Protein 5TQS (pdb70)

CATH classification: 3.30.505.10

Organism: Bos taurus (NCBI:txid9913)

Radius of gyration: 27.95 Å; Cα contacts (8 Å, |Δi|>4): 816; chains: 8; bounding box: 63×50×82 Å

Structure (mmCIF, N/CA/C/O backbone):
data_5TQS
#
_entry.id   5TQS
#
_cell.length_a   65.320
_cell.length_b   30.620
_cell.length_c   104.570
_cell.angle_alpha   90.000
_cell.angle_beta   100.120
_cell.angle_gamma   90.000
#
_symmetry.space_group_name_H-M   'P 1 21 1'
#
loop_
_entity.id
_entity.type
_entity.pdbx_description
1 polymer '1-phosphatidylinositol 4,5-bisphosphate phosphodiesterase gamma-1'
2 polymer 'Receptor protein-tyrosine kinase'
3 water water
#
loop_
_atom_site.group_PDB
_atom_site.id
_atom_site.type_symbol
_atom_site.label_atom_id
_atom_site.label_alt_id
_atom_site.label_comp_id
_atom_site.label_asym_id
_atom_site.label_entity_id
_atom_site.label_seq_id
_atom_site.pdbx_PDB_ins_code
_atom_site.Cartn_x
_atom_site.Cartn_y
_atom_site.Cartn_z
_atom_site.occupancy
_atom_site.B_iso_or_equiv
_atom_site.auth_seq_id
_atom_site.auth_comp_id
_atom_site.auth_asym_id
_atom_site.auth_atom_id
_atom_site.pdbx_PDB_model_num
ATOM 1 N N . GLY A 1 1 ? -1.564 -2.760 -39.649 1.00 56.13 659 GLY A N 1
ATOM 2 C CA . GLY A 1 1 ? -1.349 -2.214 -38.320 1.00 59.11 659 GLY A CA 1
ATOM 3 C C . GLY A 1 1 ? -2.082 -2.985 -37.234 1.00 64.42 659 GLY A C 1
ATOM 4 O O . GLY A 1 1 ? -2.409 -4.164 -37.413 1.00 63.51 659 GLY A O 1
ATOM 7 N N . SER A 1 2 ? -2.327 -2.324 -36.101 1.00 48.01 660 SER A N 1
ATOM 8 C CA . SER A 1 2 ? -3.033 -2.963 -34.999 1.00 46.69 660 SER A CA 1
ATOM 9 C C . SER A 1 2 ? -4.409 -3.427 -35.449 1.00 41.07 660 SER A C 1
ATOM 10 O O . SER A 1 2 ? -5.070 -2.784 -36.269 1.00 45.81 660 SER A O 1
ATOM 18 N N . HIS A 1 3 ? -4.844 -4.553 -34.885 1.00 34.56 661 HIS A N 1
ATOM 19 C CA . HIS A 1 3 ? -6.158 -5.115 -35.159 1.00 38.03 661 HIS A CA 1
ATOM 20 C C . HIS A 1 3 ? -7.075 -5.056 -33.944 1.00 31.09 661 HIS A C 1
ATOM 21 O O . HIS A 1 3 ? -8.112 -5.720 -33.929 1.00 26.35 661 HIS A O 1
ATOM 35 N N . MET A 1 4 ? -6.717 -4.291 -32.917 1.00 28.14 662 MET A N 1
ATOM 36 C CA . MET A 1 4 ? -7.487 -4.346 -31.686 1.00 27.04 662 MET A CA 1
ATOM 37 C C . MET A 1 4 ? -8.884 -3.745 -31.840 1.00 24.00 662 MET A C 1
ATOM 38 O O . MET A 1 4 ? -9.724 -3.955 -30.965 1.00 25.36 662 MET A O 1
ATOM 52 N N . HIS A 1 5 ? -9.144 -2.988 -32.910 1.00 21.11 663 HIS A N 1
ATOM 53 C CA . HIS A 1 5 ? -10.478 -2.443 -33.160 1.00 17.52 663 HIS A CA 1
ATOM 54 C C . HIS A 1 5 ? -11.480 -3.509 -33.581 1.00 20.91 663 HIS A C 1
ATOM 55 O O . HIS A 1 5 ? -12.689 -3.254 -33.550 1.00 17.94 663 HIS A O 1
ATOM 69 N N . GLU A 1 6 ? -11.012 -4.705 -33.943 1.00 18.51 664 GLU A N 1
ATOM 70 C CA . GLU A 1 6 ? -11.904 -5.696 -34.535 1.00 21.60 664 GLU A CA 1
ATOM 71 C C . GLU A 1 6 ? -12.976 -6.162 -33.563 1.00 17.66 664 GLU A C 1
ATOM 72 O O . GLU A 1 6 ? -14.066 -6.547 -33.999 1.00 24.78 664 GLU A O 1
ATOM 84 N N . SER A 1 7 ? -12.717 -6.130 -32.257 1.00 15.64 665 SER A N 1
ATOM 85 C CA . SER A 1 7 ? -13.722 -6.553 -31.293 1.00 20.25 665 SER A CA 1
ATOM 86 C C . SER A 1 7 ? -14.469 -5.386 -30.654 1.00 22.98 665 SER A C 1
ATOM 87 O O . SER A 1 7 ? -15.326 -5.607 -29.790 1.00 22.16 665 SER A O 1
ATOM 95 N N . LYS A 1 8 ? -14.206 -4.157 -31.084 1.00 16.18 666 LYS A N 1
ATOM 96 C CA . LYS A 1 8 ? -14.861 -3.004 -30.482 1.00 14.83 666 LYS A CA 1
ATOM 97 C C . LYS A 1 8 ? -16.284 -2.856 -30.995 1.00 15.32 666 LYS A C 1
ATOM 98 O O . LYS A 1 8 ? -16.554 -3.041 -32.189 1.00 15.90 666 LYS A O 1
ATOM 117 N N . GLU A 1 9 ? -17.193 -2.491 -30.081 1.00 19.20 667 GLU A N 1
ATOM 118 C CA . GLU A 1 9 ? -18.600 -2.329 -30.438 1.00 23.38 667 GLU A CA 1
ATOM 119 C C . GLU A 1 9 ? -18.795 -1.316 -31.547 1.00 18.63 667 GLU A C 1
ATOM 120 O O . GLU A 1 9 ? -19.690 -1.485 -32.377 1.00 20.05 667 GLU A O 1
ATOM 132 N N . TRP A 1 10 ? -17.969 -0.268 -31.587 1.00 15.37 668 TRP A N 1
ATOM 133 C CA . TRP A 1 10 ? -18.137 0.767 -32.593 1.00 16.19 668 TRP A CA 1
ATOM 134 C C . TRP A 1 10 ? -17.606 0.391 -33.958 1.00 13.48 668 TRP A C 1
ATOM 135 O O . TRP A 1 10 ? -17.842 1.139 -34.907 1.00 15.51 668 TRP A O 1
ATOM 156 N N . TYR A 1 11 ? -16.884 -0.719 -34.097 1.00 13.35 669 TYR A N 1
ATOM 157 C CA . TYR A 1 11 ? -16.246 -1.054 -35.359 1.00 12.47 669 TYR A CA 1
ATOM 158 C C . TYR A 1 11 ? -17.122 -2.000 -36.173 1.00 19.27 669 TYR A C 1
ATOM 159 O O . TYR A 1 11 ? -17.581 -3.018 -35.656 1.00 15.38 669 TYR A O 1
ATOM 177 N N . HIS A 1 12 ? -17.316 -1.679 -37.455 1.00 19.77 670 HIS A N 1
ATOM 178 C CA . HIS A 1 12 ? -18.128 -2.490 -38.357 1.00 21.98 670 HIS A CA 1
ATOM 179 C C . HIS A 1 12 ? -17.332 -2.755 -39.627 1.00 22.51 670 HIS A C 1
ATOM 180 O O . HIS A 1 12 ? -17.106 -1.850 -40.435 1.00 23.11 670 HIS A O 1
ATOM 195 N N . ALA A 1 13 ? -16.894 -3.997 -39.794 1.00 18.25 671 ALA A N 1
ATOM 196 C CA . ALA A 1 13 ? -16.070 -4.375 -40.939 1.00 17.85 671 ALA A CA 1
ATOM 197 C C . ALA A 1 13 ? -16.847 -4.395 -42.255 1.00 24.82 671 ALA A C 1
ATOM 198 O O . ALA A 1 13 ? -16.223 -4.427 -43.324 1.00 25.68 671 ALA A O 1
ATOM 205 N N . SER A 1 14 ? -18.179 -4.375 -42.215 1.00 17.67 672 SER A N 1
ATOM 206 C CA . SER A 1 14 ? -18.981 -4.540 -43.434 1.00 22.62 672 SER A CA 1
ATOM 207 C C . SER A 1 14 ? -20.279 -3.765 -43.232 1.00 31.77 672 SER A C 1
ATOM 208 O O . SER A 1 14 ? -21.297 -4.318 -42.806 1.00 35.15 672 SER A O 1
ATOM 216 N N . LEU A 1 15 ? -20.224 -2.484 -43.539 1.00 27.79 673 LEU A N 1
ATOM 217 C CA . LEU A 1 15 ? -21.328 -1.578 -43.279 1.00 23.22 673 LEU A CA 1
ATOM 218 C C . LEU A 1 15 ? -21.194 -0.478 -44.304 1.00 24.89 673 LEU A C 1
ATOM 219 O O . LEU A 1 15 ? -20.134 0.147 -44.382 1.00 25.64 673 LEU A O 1
ATOM 235 N N . THR A 1 16 ? -22.247 -0.255 -45.081 1.00 26.16 674 THR A N 1
ATOM 236 C CA . THR A 1 16 ? -22.193 0.771 -46.099 1.00 28.69 674 THR A CA 1
ATOM 237 C C . THR A 1 16 ? -22.453 2.137 -45.481 1.00 23.68 674 THR A C 1
ATOM 238 O O . THR A 1 16 ? -22.981 2.268 -44.375 1.00 22.41 674 THR A O 1
ATOM 249 N N . ARG A 1 17 ? -22.091 3.171 -46.236 1.00 25.23 675 ARG A N 1
ATOM 250 C CA . ARG A 1 17 ? -22.463 4.530 -45.854 1.00 18.51 675 ARG A CA 1
ATOM 251 C C . ARG A 1 17 ? -23.957 4.635 -45.551 1.00 19.94 675 ARG A C 1
ATOM 252 O O . ARG A 1 17 ? -24.360 5.221 -44.544 1.00 21.15 675 ARG A O 1
ATOM 273 N N . ALA A 1 18 ? -24.797 4.066 -46.419 1.00 23.23 676 ALA A N 1
ATOM 274 C CA . ALA A 1 18 ? -26.241 4.128 -46.212 1.00 22.60 676 ALA A CA 1
ATOM 275 C C . ALA A 1 18 ? -26.661 3.392 -44.944 1.00 15.80 676 ALA A C 1
ATOM 276 O O . ALA A 1 18 ? -27.444 3.912 -44.145 1.00 22.59 676 ALA A O 1
ATOM 283 N N . GLN A 1 19 ? -26.169 2.172 -44.749 1.00 31.34 677 GLN A N 1
ATOM 284 C CA . GLN A 1 19 ? -26.501 1.438 -43.529 1.00 27.21 677 GLN A CA 1
ATOM 285 C C . GLN A 1 19 ? -26.089 2.221 -42.291 1.00 24.80 677 GLN A C 1
ATOM 286 O O . GLN A 1 19 ? -26.846 2.310 -41.316 1.00 27.87 677 GLN A O 1
ATOM 300 N N . ALA A 1 20 ? -24.888 2.806 -42.322 1.00 23.93 678 ALA A N 1
ATOM 301 C CA . ALA A 1 20 ? -24.400 3.609 -41.206 1.00 21.44 678 ALA A CA 1
ATOM 302 C C . ALA A 1 20 ? -25.314 4.789 -40.933 1.00 19.21 678 ALA A C 1
ATOM 303 O O . ALA A 1 20 ? -25.620 5.100 -39.775 1.00 21.94 678 ALA A O 1
ATOM 310 N N . GLU A 1 21 ? -25.750 5.480 -41.985 1.00 20.56 679 GLU A N 1
ATOM 311 C CA . GLU A 1 21 ? -26.635 6.617 -41.791 1.00 22.61 679 GLU A CA 1
ATOM 312 C C . GLU A 1 21 ? -27.961 6.197 -41.155 1.00 21.30 679 GLU A C 1
ATOM 313 O O . GLU A 1 21 ? -28.482 6.887 -40.268 1.00 27.34 679 GLU A O 1
ATOM 325 N N . HIS A 1 22 ? -28.522 5.078 -41.584 1.00 30.56 680 HIS A N 1
ATOM 326 C CA . HIS A 1 22 ? -29.807 4.691 -41.016 1.00 27.81 680 HIS A CA 1
ATOM 327 C C . HIS A 1 22 ? -29.658 4.294 -39.554 1.00 26.64 680 HIS A C 1
ATOM 328 O O . HIS A 1 22 ? -30.538 4.590 -38.741 1.00 37.02 680 HIS A O 1
ATOM 342 N N . MET A 1 23 ? -28.538 3.665 -39.195 1.00 28.34 681 MET A N 1
ATOM 343 C CA . MET A 1 23 ? -28.281 3.341 -37.793 1.00 30.72 681 MET A CA 1
ATOM 344 C C . MET A 1 23 ? -28.169 4.599 -36.946 1.00 34.21 681 MET A C 1
ATOM 345 O O . MET A 1 23 ? -28.758 4.681 -35.863 1.00 28.17 681 MET A O 1
ATOM 359 N N . LEU A 1 24 ? -27.404 5.597 -37.417 1.00 26.77 682 LEU A N 1
ATOM 360 C CA . LEU A 1 24 ? -27.175 6.782 -36.599 1.00 20.61 682 LEU A CA 1
ATOM 361 C C . LEU A 1 24 ? -28.440 7.609 -36.408 1.00 27.99 682 LEU A C 1
ATOM 362 O O . LEU A 1 24 ? -28.574 8.324 -35.404 1.00 28.65 682 LEU A O 1
ATOM 378 N N . MET A 1 25 ? -29.368 7.555 -37.356 1.00 30.37 683 MET A N 1
ATOM 379 C CA . MET A 1 25 ? -30.530 8.426 -37.246 1.00 35.38 683 MET A CA 1
ATOM 380 C C . MET A 1 25 ? -31.472 7.987 -36.132 1.00 28.45 683 MET A C 1
ATOM 381 O O . MET A 1 25 ? -32.216 8.821 -35.606 1.00 37.32 683 MET A O 1
ATOM 395 N N . ARG A 1 26 ? -31.439 6.711 -35.763 1.00 30.74 684 ARG A N 1
ATOM 396 C CA . ARG A 1 26 ? -32.210 6.205 -34.638 1.00 37.81 684 ARG A CA 1
ATOM 397 C C . ARG A 1 26 ? -31.723 6.718 -33.285 1.00 41.88 684 ARG A C 1
ATOM 398 O O . ARG A 1 26 ? -32.387 6.451 -32.278 1.00 36.58 684 ARG A O 1
ATOM 419 N N . VAL A 1 27 ? -30.593 7.421 -33.222 1.00 34.14 685 VAL A N 1
ATOM 420 C CA . VAL A 1 27 ? -30.022 7.819 -31.934 1.00 24.87 685 VAL A CA 1
ATOM 421 C C . VAL A 1 27 ? -29.962 9.339 -31.853 1.00 30.90 685 VAL A C 1
ATOM 422 O O . VAL A 1 27 ? -28.969 9.954 -32.275 1.00 30.69 685 VAL A O 1
ATOM 435 N N . PRO A 1 28 ? -30.983 9.986 -31.288 1.00 34.63 686 PRO A N 1
ATOM 436 C CA . PRO A 1 28 ? -31.011 11.453 -31.289 1.00 27.06 686 PRO A CA 1
ATOM 437 C C . PRO A 1 28 ? -30.044 12.083 -30.304 1.00 30.95 686 PRO A C 1
ATOM 438 O O . PRO A 1 28 ? -30.436 12.882 -29.443 1.00 30.09 686 PRO A O 1
ATOM 449 N N . ARG A 1 29 ? -28.758 11.778 -30.448 1.00 28.00 687 ARG A N 1
ATOM 450 C CA . ARG A 1 29 ? -27.754 12.408 -29.610 1.00 23.77 687 ARG A CA 1
ATOM 451 C C . ARG A 1 29 ? -26.575 12.794 -30.483 1.00 20.81 687 ARG A C 1
ATOM 452 O O . ARG A 1 29 ? -26.106 11.982 -31.285 1.00 22.45 687 ARG A O 1
ATOM 473 N N . ASP A 1 30 ? -26.114 14.033 -30.350 1.00 25.40 688 ASP A N 1
ATOM 474 C CA . ASP A 1 30 ? -24.827 14.381 -30.929 1.00 24.03 688 ASP A CA 1
ATOM 475 C C . ASP A 1 30 ? -23.743 13.534 -30.273 1.00 25.60 688 ASP A C 1
ATOM 476 O O . ASP A 1 30 ? -23.784 13.263 -29.073 1.00 22.35 688 ASP A O 1
ATOM 485 N N . GLY A 1 31 ? -22.782 13.079 -31.065 1.00 22.53 689 GLY A N 1
ATOM 486 C CA . GLY A 1 31 ? -21.747 12.230 -30.529 1.00 18.41 689 GLY A CA 1
ATOM 487 C C . GLY A 1 31 ? -21.984 10.756 -30.740 1.00 15.13 689 GLY A C 1
ATOM 488 O O . GLY A 1 31 ? -21.074 9.956 -30.468 1.00 14.89 689 GLY A O 1
ATOM 492 N N . ALA A 1 32 ? -23.175 10.371 -31.218 1.00 12.00 690 ALA A N 1
ATOM 493 C CA . ALA A 1 32 ? -23.380 9.019 -31.722 1.00 15.60 690 ALA A CA 1
ATOM 494 C C . ALA A 1 32 ? -22.446 8.748 -32.892 1.00 16.95 690 ALA A C 1
ATOM 495 O O . ALA A 1 32 ? -22.330 9.568 -33.812 1.00 13.00 690 ALA A O 1
ATOM 502 N N . PHE A 1 33 ? -21.782 7.594 -32.876 1.00 11.17 691 PHE A N 1
ATOM 503 C CA . PHE A 1 33 ? -20.809 7.334 -33.925 1.00 11.67 691 PHE A CA 1
ATOM 504 C C . PHE A 1 33 ? -20.599 5.848 -34.118 1.00 12.84 691 PHE A C 1
ATOM 505 O O . PHE A 1 33 ? -20.879 5.034 -33.231 1.00 15.70 691 PHE A O 1
ATOM 522 N N . LEU A 1 34 ? -20.040 5.525 -35.278 1.00 13.27 692 LEU A N 1
ATOM 523 C CA . LEU A 1 34 ? -19.473 4.208 -35.528 1.00 14.84 692 LEU A CA 1
ATOM 524 C C . LEU A 1 34 ? -18.299 4.368 -36.485 1.00 16.35 692 LEU A C 1
ATOM 525 O O . LEU A 1 34 ? -18.070 5.441 -37.052 1.00 13.09 692 LEU A O 1
ATOM 541 N N . VAL A 1 35 ? -17.526 3.299 -36.633 1.00 12.99 693 VAL A N 1
ATOM 542 C CA . VAL A 1 35 ? -16.431 3.244 -37.586 1.00 14.69 693 VAL A CA 1
ATOM 543 C C . VAL A 1 35 ? -16.712 2.075 -38.505 1.00 19.35 693 VAL A C 1
ATOM 544 O O . VAL A 1 35 ? -17.095 0.996 -38.042 1.00 14.43 693 VAL A O 1
ATOM 557 N N . ARG A 1 36 ? -16.546 2.294 -39.799 1.00 14.22 694 ARG A N 1
ATOM 558 C CA . ARG A 1 36 ? -16.814 1.266 -40.791 1.00 22.31 694 ARG A CA 1
ATOM 559 C C . ARG A 1 36 ? -15.633 1.179 -41.741 1.00 22.70 694 ARG A C 1
ATOM 560 O O . ARG A 1 36 ? -15.007 2.187 -42.062 1.00 18.13 694 ARG A O 1
ATOM 581 N N . LYS A 1 37 ? -15.317 -0.035 -42.174 1.00 17.12 695 LYS A N 1
ATOM 582 C CA . LYS A 1 37 ? -14.311 -0.208 -43.202 1.00 17.43 695 LYS A CA 1
ATOM 583 C C . LYS A 1 37 ? -14.879 0.241 -44.543 1.00 15.32 695 LYS A C 1
ATOM 584 O O . LYS A 1 37 ? -16.008 -0.113 -44.890 1.00 20.02 695 LYS A O 1
ATOM 603 N N . ARG A 1 38 ? -14.107 1.024 -45.296 1.00 17.30 696 ARG A N 1
ATOM 604 C CA . ARG A 1 38 ? -14.565 1.521 -46.590 1.00 21.80 696 ARG A CA 1
ATOM 605 C C . ARG A 1 38 ? -14.175 0.549 -47.702 1.00 27.80 696 ARG A C 1
ATOM 606 O O . ARG A 1 38 ? -13.281 -0.282 -47.549 1.00 23.57 696 ARG A O 1
ATOM 627 N N . ASN A 1 39 ? -14.884 0.649 -48.830 1.00 28.91 697 ASN A N 1
ATOM 628 C CA . ASN A 1 39 ? -14.534 -0.170 -49.983 1.00 34.64 697 ASN A CA 1
ATOM 629 C C . ASN A 1 39 ? -13.127 0.156 -50.466 1.00 35.24 697 ASN A C 1
ATOM 630 O O . ASN A 1 39 ? -12.378 -0.734 -50.881 1.00 39.04 697 ASN A O 1
ATOM 641 N N . GLU A 1 40 ? -12.745 1.419 -50.386 1.00 31.28 698 GLU A N 1
ATOM 642 C CA . GLU A 1 40 ? -11.386 1.815 -50.703 1.00 25.04 698 GLU A CA 1
ATOM 643 C C . GLU A 1 40 ? -10.397 1.036 -49.834 1.00 28.83 698 GLU A C 1
ATOM 644 O O . GLU A 1 40 ? -10.659 0.815 -48.647 1.00 32.10 698 GLU A O 1
ATOM 656 N N . PRO A 1 41 ? -9.253 0.618 -50.381 1.00 29.02 699 PRO A N 1
ATOM 657 C CA . PRO A 1 41 ? -8.287 -0.139 -49.576 1.00 32.57 699 PRO A CA 1
ATOM 658 C C . PRO A 1 41 ? -7.658 0.700 -48.477 1.00 27.85 699 PRO A C 1
ATOM 659 O O . PRO A 1 41 ? -7.423 1.900 -48.632 1.00 34.19 699 PRO A O 1
ATOM 670 N N . ASN A 1 42 ? -7.367 0.040 -47.354 1.00 31.38 700 ASN A N 1
ATOM 671 C CA . ASN A 1 42 ? -6.639 0.670 -46.259 1.00 26.78 700 ASN A CA 1
ATOM 672 C C . ASN A 1 42 ? -7.330 1.944 -45.777 1.00 21.48 700 ASN A C 1
ATOM 673 O O . ASN A 1 42 ? -6.670 2.904 -45.382 1.00 24.99 700 ASN A O 1
ATOM 684 N N . SER A 1 43 ? -8.652 1.965 -45.811 1.00 21.97 701 SER A N 1
ATOM 685 C CA . SER A 1 43 ? -9.390 3.158 -45.445 1.00 21.76 701 SER A CA 1
ATOM 686 C C . SER A 1 43 ? -10.590 2.790 -44.588 1.00 21.89 701 SER A C 1
ATOM 687 O O . SER A 1 43 ? -11.234 1.754 -44.794 1.00 20.02 701 SER A O 1
ATOM 695 N N . TYR A 1 44 ? -10.867 3.646 -43.616 1.00 16.35 702 TYR A N 1
ATOM 696 C CA . TYR A 1 44 ? -12.041 3.557 -42.763 1.00 15.13 702 TYR A CA 1
ATOM 697 C C . TYR A 1 44 ? -12.809 4.868 -42.870 1.00 12.90 702 TYR A C 1
ATOM 698 O O . TYR A 1 44 ? -12.276 5.879 -43.340 1.00 17.20 702 TYR A O 1
ATOM 716 N N . ALA A 1 45 ? -14.054 4.854 -42.410 1.00 15.29 703 ALA A N 1
ATOM 717 C CA . ALA A 1 45 ? -14.796 6.087 -42.172 1.00 15.10 703 ALA A CA 1
ATOM 718 C C . ALA A 1 45 ? -15.344 6.090 -40.751 1.00 19.22 703 ALA A C 1
ATOM 719 O O . ALA A 1 45 ? -15.813 5.058 -40.243 1.00 14.54 703 ALA A O 1
ATOM 726 N N . ILE A 1 46 ? -15.250 7.243 -40.097 1.00 12.44 704 ILE A N 1
ATOM 727 C CA . ILE A 1 46 ? -16.033 7.519 -38.901 1.00 11.46 704 ILE A CA 1
ATOM 728 C C . ILE A 1 46 ? -17.311 8.195 -39.363 1.00 14.20 704 ILE A C 1
ATOM 729 O O . ILE A 1 46 ? -17.267 9.264 -39.981 1.00 17.63 704 ILE A O 1
ATOM 745 N N . SER A 1 47 ? -18.434 7.568 -39.097 1.00 12.78 705 SER A N 1
ATOM 746 C CA . SER A 1 47 ? -19.738 8.181 -39.309 1.00 14.44 705 SER A CA 1
ATOM 747 C C . SER A 1 47 ? -20.287 8.635 -37.969 1.00 17.09 705 SER A C 1
ATOM 748 O O . SER A 1 47 ? -20.353 7.846 -37.017 1.00 13.89 705 SER A O 1
ATOM 756 N N . PHE A 1 48 ? -20.695 9.900 -37.888 1.00 12.36 706 PHE A N 1
ATOM 757 C CA . PHE A 1 48 ? -21.104 10.443 -36.610 1.00 10.32 706 PHE A CA 1
ATOM 758 C C . PHE A 1 48 ? -22.242 11.434 -36.791 1.00 19.66 706 PHE A C 1
ATOM 759 O O . PHE A 1 48 ? -22.494 11.943 -37.880 1.00 14.48 706 PHE A O 1
ATOM 776 N N . ARG A 1 49 ? -22.935 11.683 -35.688 1.00 13.64 707 ARG A N 1
ATOM 777 C CA . ARG A 1 49 ? -24.065 12.595 -35.649 1.00 16.18 707 ARG A CA 1
ATOM 778 C C . ARG A 1 49 ? -23.667 13.865 -34.918 1.00 16.99 707 ARG A C 1
ATOM 779 O O . ARG A 1 49 ? -23.196 13.811 -33.770 1.00 16.20 707 ARG A O 1
ATOM 800 N N . ALA A 1 50 ? -23.852 15.002 -35.581 1.00 20.52 708 ALA A N 1
ATOM 801 C CA . ALA A 1 50 ? -23.559 16.290 -34.966 1.00 23.74 708 ALA A CA 1
ATOM 802 C C . ALA A 1 50 ? -24.520 17.342 -35.508 1.00 25.34 708 ALA A C 1
ATOM 803 O O . ALA A 1 50 ? -24.744 17.415 -36.721 1.00 22.59 708 ALA A O 1
ATOM 810 N N . GLU A 1 51 ? -25.109 18.130 -34.607 1.00 28.45 709 GLU A N 1
ATOM 811 C CA . GLU A 1 51 ? -26.043 19.186 -34.997 1.00 26.55 709 GLU A CA 1
ATOM 812 C C . GLU A 1 51 ? -27.217 18.620 -35.790 1.00 26.24 709 GLU A C 1
ATOM 813 O O . GLU A 1 51 ? -27.678 19.219 -36.762 1.00 34.59 709 GLU A O 1
ATOM 825 N N . GLY A 1 52 ? -27.690 17.441 -35.386 1.00 26.47 710 GLY A N 1
ATOM 826 C CA . GLY A 1 52 ? -28.796 16.786 -36.063 1.00 26.90 710 GLY A CA 1
ATOM 827 C C . GLY A 1 52 ? -28.495 16.225 -37.432 1.00 31.34 710 GLY A C 1
ATOM 828 O O . GLY A 1 52 ? -29.420 15.751 -38.099 1.00 34.31 710 GLY A O 1
ATOM 832 N N . LYS A 1 53 ? -27.236 16.242 -37.874 1.00 24.62 711 LYS A N 1
ATOM 833 C CA . LYS A 1 53 ? -26.858 15.757 -39.193 1.00 25.28 711 LYS A CA 1
ATOM 834 C C . LYS A 1 53 ? -25.845 14.625 -39.071 1.00 19.10 711 LYS A C 1
ATOM 835 O O . LYS A 1 53 ? -25.144 14.504 -38.065 1.00 21.12 711 LYS A O 1
ATOM 854 N N . ILE A 1 54 ? -25.769 13.800 -40.111 1.00 17.54 712 ILE A N 1
ATOM 855 C CA . ILE A 1 54 ? -24.796 12.710 -40.177 1.00 18.29 712 ILE A CA 1
ATOM 856 C C . ILE A 1 54 ? -23.632 13.153 -41.053 1.00 20.58 712 ILE A C 1
ATOM 857 O O . ILE A 1 54 ? -23.826 13.618 -42.186 1.00 18.63 712 ILE A O 1
ATOM 873 N N . LYS A 1 55 ? -22.422 12.993 -40.537 1.00 17.77 713 LYS A N 1
ATOM 874 C CA . LYS A 1 55 ? -21.211 13.330 -41.266 1.00 14.65 713 LYS A CA 1
ATOM 875 C C . LYS A 1 55 ? -20.308 12.111 -41.299 1.00 19.32 713 LYS A C 1
ATOM 876 O O . LYS A 1 55 ? -20.416 11.212 -40.456 1.00 16.55 713 LYS A O 1
ATOM 895 N N . HIS A 1 56 ? -19.440 12.080 -42.309 1.00 14.00 714 HIS A N 1
ATOM 896 C CA . HIS A 1 56 ? -18.500 10.984 -42.521 1.00 15.57 714 HIS A CA 1
ATOM 897 C C . HIS A 1 56 ? -17.100 11.545 -42.703 1.00 17.67 714 HIS A C 1
ATOM 898 O O . HIS A 1 56 ? -16.893 12.456 -43.519 1.00 18.85 714 HIS A O 1
ATOM 912 N N . CYS A 1 57 ? -16.153 10.985 -41.942 1.00 13.71 715 CYS A N 1
ATOM 913 C CA . CYS A 1 57 ? -14.739 11.355 -41.944 1.00 17.08 715 CYS A CA 1
ATOM 914 C C . CYS A 1 57 ? -13.886 10.170 -42.391 1.00 19.16 715 CYS A C 1
ATOM 915 O O . CYS A 1 57 ? -14.003 9.074 -41.833 1.00 15.82 715 CYS A O 1
ATOM 923 N N . ARG A 1 58 ? -13.001 10.399 -43.365 1.00 17.55 716 ARG A N 1
ATOM 924 C CA . ARG A 1 58 ? -12.066 9.370 -43.822 1.00 18.78 716 ARG A CA 1
ATOM 925 C C . ARG A 1 58 ? -10.901 9.189 -42.858 1.00 17.41 716 ARG A C 1
ATOM 926 O O . ARG A 1 58 ? -10.375 10.156 -42.295 1.00 14.97 716 ARG A O 1
ATOM 947 N N . VAL A 1 59 ? -10.456 7.945 -42.719 1.00 15.22 717 VAL A N 1
ATOM 948 C CA . VAL A 1 59 ? -9.288 7.596 -41.918 1.00 15.35 717 VAL A CA 1
ATOM 949 C C . VAL A 1 59 ? -8.437 6.671 -42.775 1.00 19.23 717 VAL A C 1
ATOM 950 O O . VAL A 1 59 ? -8.932 5.640 -43.240 1.00 15.44 717 VAL A O 1
ATOM 963 N N . GLN A 1 60 ? -7.172 7.027 -42.984 1.00 21.23 718 GLN A N 1
ATOM 964 C CA . GLN A 1 60 ? -6.281 6.234 -43.831 1.00 20.98 718 GLN A CA 1
ATOM 965 C C . GLN A 1 60 ? -5.377 5.370 -42.961 1.00 24.93 718 GLN A C 1
ATOM 966 O O . GLN A 1 60 ? -4.789 5.858 -41.993 1.00 25.79 718 GLN A O 1
ATOM 980 N N . GLN A 1 61 ? -5.285 4.086 -43.307 1.00 29.55 719 GLN A N 1
ATOM 981 C CA . GLN A 1 61 ? -4.431 3.112 -42.625 1.00 31.40 719 GLN A CA 1
ATOM 982 C C . GLN A 1 61 ? -3.159 2.981 -43.451 1.00 35.95 719 GLN A C 1
ATOM 983 O O . GLN A 1 61 ? -3.196 2.442 -44.559 1.00 35.39 719 GLN A O 1
ATOM 997 N N . GLU A 1 62 ? -2.045 3.497 -42.937 1.00 38.60 720 GLU A N 1
ATOM 998 C CA . GLU A 1 62 ? -0.816 3.609 -43.719 1.00 48.85 720 GLU A CA 1
ATOM 999 C C . GLU A 1 62 ? 0.367 3.127 -42.894 1.00 54.75 720 GLU A C 1
ATOM 1000 O O . GLU A 1 62 ? 0.842 3.843 -42.007 1.00 55.17 720 GLU A O 1
ATOM 1012 N N . GLY A 1 63 ? 0.858 1.931 -43.213 1.00 47.44 721 GLY A N 1
ATOM 1013 C CA . GLY A 1 63 ? 2.000 1.364 -42.528 1.00 52.93 721 GLY A CA 1
ATOM 1014 C C . GLY A 1 63 ? 1.657 0.899 -41.130 1.00 49.80 721 GLY A C 1
ATOM 1015 O O . GLY A 1 63 ? 0.799 0.030 -40.953 1.00 59.40 721 GLY A O 1
ATOM 1019 N N . GLN A 1 64 ? 2.329 1.465 -40.128 1.00 45.54 722 GLN A N 1
ATOM 1020 C CA . GLN A 1 64 ? 2.064 1.152 -38.732 1.00 49.81 722 GLN A CA 1
ATOM 1021 C C . GLN A 1 64 ? 1.246 2.235 -38.042 1.00 46.18 722 GLN A C 1
ATOM 1022 O O . GLN A 1 64 ? 1.186 2.268 -36.808 1.00 47.15 722 GLN A O 1
ATOM 1036 N N . THR A 1 65 ? 0.621 3.127 -38.808 1.00 38.91 723 THR A N 1
ATOM 1037 C CA . THR A 1 65 ? -0.144 4.220 -38.232 1.00 34.15 723 THR A CA 1
ATOM 1038 C C . THR A 1 65 ? -1.416 4.437 -39.036 1.00 34.27 723 THR A C 1
ATOM 1039 O O . THR A 1 65 ? -1.560 3.959 -40.168 1.00 32.44 723 THR A O 1
ATOM 1050 N N . VAL A 1 66 ? -2.325 5.212 -38.442 1.00 27.28 724 VAL A N 1
ATOM 1051 C CA . VAL A 1 66 ? -3.547 5.667 -39.090 1.00 21.23 724 VAL A CA 1
ATOM 1052 C C . VAL A 1 66 ? -3.540 7.190 -39.075 1.00 20.41 724 VAL A C 1
ATOM 1053 O O . VAL A 1 66 ? -3.017 7.817 -38.149 1.00 27.62 724 VAL A O 1
ATOM 1066 N N . MET A 1 67 ? -4.162 7.774 -40.087 1.00 21.42 725 MET A N 1
ATOM 1067 C CA . MET A 1 67 ? -4.162 9.214 -40.310 1.00 29.11 725 MET A CA 1
ATOM 1068 C C . MET A 1 67 ? -5.582 9.719 -40.487 1.00 24.66 725 MET A C 1
ATOM 1069 O O . MET A 1 67 ? -6.325 9.197 -41.321 1.00 28.20 725 MET A O 1
ATOM 1083 N N . LEU A 1 68 ? -5.945 10.757 -39.741 1.00 21.25 726 LEU A N 1
ATOM 1084 C CA . LEU A 1 68 ? -7.180 11.498 -39.968 1.00 28.13 726 LEU A CA 1
ATOM 1085 C C . LEU A 1 68 ? -6.772 12.948 -40.177 1.00 30.06 726 LEU A C 1
ATOM 1086 O O . LEU A 1 68 ? -6.323 13.600 -39.231 1.00 24.79 726 LEU A O 1
ATOM 1102 N N . GLY A 1 69 ? -6.940 13.441 -41.397 1.00 36.47 727 GLY A N 1
ATOM 1103 C CA . GLY A 1 69 ? -6.442 14.765 -41.732 1.00 46.45 727 GLY A CA 1
ATOM 1104 C C . GLY A 1 69 ? -4.936 14.779 -41.574 1.00 45.18 727 GLY A C 1
ATOM 1105 O O . GLY A 1 69 ? -4.216 14.046 -42.259 1.00 42.37 727 GLY A O 1
ATOM 1109 N N . ASN A 1 70 ? -4.443 15.610 -40.656 1.00 45.71 728 ASN A N 1
ATOM 1110 C CA . ASN A 1 70 ? -3.023 15.673 -40.340 1.00 49.21 728 ASN A CA 1
ATOM 1111 C C . ASN A 1 70 ? -2.708 15.084 -38.974 1.00 50.48 728 ASN A C 1
ATOM 1112 O O . ASN A 1 70 ? -1.552 15.142 -38.539 1.00 43.40 728 ASN A O 1
ATOM 1116 N N . SER A 1 71 ? -3.702 14.524 -38.287 1.00 43.35 729 SER A N 1
ATOM 1117 C CA . SER A 1 71 ? -3.495 13.876 -37.001 1.00 37.12 729 SER A CA 1
ATOM 1118 C C . SER A 1 71 ? -3.170 12.402 -37.226 1.00 35.34 729 SER A C 1
ATOM 1119 O O . SER A 1 71 ? -3.831 11.729 -38.022 1.00 33.98 729 SER A O 1
ATOM 1127 N N . GLU A 1 72 ? -2.157 11.904 -36.528 1.00 28.98 730 GLU A N 1
ATOM 1128 C CA . GLU A 1 72 ? -1.623 10.576 -36.767 1.00 34.58 730 GLU A CA 1
ATOM 1129 C C . GLU A 1 72 ? -1.628 9.816 -35.456 1.00 28.22 730 GLU A C 1
ATOM 1130 O O . GLU A 1 72 ? -1.330 10.381 -34.398 1.00 30.19 730 GLU A O 1
ATOM 1134 N N . PHE A 1 73 ? -1.985 8.540 -35.526 1.00 23.39 731 PHE A N 1
ATOM 1135 C CA . PHE A 1 73 ? -2.065 7.697 -34.346 1.00 23.11 731 PHE A CA 1
ATOM 1136 C C . PHE A 1 73 ? -1.453 6.339 -34.648 1.00 18.93 731 PHE A C 1
ATOM 1137 O O . PHE A 1 73 ? -1.352 5.926 -35.806 1.00 25.36 731 PHE A O 1
ATOM 1154 N N . ASP A 1 74 ? -1.058 5.646 -33.578 1.00 22.82 732 ASP A N 1
ATOM 1155 C CA . ASP A 1 74 ? -0.485 4.310 -33.707 1.00 26.63 732 ASP A CA 1
ATOM 1156 C C . ASP A 1 74 ? -1.492 3.312 -34.263 1.00 31.25 732 ASP A C 1
ATOM 1157 O O . ASP A 1 74 ? -1.098 2.340 -34.922 1.00 28.71 732 ASP A O 1
ATOM 1166 N N . SER A 1 75 ? -2.784 3.527 -34.011 1.00 22.77 733 SER A N 1
ATOM 1167 C CA . SER A 1 75 ? -3.794 2.538 -34.364 1.00 19.13 733 SER A CA 1
ATOM 1168 C C . SER A 1 75 ? -5.170 3.188 -34.383 1.00 20.67 733 SER A C 1
ATOM 1169 O O . SER A 1 75 ? -5.392 4.268 -33.828 1.00 19.35 733 SER A O 1
ATOM 1177 N N . LEU A 1 76 ? -6.111 2.475 -34.990 1.00 21.29 734 LEU A N 1
ATOM 1178 C CA . LEU A 1 76 ? -7.491 2.944 -34.988 1.00 19.62 734 LEU A CA 1
ATOM 1179 C C . LEU A 1 76 ? -8.039 3.060 -33.567 1.00 16.30 734 LEU A C 1
ATOM 1180 O O . LEU A 1 76 ? -8.733 4.033 -33.243 1.00 19.74 734 LEU A O 1
ATOM 1196 N N . VAL A 1 77 ? -7.756 2.086 -32.690 1.00 14.17 735 VAL A N 1
ATOM 1197 C CA . VAL A 1 77 ? -8.283 2.193 -31.331 1.00 15.68 735 VAL A CA 1
ATOM 1198 C C . VAL A 1 77 ? -7.719 3.424 -30.621 1.00 17.94 735 VAL A C 1
ATOM 1199 O O . VAL A 1 77 ? -8.426 4.079 -29.846 1.00 18.32 735 VAL A O 1
ATOM 1212 N N . ASP A 1 78 ? -6.437 3.746 -30.856 1.00 18.73 736 ASP A N 1
ATOM 1213 C CA . ASP A 1 78 ? -5.842 4.938 -30.244 1.00 20.16 736 ASP A CA 1
ATOM 1214 C C . ASP A 1 78 ? -6.500 6.203 -30.781 1.00 17.54 736 ASP A C 1
ATOM 1215 O O . ASP A 1 78 ? -6.741 7.158 -30.030 1.00 17.80 736 ASP A O 1
ATOM 1224 N N . LEU A 1 79 ? -6.797 6.225 -32.080 1.00 18.33 737 LEU A N 1
ATOM 1225 C CA . LEU A 1 79 ? -7.483 7.362 -32.675 1.00 17.98 737 LEU A CA 1
ATOM 1226 C C . LEU A 1 79 ? -8.856 7.572 -32.051 1.00 16.25 737 LEU A C 1
ATOM 1227 O O . LEU A 1 79 ? -9.227 8.701 -31.699 1.00 13.38 737 LEU A O 1
ATOM 1243 N N . ILE A 1 80 ? -9.646 6.498 -31.932 1.00 14.06 738 ILE A N 1
ATOM 1244 C CA . ILE A 1 80 ? -10.978 6.633 -31.347 1.00 13.03 738 ILE A CA 1
ATOM 1245 C C . ILE A 1 80 ? -10.880 7.002 -29.883 1.00 15.11 738 ILE A C 1
ATOM 1246 O O . ILE A 1 80 ? -11.635 7.847 -29.394 1.00 16.16 738 ILE A O 1
ATOM 1262 N N . SER A 1 81 ? -9.973 6.365 -29.148 1.00 18.15 739 SER A N 1
ATOM 1263 C CA . SER A 1 81 ? -9.804 6.720 -27.749 1.00 18.62 739 SER A CA 1
ATOM 1264 C C . SER A 1 81 ? -9.465 8.201 -27.603 1.00 19.22 739 SER A C 1
ATOM 1265 O O . SER A 1 81 ? -9.926 8.867 -26.667 1.00 16.76 739 SER A O 1
ATOM 1277 N N . TYR A 1 82 ? -8.675 8.740 -28.528 1.00 16.59 740 TYR A N 1
ATOM 1278 C CA . TYR A 1 82 ? -8.339 10.157 -28.461 1.00 18.74 740 TYR A CA 1
ATOM 1279 C C . TYR A 1 82 ? -9.580 11.026 -28.653 1.00 15.42 740 TYR A C 1
ATOM 1280 O O . TYR A 1 82 ? -9.829 11.953 -27.874 1.00 18.10 740 TYR A O 1
ATOM 1298 N N . TYR A 1 83 ? -10.388 10.728 -29.668 1.00 13.35 741 TYR A N 1
ATOM 1299 C CA . TYR A 1 83 ? -11.511 11.599 -29.979 1.00 14.61 741 TYR A CA 1
ATOM 1300 C C . TYR A 1 83 ? -12.745 11.313 -29.118 1.00 13.63 741 TYR A C 1
ATOM 1301 O O . TYR A 1 83 ? -13.732 12.051 -29.222 1.00 15.32 741 TYR A O 1
ATOM 1319 N N . GLU A 1 84 ? -12.687 10.301 -28.251 1.00 11.16 742 GLU A N 1
ATOM 1320 C CA . GLU A 1 84 ? -13.611 10.178 -27.129 1.00 11.47 742 GLU A CA 1
ATOM 1321 C C . GLU A 1 84 ? -13.298 11.155 -26.005 1.00 17.52 742 GLU A C 1
ATOM 1322 O O . GLU A 1 84 ? -14.172 11.400 -25.174 1.00 20.18 742 GLU A O 1
ATOM 1334 N N . LYS A 1 85 ? -12.074 11.705 -25.956 1.00 18.10 743 LYS A N 1
ATOM 1335 C CA . LYS A 1 85 ? -11.673 12.635 -24.905 1.00 20.69 743 LYS A CA 1
ATOM 1336 C C . LYS A 1 85 ? -11.381 14.038 -25.426 1.00 24.23 743 LYS A C 1
ATOM 1337 O O . LYS A 1 85 ? -11.267 14.975 -24.621 1.00 21.77 743 LYS A O 1
ATOM 1356 N N . HIS A 1 86 ? -11.279 14.207 -26.740 1.00 17.54 744 HIS A N 1
ATOM 1357 C CA . HIS A 1 86 ? -10.992 15.462 -27.405 1.00 15.78 744 HIS A CA 1
ATOM 1358 C C . HIS A 1 86 ? -11.969 15.619 -28.558 1.00 17.15 744 HIS A C 1
ATOM 1359 O O . HIS A 1 86 ? -12.261 14.642 -29.260 1.00 16.94 744 HIS A O 1
ATOM 1373 N N . PRO A 1 87 ? -12.493 16.817 -28.782 1.00 17.87 745 PRO A N 1
ATOM 1374 C CA . PRO A 1 87 ? -13.509 16.969 -29.822 1.00 16.31 745 PRO A CA 1
ATOM 1375 C C . PRO A 1 87 ? -12.964 16.660 -31.198 1.00 15.22 745 PRO A C 1
ATOM 1376 O O . PRO A 1 87 ? -11.848 17.036 -31.555 1.00 14.35 745 PRO A O 1
ATOM 1387 N N . LEU A 1 88 ? -13.790 16.000 -31.993 1.00 18.05 746 LEU A N 1
ATOM 1388 C CA . LEU A 1 88 ? -13.492 15.743 -33.393 1.00 17.68 746 LEU A CA 1
ATOM 1389 C C . LEU A 1 88 ? -14.111 16.781 -34.310 1.00 19.62 746 LEU A C 1
ATOM 1390 O O . LEU A 1 88 ? -13.466 17.229 -35.257 1.00 18.38 746 LEU A O 1
ATOM 1406 N N . TYR A 1 89 ? -15.360 17.150 -34.046 1.00 14.62 747 TYR A N 1
ATOM 1407 C CA . TYR A 1 89 ? -16.132 18.067 -34.879 1.00 17.10 747 TYR A CA 1
ATOM 1408 C C . TYR A 1 89 ? -16.621 19.193 -33.971 1.00 19.95 747 TYR A C 1
ATOM 1409 O O . TYR A 1 89 ? -17.412 18.954 -33.061 1.00 15.90 747 TYR A O 1
ATOM 1427 N N . ARG A 1 90 ? -16.150 20.417 -34.207 1.00 16.08 748 ARG A N 1
ATOM 1428 C CA . ARG A 1 90 ? -16.436 21.526 -33.296 1.00 19.67 748 ARG A CA 1
ATOM 1429 C C . ARG A 1 90 ? -16.217 21.095 -31.848 1.00 17.89 748 ARG A C 1
ATOM 1430 O O . ARG A 1 90 ? -15.091 20.767 -31.469 1.00 17.48 748 ARG A O 1
ATOM 1451 N N . LYS A 1 91 ? -17.259 21.092 -31.019 1.00 17.39 749 LYS A N 1
ATOM 1452 C CA . LYS A 1 91 ? -17.132 20.668 -29.631 1.00 20.41 749 LYS A CA 1
ATOM 1453 C C . LYS A 1 91 ? -17.566 19.221 -29.404 1.00 22.71 749 LYS A C 1
ATOM 1454 O O . LYS A 1 91 ? -17.552 18.754 -28.266 1.00 22.46 749 LYS A O 1
ATOM 1473 N N . MET A 1 92 ? -17.938 18.501 -30.453 1.00 20.69 750 MET A N 1
ATOM 1474 C CA . MET A 1 92 ? -18.439 17.137 -30.306 1.00 16.91 750 MET A CA 1
ATOM 1475 C C . MET A 1 92 ? -17.278 16.156 -30.175 1.00 14.06 750 MET A C 1
ATOM 1476 O O . MET A 1 92 ? -16.425 16.076 -31.058 1.00 15.02 750 MET A O 1
ATOM 1490 N N . LYS A 1 93 ? -17.237 15.438 -29.063 1.00 16.89 751 LYS A N 1
ATOM 1491 C CA . LYS A 1 93 ? -16.441 14.229 -28.916 1.00 13.59 751 LYS A CA 1
ATOM 1492 C C . LYS A 1 93 ? -17.231 13.025 -29.405 1.00 17.24 751 LYS A C 1
ATOM 1493 O O . LYS A 1 93 ? -18.455 13.045 -29.476 1.00 17.35 751 LYS A O 1
ATOM 1512 N N . LEU A 1 94 ? -16.515 11.973 -29.746 1.00 13.03 752 LEU A N 1
ATOM 1513 C CA . LEU A 1 94 ? -17.156 10.696 -29.996 1.00 17.76 752 LEU A CA 1
ATOM 1514 C C . LEU A 1 94 ? -17.667 10.181 -28.667 1.00 17.26 752 LEU A C 1
ATOM 1515 O O . LEU A 1 94 ? -16.883 9.937 -27.746 1.00 22.60 752 LEU A O 1
ATOM 1531 N N . ARG A 1 95 ? -18.973 10.070 -28.547 1.00 13.58 753 ARG A N 1
ATOM 1532 C CA . ARG A 1 95 ? -19.551 9.880 -27.235 1.00 11.59 753 ARG A CA 1
ATOM 1533 C C . ARG A 1 95 ? -20.355 8.604 -27.097 1.00 14.05 753 ARG A C 1
ATOM 1534 O O . ARG A 1 95 ? -20.237 7.922 -26.073 1.00 15.40 753 ARG A O 1
ATOM 1555 N N . TYR A 1 96 ? -21.193 8.284 -28.085 1.00 12.50 754 TYR A N 1
ATOM 1556 C CA . TYR A 1 96 ? -22.123 7.158 -28.027 1.00 15.40 754 TYR A CA 1
ATOM 1557 C C . TYR A 1 96 ? -21.827 6.166 -29.142 1.00 16.11 754 TYR A C 1
ATOM 1558 O O . TYR A 1 96 ? -22.333 6.312 -30.266 1.00 15.77 754 TYR A O 1
ATOM 1576 N N . PRO A 1 97 ? -21.018 5.144 -28.877 1.00 13.72 755 PRO A N 1
ATOM 1577 C CA . PRO A 1 97 ? -20.745 4.146 -29.904 1.00 17.14 755 PRO A CA 1
ATOM 1578 C C . PRO A 1 97 ? -22.003 3.365 -30.220 1.00 22.38 755 PRO A C 1
ATOM 1579 O O . PRO A 1 97 ? -22.786 3.023 -29.330 1.00 19.30 755 PRO A O 1
ATOM 1590 N N . ILE A 1 98 ? -22.202 3.110 -31.504 1.00 17.64 756 ILE A N 1
ATOM 1591 C CA . ILE A 1 98 ? -23.394 2.434 -31.996 1.00 19.97 756 ILE A CA 1
ATOM 1592 C C . ILE A 1 98 ? -22.982 1.043 -32.442 1.00 23.12 756 ILE A C 1
ATOM 1593 O O . ILE A 1 98 ? -22.111 0.885 -33.309 1.00 20.47 756 ILE A O 1
ATOM 1609 N N . ASN A 1 99 ? -23.595 0.042 -31.822 1.00 27.63 757 ASN A N 1
ATOM 1610 C CA . ASN A 1 99 ? -23.396 -1.369 -32.130 1.00 32.78 757 ASN A CA 1
ATOM 1611 C C . ASN A 1 99 ? -24.733 -1.926 -32.616 1.00 43.75 757 ASN A C 1
ATOM 1612 O O . ASN A 1 99 ? -25.478 -2.566 -31.874 1.00 49.00 757 ASN A O 1
ATOM 1623 N N . GLU A 1 100 ? -25.048 -1.649 -33.871 1.00 44.48 758 GLU A N 1
ATOM 1624 C CA . GLU A 1 100 ? -26.227 -2.118 -34.580 1.00 51.69 758 GLU A CA 1
ATOM 1625 C C . GLU A 1 100 ? -27.475 -1.321 -34.222 1.00 52.56 758 GLU A C 1
ATOM 1626 O O . GLU A 1 100 ? -28.478 -1.437 -34.930 1.00 55.96 758 GLU A O 1
ATOM 1632 N N . GLU A 1 101 ? -27.459 -0.519 -33.159 1.00 51.68 759 GLU A N 1
ATOM 1633 C CA . GLU A 1 101 ? -28.595 0.333 -32.815 1.00 42.41 759 GLU A CA 1
ATOM 1634 C C . GLU A 1 101 ? -28.889 1.296 -33.965 1.00 52.99 759 GLU A C 1
ATOM 1635 O O . GLU A 1 101 ? -29.207 2.470 -33.750 1.00 55.42 759 GLU A O 1
ATOM 1641 N N . GLY B 1 1 ? 5.951 15.608 -49.702 1.00 54.35 659 GLY B N 1
ATOM 1642 C CA . GLY B 1 1 ? 5.856 14.645 -50.785 1.00 52.48 659 GLY B CA 1
ATOM 1643 C C . GLY B 1 1 ? 6.397 15.195 -52.089 1.00 49.78 659 GLY B C 1
ATOM 1644 O O . GLY B 1 1 ? 6.302 16.397 -52.355 1.00 48.55 659 GLY B O 1
ATOM 1647 N N . SER B 1 2 ? 6.974 14.325 -52.914 1.00 44.85 660 SER B N 1
ATOM 1648 C CA . SER B 1 2 ? 7.573 14.786 -54.157 1.00 43.28 660 SER B CA 1
ATOM 1649 C C . SER B 1 2 ? 6.490 15.235 -55.127 1.00 45.97 660 SER B C 1
ATOM 1650 O O . SER B 1 2 ? 5.504 14.524 -55.341 1.00 40.63 660 SER B O 1
ATOM 1658 N N . HIS B 1 3 ? 6.678 16.418 -55.717 1.00 41.11 661 HIS B N 1
ATOM 1659 C CA . HIS B 1 3 ? 5.789 16.930 -56.750 1.00 4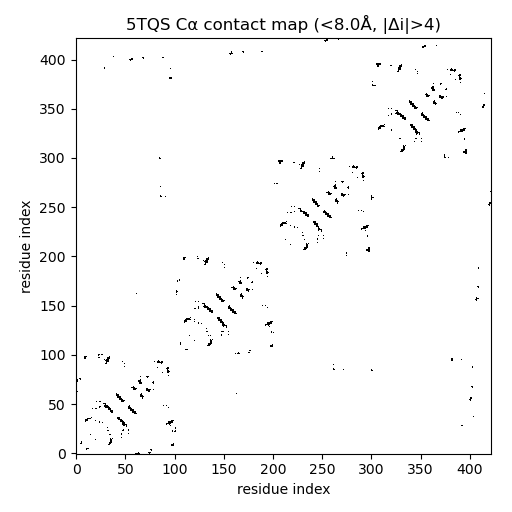0.29 661 HIS B CA 1
ATOM 1660 C C . HIS B 1 3 ? 6.416 16.884 -58.141 1.00 37.67 661 HIS B C 1
ATOM 1661 O O . HIS B 1 3 ? 5.846 17.453 -59.078 1.00 37.61 661 HIS B O 1
ATOM 1675 N N . MET B 1 4 ? 7.565 16.212 -58.307 1.00 32.66 662 MET B N 1
ATOM 1676 C CA . MET B 1 4 ? 8.270 16.241 -59.585 1.00 23.99 662 MET B CA 1
ATOM 1677 C C . MET B 1 4 ? 7.447 15.649 -60.720 1.00 21.70 662 MET B C 1
ATOM 1678 O O . MET B 1 4 ? 7.768 15.877 -61.891 1.00 26.54 662 MET B O 1
ATOM 1682 N N . HIS B 1 5 ? 6.404 14.888 -60.405 1.00 22.83 663 HIS B N 1
ATOM 1683 C CA . HIS B 1 5 ? 5.563 14.308 -61.442 1.00 20.48 663 HIS B CA 1
ATOM 1684 C C . HIS B 1 5 ? 4.702 15.349 -62.129 1.00 21.02 663 HIS B C 1
ATOM 1685 O O . HIS B 1 5 ? 4.213 15.111 -63.237 1.00 19.29 663 HIS B O 1
ATOM 1699 N N . GLU B 1 6 ? 4.531 16.510 -61.506 1.00 23.56 664 GLU B N 1
ATOM 1700 C CA . GLU B 1 6 ? 3.589 17.489 -62.020 1.00 29.30 664 GLU B CA 1
ATOM 1701 C C . GLU B 1 6 ? 3.981 18.037 -63.390 1.00 21.11 664 GLU B C 1
ATOM 1702 O O . GLU B 1 6 ? 3.093 18.445 -64.145 1.00 27.10 664 GLU B O 1
ATOM 1714 N N . SER B 1 7 ? 5.260 18.010 -63.768 1.00 21.46 665 SER B N 1
ATOM 1715 C CA . SER B 1 7 ? 5.636 18.427 -65.115 1.00 21.73 665 SER B CA 1
ATOM 1716 C C . SER B 1 7 ? 5.805 17.262 -66.082 1.00 24.17 665 SER B C 1
ATOM 1717 O O . SER B 1 7 ? 6.203 17.485 -67.226 1.00 23.49 665 SER B O 1
ATOM 1725 N N . LYS B 1 8 ? 5.487 16.032 -65.674 1.00 22.13 666 LYS B N 1
ATOM 1726 C CA . LYS B 1 8 ? 5.692 14.892 -66.557 1.00 19.52 666 LYS B CA 1
ATOM 1727 C C . LYS B 1 8 ? 4.529 14.737 -67.520 1.00 16.05 666 LYS B C 1
ATOM 1728 O O . LYS B 1 8 ? 3.363 14.895 -67.149 1.00 20.60 666 LYS B O 1
ATOM 1747 N N . GLU B 1 9 ? 4.860 14.374 -68.757 1.00 20.00 667 GLU B N 1
ATOM 1748 C CA . GLU B 1 9 ? 3.840 14.259 -69.792 1.00 26.19 667 GLU B CA 1
ATOM 1749 C C . GLU B 1 9 ? 2.788 13.216 -69.447 1.00 20.51 667 GLU B C 1
ATOM 1750 O O . GLU B 1 9 ? 1.637 13.347 -69.870 1.00 19.22 667 GLU B O 1
ATOM 1762 N N . TRP B 1 10 ? 3.152 12.177 -68.700 1.00 15.26 668 TRP B N 1
ATOM 1763 C CA . TRP B 1 10 ? 2.178 11.123 -68.400 1.00 14.21 668 TRP B CA 1
ATOM 1764 C C . TRP B 1 10 ? 1.227 11.484 -67.269 1.00 16.58 668 TRP B C 1
ATOM 1765 O O . TRP B 1 10 ? 0.316 10.702 -66.981 1.00 15.56 668 TRP B O 1
ATOM 1786 N N . TYR B 1 11 ? 1.388 12.643 -66.635 1.00 13.65 669 TYR B N 1
ATOM 1787 C CA . TYR B 1 11 ? 0.673 12.945 -65.401 1.00 17.12 669 TYR B CA 1
ATOM 1788 C C . TYR B 1 11 ? -0.455 13.935 -65.652 1.00 22.55 669 TYR B C 1
ATOM 1789 O O . TYR B 1 11 ? -0.246 14.971 -66.286 1.00 22.28 669 TYR B O 1
ATOM 1807 N N . HIS B 1 12 ? -1.641 13.620 -65.122 1.00 18.14 670 HIS B N 1
ATOM 1808 C CA . HIS B 1 12 ? -2.857 14.395 -65.370 1.00 24.58 670 HIS B CA 1
ATOM 1809 C C . HIS B 1 12 ? -3.538 14.633 -64.028 1.00 25.37 670 HIS B C 1
ATOM 1810 O O . HIS B 1 12 ? -4.195 13.741 -63.483 1.00 24.56 670 HIS B O 1
ATOM 1824 N N . ALA B 1 13 ? -3.378 15.841 -63.498 1.00 26.01 671 ALA B N 1
ATOM 1825 C CA . ALA B 1 13 ? -3.915 16.168 -62.181 1.00 30.08 671 ALA B CA 1
ATOM 1826 C C . ALA B 1 13 ? -5.435 16.272 -62.173 1.00 31.24 671 ALA B C 1
ATOM 1827 O O . ALA B 1 13 ? -6.044 16.235 -61.098 1.00 27.21 671 ALA B O 1
ATOM 1834 N N . SER B 1 14 ? -6.071 16.377 -63.333 1.00 24.35 672 SER B N 1
ATOM 1835 C CA . SER B 1 14 ? -7.524 16.527 -63.394 1.00 27.06 672 SER B CA 1
ATOM 1836 C C . SER B 1 14 ? -7.996 15.748 -64.611 1.00 32.82 672 SER B C 1
ATOM 1837 O O . SER B 1 14 ? -8.056 16.270 -65.725 1.00 41.35 672 SER B O 1
ATOM 1845 N N . LEU B 1 15 ? -8.337 14.491 -64.380 1.00 26.72 673 LEU B N 1
ATOM 1846 C CA . LEU B 1 15 ? -8.715 13.590 -65.456 1.00 24.06 673 LEU B CA 1
ATOM 1847 C C . LEU B 1 15 ? -9.528 12.488 -64.812 1.00 25.48 673 LEU B C 1
ATOM 1848 O O . LEU B 1 15 ? -9.051 11.850 -63.864 1.00 27.05 673 LEU B O 1
ATOM 1864 N N . THR B 1 16 ? -10.749 12.283 -65.297 1.00 22.01 674 THR B N 1
ATOM 1865 C CA . THR B 1 16 ? -11.610 11.258 -64.736 1.00 31.53 674 THR B CA 1
ATOM 1866 C C . THR B 1 16 ? -11.215 9.888 -65.271 1.00 26.99 674 THR B C 1
ATOM 1867 O O . THR B 1 16 ? -10.551 9.763 -66.298 1.00 22.00 674 THR B O 1
ATOM 1878 N N . ARG B 1 17 ? -11.640 8.848 -64.553 1.00 19.16 675 ARG B N 1
ATOM 1879 C CA . ARG B 1 17 ? -11.507 7.485 -65.056 1.00 21.86 675 ARG B CA 1
ATOM 1880 C C . ARG B 1 17 ? -12.015 7.367 -66.488 1.00 24.39 675 ARG B C 1
ATOM 1881 O O . ARG B 1 17 ? -11.346 6.791 -67.354 1.00 23.39 675 ARG B O 1
ATOM 1902 N N . ALA B 1 18 ? -13.213 7.892 -66.756 1.00 23.07 676 ALA B N 1
ATOM 1903 C CA . ALA B 1 18 ? -13.772 7.810 -68.106 1.00 29.28 676 ALA B CA 1
ATOM 1904 C C . ALA B 1 18 ? -12.908 8.562 -69.107 1.00 19.83 676 ALA B C 1
ATOM 1905 O O . ALA B 1 18 ? -12.639 8.068 -70.210 1.00 22.64 676 ALA B O 1
ATOM 1912 N N . GLN B 1 19 ? -12.523 9.787 -68.764 1.00 24.54 677 GLN B N 1
ATOM 1913 C CA . GLN B 1 19 ? -11.658 10.560 -69.644 1.00 24.03 677 GLN B CA 1
ATOM 1914 C C . GLN B 1 19 ? -10.354 9.822 -69.914 1.00 24.06 677 GLN B C 1
ATOM 1915 O O . GLN B 1 19 ? -9.825 9.870 -71.028 1.00 23.54 677 GLN B O 1
ATOM 1929 N N . ALA B 1 20 ? -9.817 9.135 -68.905 1.00 21.66 678 ALA B N 1
ATOM 1930 C CA . ALA B 1 20 ? -8.582 8.382 -69.109 1.00 19.51 678 ALA B CA 1
ATOM 1931 C C . ALA B 1 20 ? -8.792 7.214 -70.064 1.00 20.69 678 ALA B C 1
ATOM 1932 O O . ALA B 1 20 ? -7.963 6.971 -70.958 1.00 19.72 678 ALA B O 1
ATOM 1939 N N . GLU B 1 21 ? -9.892 6.478 -69.903 1.00 20.32 679 GLU B N 1
ATOM 1940 C CA . GLU B 1 21 ? -10.161 5.373 -70.813 1.00 21.66 679 GLU B CA 1
ATOM 1941 C C . GLU B 1 21 ? -10.339 5.877 -72.235 1.00 26.61 679 GLU B C 1
ATOM 1942 O O . GLU B 1 21 ? -9.949 5.204 -73.193 1.00 23.61 679 GLU B O 1
ATOM 1954 N N . HIS B 1 22 ? -10.935 7.059 -72.388 1.00 25.02 680 HIS B N 1
ATOM 1955 C CA . HIS B 1 22 ? -11.141 7.628 -73.715 1.00 29.99 680 HIS B CA 1
ATOM 1956 C C . HIS B 1 22 ? -9.805 7.949 -74.372 1.00 26.57 680 HIS B C 1
ATOM 1957 O O . HIS B 1 22 ? -9.592 7.655 -75.552 1.00 28.78 680 HIS B O 1
ATOM 1971 N N . MET B 1 23 ? -8.884 8.539 -73.613 1.00 28.34 681 MET B N 1
ATOM 1972 C CA . MET B 1 23 ? -7.568 8.836 -74.159 1.00 30.90 681 MET B CA 1
ATOM 1973 C C . MET B 1 23 ? -6.820 7.560 -74.515 1.00 29.46 681 MET B C 1
ATOM 1974 O O . MET B 1 23 ? -6.153 7.500 -75.550 1.00 28.02 681 MET B O 1
ATOM 1988 N N . LEU B 1 24 ? -6.910 6.528 -73.666 1.00 25.67 682 LEU B N 1
ATOM 1989 C CA . LEU B 1 24 ? -6.237 5.265 -73.970 1.00 22.80 682 LEU B CA 1
ATOM 1990 C C . LEU B 1 24 ? -6.822 4.586 -75.203 1.00 29.02 682 LEU B C 1
ATOM 1991 O O . LEU B 1 24 ? -6.112 3.863 -75.911 1.00 27.80 682 LEU B O 1
ATOM 2007 N N . MET B 1 25 ? -8.110 4.796 -75.484 1.00 29.10 683 MET B N 1
ATOM 2008 C CA . MET B 1 25 ? -8.677 4.251 -76.715 1.00 36.34 683 MET B CA 1
ATOM 2009 C C . MET B 1 25 ? -8.084 4.899 -77.964 1.00 30.06 683 MET B C 1
ATOM 2010 O O . MET B 1 25 ? -8.073 4.270 -79.026 1.00 38.24 683 MET B O 1
ATOM 2024 N N . ARG B 1 26 ? -7.589 6.130 -77.868 1.00 28.98 684 ARG B N 1
ATOM 2025 C CA . ARG B 1 26 ? -6.978 6.792 -79.017 1.00 36.19 684 ARG B CA 1
ATOM 2026 C C . ARG B 1 26 ? -5.595 6.259 -79.364 1.00 39.30 684 ARG B C 1
ATOM 2027 O O . ARG B 1 26 ? -5.083 6.586 -80.440 1.00 33.58 684 ARG B O 1
ATOM 2048 N N . VAL B 1 27 ? -4.972 5.476 -78.489 1.00 30.64 685 VAL B N 1
ATOM 2049 C CA . VAL B 1 27 ? -3.620 4.984 -78.740 1.00 31.21 685 VAL B CA 1
ATOM 2050 C C . VAL B 1 27 ? -3.638 3.469 -78.585 1.00 26.74 685 VAL B C 1
ATOM 2051 O O . VAL B 1 27 ? -3.327 2.962 -77.497 1.00 24.59 685 VAL B O 1
ATOM 2064 N N . PRO B 1 28 ? -3.986 2.705 -79.649 1.00 32.98 686 PRO B N 1
ATOM 2065 C CA . PRO B 1 28 ? -4.116 1.236 -79.534 1.00 33.24 686 PRO B CA 1
ATOM 2066 C C . PRO B 1 28 ? -2.777 0.509 -79.518 1.00 28.02 686 PRO B C 1
ATOM 2067 O O . PRO B 1 28 ? -2.398 -0.197 -80.452 1.00 26.46 686 PRO B O 1
ATOM 2078 N N . ARG B 1 29 ? -2.035 0.680 -78.426 1.00 26.10 687 ARG B N 1
ATOM 2079 C CA . ARG B 1 29 ? -0.768 -0.008 -78.227 1.00 25.08 687 ARG B CA 1
ATOM 2080 C C . ARG B 1 29 ? -0.712 -0.513 -76.796 1.00 19.48 687 ARG B C 1
ATOM 2081 O O . ARG B 1 29 ? -1.009 0.237 -75.864 1.00 20.11 687 ARG B O 1
ATOM 2102 N N . ASP B 1 30 ? -0.307 -1.762 -76.611 1.00 19.84 688 ASP B N 1
ATOM 2103 C CA . ASP B 1 30 ? -0.066 -2.229 -75.258 1.00 20.97 688 ASP B CA 1
ATOM 2104 C C . ASP B 1 30 ? 1.099 -1.442 -74.663 1.00 18.60 688 ASP B C 1
ATOM 2105 O O . ASP B 1 30 ? 2.080 -1.139 -75.343 1.00 20.18 688 ASP B O 1
ATOM 2114 N N . GLY B 1 31 ? 0.995 -1.118 -73.381 1.00 18.36 689 GLY B N 1
ATOM 2115 C CA . GLY B 1 31 ? 1.984 -0.277 -72.743 1.00 24.28 689 GLY B CA 1
ATOM 2116 C C . GLY B 1 31 ? 1.680 1.213 -72.774 1.00 14.06 689 GLY B C 1
ATOM 2117 O O . GLY B 1 31 ? 2.398 1.982 -72.125 1.00 15.74 689 GLY B O 1
ATOM 2121 N N . ALA B 1 32 ? 0.668 1.647 -73.532 1.00 15.96 690 ALA B N 1
ATOM 2122 C CA . ALA B 1 32 ? 0.132 2.995 -73.361 1.00 17.63 690 ALA B CA 1
ATOM 2123 C C . ALA B 1 32 ? -0.322 3.191 -71.922 1.00 19.46 690 ALA B C 1
ATOM 2124 O O . ALA B 1 32 ? -0.940 2.299 -71.334 1.00 15.81 690 ALA B O 1
ATOM 2131 N N . PHE B 1 33 ? -0.042 4.373 -71.360 1.00 13.26 691 PHE B N 1
ATOM 2132 C CA . PHE B 1 33 ? -0.379 4.615 -69.960 1.00 15.05 691 PHE B CA 1
ATOM 2133 C C . PHE B 1 33 ? -0.467 6.102 -69.678 1.00 15.37 691 PHE B C 1
ATOM 2134 O O . PHE B 1 33 ? 0.105 6.931 -70.394 1.00 16.75 691 PHE B O 1
ATOM 2151 N N . LEU B 1 34 ? -1.149 6.409 -68.575 1.00 14.70 692 LEU B N 1
ATOM 2152 C CA . LEU B 1 34 ? -1.120 7.722 -67.962 1.00 15.28 692 LEU B CA 1
ATOM 2153 C C . LEU B 1 34 ? -1.306 7.529 -66.469 1.00 17.21 692 LEU B C 1
ATOM 2154 O O . LEU B 1 34 ? -1.754 6.467 -66.005 1.00 15.42 692 LEU B O 1
ATOM 2170 N N . VAL B 1 35 ? -0.964 8.566 -65.716 1.00 12.39 693 VAL B N 1
ATOM 2171 C CA . VAL B 1 35 ? -1.197 8.605 -64.283 1.00 14.86 693 VAL B CA 1
ATOM 2172 C C . VAL B 1 35 ? -2.121 9.784 -64.013 1.00 17.43 693 VAL B C 1
ATOM 2173 O O . VAL B 1 35 ? -1.964 10.861 -64.609 1.00 15.37 693 VAL B O 1
ATOM 2186 N N . ARG B 1 36 ? -3.117 9.559 -63.169 1.00 12.06 694 ARG B N 1
ATOM 2187 C CA . ARG B 1 36 ? -4.117 10.577 -62.879 1.00 17.52 694 ARG B CA 1
ATOM 2188 C C . ARG B 1 36 ? -4.356 10.672 -61.384 1.00 19.42 694 ARG B C 1
ATOM 2189 O O . ARG B 1 36 ? -4.274 9.684 -60.659 1.00 16.30 694 ARG B O 1
ATOM 2210 N N . LYS B 1 37 ? -4.623 11.888 -60.921 1.00 20.74 695 LYS B N 1
ATOM 2211 C CA . LYS B 1 37 ? -5.007 12.086 -59.532 1.00 19.03 695 LYS B CA 1
ATOM 2212 C C . LYS B 1 37 ? -6.421 11.558 -59.337 1.00 15.18 695 LYS B C 1
ATOM 2213 O O . LYS B 1 37 ? -7.300 11.796 -60.167 1.00 22.25 695 LYS B O 1
ATOM 2232 N N . ARG B 1 38 ? -6.636 10.811 -58.265 1.00 19.73 696 ARG B N 1
ATOM 2233 C CA . ARG B 1 38 ? -7.967 10.294 -57.991 1.00 21.52 696 ARG B CA 1
ATOM 2234 C C . ARG B 1 38 ? -8.730 11.246 -57.069 1.00 21.37 696 ARG B C 1
ATOM 2235 O O . ARG B 1 38 ? -8.156 12.124 -56.416 1.00 20.80 696 ARG B O 1
ATOM 2256 N N . ASN B 1 39 ? -10.048 11.051 -57.023 1.00 27.88 697 ASN B N 1
ATOM 2257 C CA . ASN B 1 39 ? -10.878 11.835 -56.116 1.00 34.76 697 ASN B CA 1
ATOM 2258 C C . ASN B 1 39 ? -10.587 11.505 -54.661 1.00 35.14 697 ASN B C 1
ATOM 2259 O O . ASN B 1 39 ? -10.771 12.360 -53.789 1.00 41.39 697 ASN B O 1
ATOM 2270 N N . GLU B 1 40 ? -10.115 10.294 -54.377 1.00 36.21 698 GLU B N 1
ATOM 2271 C CA . GLU B 1 40 ? -9.648 9.987 -53.031 1.00 28.54 698 GLU B CA 1
ATOM 2272 C C . GLU B 1 40 ? -8.426 10.846 -52.696 1.00 33.90 698 GLU B C 1
ATOM 2273 O O . GLU B 1 40 ? -7.553 11.056 -53.555 1.00 32.16 698 GLU B O 1
ATOM 2285 N N . PRO B 1 41 ? -8.308 11.317 -51.458 1.00 32.65 699 PRO B N 1
ATOM 2286 C CA . PRO B 1 41 ? -7.095 12.045 -51.067 1.00 31.98 699 PRO B CA 1
ATOM 2287 C C . PRO B 1 41 ? -5.858 11.161 -51.113 1.00 31.14 699 PRO B C 1
ATOM 2288 O O . PRO B 1 41 ? -5.902 9.973 -50.781 1.00 30.28 699 PRO B O 1
ATOM 2299 N N . ASN B 1 42 ? -4.738 11.764 -51.508 1.00 28.03 700 ASN B N 1
ATOM 2300 C CA . ASN B 1 42 ? -3.442 11.106 -51.468 1.00 26.29 700 ASN B CA 1
ATOM 2301 C C . ASN B 1 42 ? -3.443 9.847 -52.324 1.00 25.08 700 ASN B C 1
ATOM 2302 O O . ASN B 1 42 ? -2.776 8.867 -51.997 1.00 27.34 700 ASN B O 1
ATOM 2313 N N . SER B 1 43 ? -4.198 9.854 -53.415 1.00 19.89 701 SER B N 1
ATOM 2314 C CA . SER B 1 43 ? -4.351 8.654 -54.222 1.00 19.91 701 SER B CA 1
ATOM 2315 C C . SER B 1 43 ? -4.221 9.014 -55.691 1.00 20.63 701 SER B C 1
ATOM 2316 O O . SER B 1 43 ? -4.679 10.081 -56.118 1.00 23.00 701 SER B O 1
ATOM 2324 N N . TYR B 1 44 ? -3.574 8.123 -56.441 1.00 15.12 702 TYR B N 1
ATOM 2325 C CA . TYR B 1 44 ? -3.454 8.209 -57.892 1.00 14.01 702 TYR B CA 1
ATOM 2326 C C . TYR B 1 44 ? -3.921 6.901 -58.516 1.00 16.08 702 TYR B C 1
ATOM 2327 O O . TYR B 1 44 ? -4.030 5.870 -57.839 1.00 14.88 702 TYR B O 1
ATOM 2345 N N . ALA B 1 45 ? -4.182 6.947 -59.820 1.00 15.06 703 ALA B N 1
ATOM 2346 C CA . ALA B 1 45 ? -4.389 5.756 -60.625 1.00 13.90 703 ALA B CA 1
ATOM 2347 C C . ALA B 1 45 ? -3.413 5.741 -61.794 1.00 18.53 703 ALA B C 1
ATOM 2348 O O . ALA B 1 45 ? -3.173 6.770 -62.438 1.00 15.28 703 ALA B O 1
ATOM 2355 N N . ILE B 1 46 ? -2.813 4.589 -62.042 1.00 14.88 704 ILE B N 1
ATOM 2356 C CA . ILE B 1 46 ? -2.185 4.325 -63.334 1.00 12.20 704 ILE B CA 1
ATOM 2357 C C . ILE B 1 46 ? -3.240 3.675 -64.217 1.00 14.97 704 ILE B C 1
ATOM 2358 O O . ILE B 1 46 ? -3.764 2.600 -63.889 1.00 15.38 704 ILE B O 1
ATOM 2374 N N . SER B 1 47 ? -3.556 4.319 -65.337 1.00 13.06 705 SER B N 1
ATOM 2375 C CA . SER B 1 47 ? -4.459 3.768 -66.332 1.00 14.36 705 SER B CA 1
ATOM 2376 C C . SER B 1 47 ? -3.615 3.340 -67.517 1.00 15.11 705 SER B C 1
ATOM 2377 O O . SER B 1 47 ? -2.838 4.140 -68.055 1.00 17.26 705 SER B O 1
ATOM 2385 N N . PHE B 1 48 ? -3.740 2.077 -67.910 1.00 14.96 706 PHE B N 1
ATOM 2386 C CA . PHE B 1 48 ? -2.839 1.554 -68.915 1.00 15.54 706 PHE B CA 1
ATOM 2387 C C . PHE B 1 48 ? -3.513 0.481 -69.748 1.00 15.53 706 PHE B C 1
ATOM 2388 O O . PHE B 1 48 ? -4.547 -0.085 -69.379 1.00 17.10 706 PHE B O 1
ATOM 2405 N N . ARG B 1 49 ? -2.892 0.201 -70.886 1.00 15.91 707 ARG B N 1
ATOM 2406 C CA . ARG B 1 49 ? -3.372 -0.821 -71.799 1.00 20.23 707 ARG B CA 1
ATOM 2407 C C . ARG B 1 49 ? -2.462 -2.033 -71.687 1.00 18.68 707 ARG B C 1
ATOM 2408 O O . ARG B 1 49 ? -1.244 -1.907 -71.815 1.00 22.94 707 ARG B O 1
ATOM 2429 N N . ALA B 1 50 ? -3.056 -3.197 -71.451 1.00 21.35 708 ALA B N 1
ATOM 2430 C CA . ALA B 1 50 ? -2.314 -4.448 -71.395 1.00 24.57 708 ALA B CA 1
ATOM 2431 C C . ALA B 1 50 ? -3.142 -5.520 -72.080 1.00 29.46 708 ALA B C 1
ATOM 2432 O O . ALA B 1 50 ? -4.343 -5.648 -71.816 1.00 25.87 708 ALA B O 1
ATOM 2439 N N . GLU B 1 51 ? -2.504 -6.239 -72.996 1.00 25.27 709 GLU B N 1
ATOM 2440 C CA . GLU B 1 51 ? -3.128 -7.362 -73.694 1.00 31.58 709 GLU B CA 1
ATOM 2441 C C . GLU B 1 51 ? -4.498 -6.978 -74.242 1.00 32.69 709 GLU B C 1
ATOM 2442 O O . GLU B 1 51 ? -5.481 -7.713 -74.118 1.00 34.36 709 GLU B O 1
ATOM 2454 N N . GLY B 1 52 ? -4.549 -5.800 -74.864 1.00 34.56 710 GLY B N 1
ATOM 2455 C CA . GLY B 1 52 ? -5.743 -5.321 -75.532 1.00 37.55 710 GLY B CA 1
ATOM 2456 C C . GLY B 1 52 ? -6.838 -4.779 -74.638 1.00 34.39 710 GLY B C 1
ATOM 2457 O O . GLY B 1 52 ? -7.920 -4.461 -75.146 1.00 36.16 710 GLY B O 1
ATOM 2461 N N . LYS B 1 53 ? -6.602 -4.660 -73.330 1.00 25.76 711 LYS B N 1
ATOM 2462 C CA . LYS B 1 53 ? -7.621 -4.222 -72.389 1.00 25.09 711 LYS B CA 1
ATOM 2463 C C . LYS B 1 53 ? -7.098 -3.058 -71.563 1.00 28.78 711 LYS B C 1
ATOM 2464 O O . LYS B 1 53 ? -5.890 -2.905 -71.369 1.00 28.52 711 LYS B O 1
ATOM 2483 N N . ILE B 1 54 ? -8.019 -2.238 -71.085 1.00 19.20 712 ILE B N 1
ATOM 2484 C CA . ILE B 1 54 ? -7.683 -1.116 -70.219 1.00 19.26 712 ILE B CA 1
ATOM 2485 C C . ILE B 1 54 ? -7.822 -1.536 -68.764 1.00 25.75 712 ILE B C 1
ATOM 2486 O O . ILE B 1 54 ? -8.826 -2.144 -68.364 1.00 24.28 712 ILE B O 1
ATOM 2502 N N . LYS B 1 55 ? -6.813 -1.196 -67.972 1.00 18.13 713 LYS B N 1
ATOM 2503 C CA . LYS B 1 55 ? -6.772 -1.519 -66.557 1.00 19.77 713 LYS B CA 1
ATOM 2504 C C . LYS B 1 55 ? -6.396 -0.265 -65.785 1.00 20.32 713 LYS B C 1
ATOM 2505 O O . LYS B 1 55 ? -5.742 0.645 -66.317 1.00 20.14 713 LYS B O 1
ATOM 2524 N N . HIS B 1 56 ? -6.867 -0.204 -64.542 1.00 19.32 714 HIS B N 1
ATOM 2525 C CA . HIS B 1 56 ? -6.546 0.871 -63.618 1.00 17.20 714 HIS B CA 1
ATOM 2526 C C . HIS B 1 56 ? -5.947 0.282 -62.354 1.00 18.31 714 HIS B C 1
ATOM 2527 O O . HIS B 1 56 ? -6.439 -0.725 -61.841 1.00 20.29 714 HIS B O 1
ATOM 2541 N N . CYS B 1 57 ? -4.897 0.930 -61.856 1.00 14.81 715 CYS B N 1
ATOM 2542 C CA . CYS B 1 57 ? -4.146 0.515 -60.675 1.00 16.19 715 CYS B CA 1
ATOM 2543 C C . CYS B 1 57 ? -4.031 1.679 -59.696 1.00 18.77 715 CYS B C 1
ATOM 2544 O O . CYS B 1 57 ? -3.574 2.762 -60.071 1.00 17.23 715 CYS B O 1
ATOM 2552 N N . ARG B 1 58 ? -4.419 1.457 -58.437 1.00 17.09 716 ARG B N 1
ATOM 2553 C CA . ARG B 1 58 ? -4.316 2.483 -57.400 1.00 18.70 716 ARG B CA 1
ATOM 2554 C C . ARG B 1 58 ? -2.890 2.604 -56.887 1.00 20.99 716 ARG B C 1
ATOM 2555 O O . ARG B 1 58 ? -2.204 1.594 -56.670 1.00 17.93 716 ARG B O 1
ATOM 2576 N N . VAL B 1 59 ? -2.472 3.852 -56.665 1.00 16.24 717 VAL B N 1
ATOM 2577 C CA . VAL B 1 59 ? -1.208 4.209 -56.021 1.00 17.52 717 VAL B CA 1
ATOM 2578 C C . VAL B 1 59 ? -1.509 5.134 -54.848 1.00 17.13 717 VAL B C 1
ATOM 2579 O O . VAL B 1 59 ? -2.248 6.114 -55.000 1.00 15.21 717 VAL B O 1
ATOM 2592 N N . GLN B 1 60 ? -0.938 4.832 -53.684 1.00 17.54 718 GLN B N 1
ATOM 2593 C CA . GLN B 1 60 ? -1.181 5.612 -52.472 1.00 19.83 718 GLN B CA 1
ATOM 2594 C C . GLN B 1 60 ? 0.048 6.456 -52.149 1.00 21.68 718 GLN B C 1
ATOM 2595 O O . GLN B 1 60 ? 1.162 5.935 -52.083 1.00 21.53 718 GLN B O 1
ATOM 2609 N N . GLN B 1 61 ? -0.164 7.751 -51.947 1.00 27.26 719 GLN B N 1
ATOM 2610 C CA . GLN B 1 61 ? 0.857 8.655 -51.422 1.00 27.37 719 GLN B CA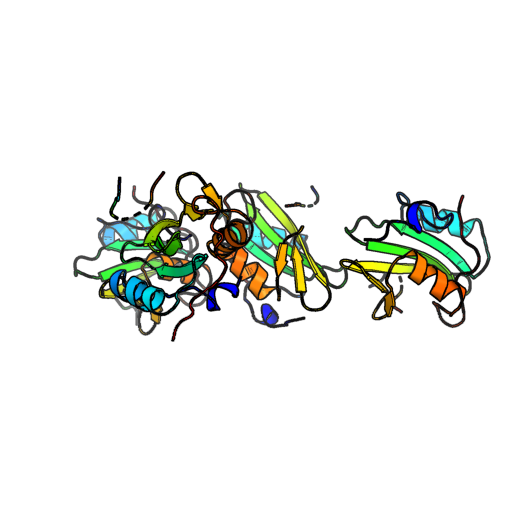 1
ATOM 2611 C C . GLN B 1 61 ? 0.816 8.575 -49.898 1.00 28.36 719 GLN B C 1
ATOM 2612 O O . GLN B 1 61 ? -0.181 8.969 -49.290 1.00 33.02 719 GLN B O 1
ATOM 2626 N N . GLU B 1 62 ? 1.878 8.048 -49.284 1.00 34.18 720 GLU B N 1
ATOM 2627 C CA . GLU B 1 62 ? 1.938 7.782 -47.840 1.00 34.35 720 GLU B CA 1
ATOM 2628 C C . GLU B 1 62 ? 3.142 8.500 -47.232 1.00 44.33 720 GLU B C 1
ATOM 2629 O O . GLU B 1 62 ? 4.216 7.909 -47.080 1.00 47.05 720 GLU B O 1
ATOM 2641 N N . GLY B 1 63 ? 2.959 9.766 -46.868 1.00 43.65 721 GLY B N 1
ATOM 2642 C CA . GLY B 1 63 ? 4.009 10.527 -46.216 1.00 40.50 721 GLY B CA 1
ATOM 2643 C C . GLY B 1 63 ? 5.063 11.019 -47.187 1.00 29.99 721 GLY B C 1
ATOM 2644 O O . GLY B 1 63 ? 4.827 11.961 -47.945 1.00 46.26 721 GLY B O 1
ATOM 2648 N N . GLN B 1 64 ? 6.240 10.401 -47.159 1.00 30.48 722 GLN B N 1
ATOM 2649 C CA . GLN B 1 64 ? 7.289 10.679 -48.125 1.00 26.10 722 GLN B CA 1
ATOM 2650 C C . GLN B 1 64 ? 7.507 9.520 -49.081 1.00 31.62 722 GLN B C 1
ATOM 2651 O O . GLN B 1 64 ? 8.541 9.460 -49.749 1.00 31.67 722 GLN B O 1
ATOM 2665 N N . THR B 1 65 ? 6.569 8.585 -49.136 1.00 25.07 723 THR B N 1
ATOM 2666 C CA . THR B 1 65 ? 6.666 7.449 -50.032 1.00 28.91 723 THR B CA 1
ATOM 2667 C C . THR B 1 65 ? 5.345 7.263 -50.764 1.00 25.91 723 THR B C 1
ATOM 2668 O O . THR B 1 65 ? 4.316 7.837 -50.394 1.00 24.45 723 THR B O 1
ATOM 2679 N N . VAL B 1 66 ? 5.404 6.475 -51.831 1.00 17.66 724 VAL B N 1
ATOM 2680 C CA . VAL B 1 66 ? 4.227 6.052 -52.573 1.00 16.15 724 VAL B CA 1
ATOM 2681 C C . VAL B 1 66 ? 4.220 4.530 -52.595 1.00 24.17 724 VAL B C 1
ATOM 2682 O O . VAL B 1 66 ? 5.278 3.888 -52.679 1.00 23.54 724 VAL B O 1
ATOM 2695 N N . MET B 1 67 ? 3.025 3.963 -52.475 1.00 19.78 725 MET B N 1
ATOM 2696 C CA . MET B 1 67 ? 2.810 2.528 -52.381 1.00 22.23 725 MET B CA 1
ATOM 2697 C C . MET B 1 67 ? 2.003 2.066 -53.580 1.00 24.68 725 MET B C 1
ATOM 2698 O O . MET B 1 67 ? 0.979 2.664 -53.901 1.00 19.20 725 MET B O 1
ATOM 2712 N N . LEU B 1 68 ? 2.453 1.001 -54.219 1.00 21.43 726 LEU B N 1
ATOM 2713 C CA . LEU B 1 68 ? 1.697 0.304 -55.253 1.00 23.32 726 LEU B CA 1
ATOM 2714 C C . LEU B 1 68 ? 1.622 -1.147 -54.783 1.00 29.07 726 LEU B C 1
ATOM 2715 O O . LEU B 1 68 ? 2.617 -1.872 -54.837 1.00 28.11 726 LEU B O 1
ATOM 2731 N N . GLY B 1 69 ? 0.453 -1.552 -54.303 1.00 28.66 727 GLY B N 1
ATOM 2732 C CA . GLY B 1 69 ? 0.343 -2.819 -53.603 1.00 33.45 727 GLY B CA 1
ATOM 2733 C C . GLY B 1 69 ? 1.244 -2.786 -52.383 1.00 36.47 727 GLY B C 1
ATOM 2734 O O . GLY B 1 69 ? 1.112 -1.918 -51.512 1.00 36.37 727 GLY B O 1
ATOM 2738 N N . ASN B 1 70 ? 2.185 -3.726 -52.323 1.00 37.75 728 ASN B N 1
ATOM 2739 C CA . ASN B 1 70 ? 3.211 -3.751 -51.290 1.00 41.76 728 ASN B CA 1
ATOM 2740 C C . ASN B 1 70 ? 4.561 -3.251 -51.789 1.00 38.42 728 ASN B C 1
ATOM 2741 O O . ASN B 1 70 ? 5.554 -3.371 -51.066 1.00 49.95 728 ASN B O 1
ATOM 2752 N N . SER B 1 71 ? 4.629 -2.704 -53.002 1.00 33.30 729 SER B N 1
ATOM 2753 C CA . SER B 1 71 ? 5.862 -2.110 -53.504 1.00 33.80 729 SER B CA 1
ATOM 2754 C C . SER B 1 71 ? 5.904 -0.645 -53.089 1.00 31.51 729 SER B C 1
ATOM 2755 O O . SER B 1 71 ? 4.897 0.058 -53.198 1.00 28.72 729 SER B O 1
ATOM 2763 N N . GLU B 1 72 ? 7.059 -0.193 -52.603 1.00 32.21 730 GLU B N 1
ATOM 2764 C CA . GLU B 1 72 ? 7.210 1.148 -52.054 1.00 28.43 730 GLU B CA 1
ATOM 2765 C C . GLU B 1 72 ? 8.280 1.890 -52.836 1.00 28.36 730 GLU B C 1
ATOM 2766 O O . GLU B 1 72 ? 9.325 1.322 -53.155 1.00 27.49 730 GLU B O 1
ATOM 2778 N N . PHE B 1 73 ? 8.011 3.160 -53.138 1.00 22.85 731 PHE B N 1
ATOM 2779 C CA . PHE B 1 73 ? 8.916 4.011 -53.886 1.00 22.42 731 PHE B CA 1
ATOM 2780 C C . PHE B 1 73 ? 9.003 5.356 -53.190 1.00 21.70 731 PHE B C 1
ATOM 2781 O O . PHE B 1 73 ? 8.120 5.734 -52.425 1.00 23.27 731 PHE B O 1
ATOM 2798 N N . ASP B 1 74 ? 10.088 6.081 -53.462 1.00 21.91 732 ASP B N 1
ATOM 2799 C CA . ASP B 1 74 ? 10.275 7.399 -52.858 1.00 23.92 732 ASP B CA 1
ATOM 2800 C C . ASP B 1 74 ? 9.368 8.459 -53.461 1.00 24.90 732 ASP B C 1
ATOM 2801 O O . ASP B 1 74 ? 9.171 9.512 -52.841 1.00 25.35 732 ASP B O 1
ATOM 2810 N N . SER B 1 75 ? 8.829 8.220 -54.653 1.00 21.75 733 SER B N 1
ATOM 2811 C CA . SER B 1 75 ? 8.103 9.247 -55.386 1.00 23.39 733 SER B CA 1
ATOM 2812 C C . SER B 1 75 ? 7.361 8.596 -56.538 1.00 23.03 733 SER B C 1
ATOM 2813 O O . SER B 1 75 ? 7.694 7.491 -56.966 1.00 16.71 733 SER B O 1
ATOM 2821 N N . LEU B 1 76 ? 6.344 9.304 -57.032 1.00 17.45 734 LEU B N 1
ATOM 2822 C CA . LEU B 1 76 ? 5.618 8.842 -58.205 1.00 16.32 734 LEU B CA 1
ATOM 2823 C C . LEU B 1 76 ? 6.536 8.736 -59.416 1.00 19.25 734 LEU B C 1
ATOM 2824 O O . LEU B 1 76 ? 6.415 7.799 -60.218 1.00 18.64 734 LEU B O 1
ATOM 2840 N N . VAL B 1 77 ? 7.469 9.679 -59.577 1.00 22.00 735 VAL B N 1
ATOM 2841 C CA . VAL B 1 77 ? 8.365 9.587 -60.728 1.00 18.74 735 VAL B CA 1
ATOM 2842 C C . VAL B 1 77 ? 9.277 8.372 -60.608 1.00 18.47 735 VAL B C 1
ATOM 2843 O O . VAL B 1 77 ? 9.590 7.725 -61.614 1.00 19.42 735 VAL B O 1
ATOM 2856 N N . ASP B 1 78 ? 9.739 8.049 -59.393 1.00 19.98 736 ASP B N 1
ATOM 2857 C CA . ASP B 1 78 ? 10.556 6.844 -59.224 1.00 21.02 736 ASP B CA 1
ATOM 2858 C C . ASP B 1 78 ? 9.743 5.590 -59.525 1.00 21.16 736 ASP B C 1
ATOM 2859 O O . ASP B 1 78 ? 10.248 4.640 -60.139 1.00 18.89 736 ASP B O 1
ATOM 2868 N N . LEU B 1 79 ? 8.475 5.577 -59.102 1.00 17.15 737 LEU B N 1
ATOM 2869 C CA . LEU B 1 79 ? 7.594 4.458 -59.400 1.00 19.97 737 LEU B CA 1
ATOM 2870 C C . LEU B 1 79 ? 7.432 4.269 -60.900 1.00 16.73 737 LEU B C 1
ATOM 2871 O O . LEU B 1 79 ? 7.576 3.157 -61.413 1.00 12.97 737 LEU B O 1
ATOM 2887 N N . ILE B 1 80 ? 7.148 5.346 -61.631 1.00 16.65 738 ILE B N 1
ATOM 2888 C CA . ILE B 1 80 ? 6.928 5.192 -63.063 1.00 15.87 738 ILE B CA 1
ATOM 2889 C C . ILE B 1 80 ? 8.231 4.816 -63.765 1.00 15.20 738 ILE B C 1
ATOM 2890 O O . ILE B 1 80 ? 8.236 3.982 -64.670 1.00 20.42 738 ILE B O 1
ATOM 2906 N N . SER B 1 81 ? 9.348 5.416 -63.361 1.00 18.83 739 SER B N 1
ATOM 2907 C CA . SER B 1 81 ? 10.632 5.039 -63.955 1.00 20.45 739 SER B CA 1
ATOM 2908 C C . SER B 1 81 ? 10.876 3.552 -63.788 1.00 20.09 739 SER B C 1
ATOM 2909 O O . SER B 1 81 ? 11.353 2.870 -64.705 1.00 16.57 739 SER B O 1
ATOM 2921 N N . TYR B 1 82 ? 10.568 3.034 -62.605 1.00 17.70 740 TYR B N 1
ATOM 2922 C CA . TYR B 1 82 ? 10.804 1.625 -62.333 1.00 16.15 740 TYR B CA 1
ATOM 2923 C C . TYR B 1 82 ? 9.988 0.738 -63.266 1.00 16.69 740 TYR B C 1
ATOM 2924 O O . TYR B 1 82 ? 10.508 -0.237 -63.827 1.00 18.42 740 TYR B O 1
ATOM 2942 N N . TYR B 1 83 ? 8.709 1.064 -63.460 1.00 15.71 741 TYR B N 1
ATOM 2943 C CA . TYR B 1 83 ? 7.846 0.233 -64.280 1.00 14.10 741 TYR B CA 1
ATOM 2944 C C . TYR B 1 83 ? 7.946 0.544 -65.766 1.00 15.76 741 TYR B C 1
ATOM 2945 O O . TYR B 1 83 ? 7.316 -0.165 -66.563 1.00 14.62 741 TYR B O 1
ATOM 2963 N N . GLU B 1 84 ? 8.718 1.566 -66.153 1.00 16.97 742 GLU B N 1
ATOM 2964 C CA . GLU B 1 84 ? 9.201 1.685 -67.524 1.00 15.64 742 GLU B CA 1
ATOM 2965 C C . GLU B 1 84 ? 10.375 0.738 -67.796 1.00 24.63 742 GLU B C 1
ATOM 2966 O O . GLU B 1 84 ? 10.639 0.433 -68.955 1.00 22.27 742 GLU B O 1
ATOM 2978 N N . LYS B 1 85 ? 11.072 0.268 -66.750 1.00 21.81 743 LYS B N 1
ATOM 2979 C CA . LYS B 1 85 ? 12.193 -0.666 -66.881 1.00 25.27 743 LYS B CA 1
ATOM 2980 C C . LYS B 1 85 ? 11.887 -2.092 -66.427 1.00 30.10 743 LYS B C 1
ATOM 2981 O O . LYS B 1 85 ? 12.608 -3.014 -66.817 1.00 25.04 743 LYS B O 1
ATOM 3000 N N . HIS B 1 86 ? 10.862 -2.296 -65.604 1.00 22.14 744 HIS B N 1
ATOM 3001 C CA . HIS B 1 86 ? 10.449 -3.609 -65.136 1.00 22.22 744 HIS B CA 1
ATOM 3002 C C . HIS B 1 86 ? 8.954 -3.762 -65.347 1.00 20.09 744 HIS B C 1
ATOM 3003 O O . HIS B 1 86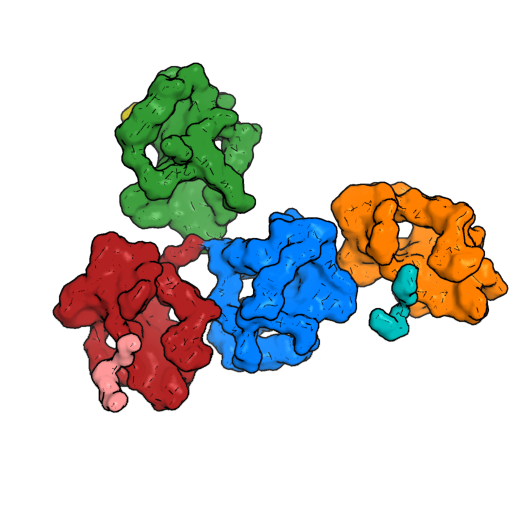 ? 8.215 -2.780 -65.231 1.00 17.28 744 HIS B O 1
ATOM 3017 N N . PRO B 1 87 ? 8.476 -4.970 -65.643 1.00 20.41 745 PRO B N 1
ATOM 3018 C CA . PRO B 1 87 ? 7.054 -5.119 -65.967 1.00 21.49 745 PRO B CA 1
ATOM 3019 C C . PRO B 1 87 ? 6.149 -4.816 -64.786 1.00 19.12 745 PRO B C 1
ATOM 3020 O O . PRO B 1 87 ? 6.459 -5.116 -63.629 1.00 20.03 745 PRO B O 1
ATOM 3031 N N . LEU B 1 88 ? 5.034 -4.175 -65.096 1.00 18.32 746 LEU B N 1
ATOM 3032 C CA . LEU B 1 88 ? 3.996 -3.893 -64.119 1.00 21.12 746 LEU B CA 1
ATOM 3033 C C . LEU B 1 88 ? 2.928 -4.975 -64.134 1.00 19.70 746 LEU B C 1
ATOM 3034 O O . LEU B 1 88 ? 2.506 -5.468 -63.085 1.00 23.42 746 LEU B O 1
ATOM 3050 N N . TYR B 1 89 ? 2.476 -5.328 -65.326 1.00 20.14 747 TYR B N 1
ATOM 3051 C CA . TYR B 1 89 ? 1.344 -6.220 -65.525 1.00 19.34 747 TYR B CA 1
ATOM 3052 C C . TYR B 1 89 ? 1.847 -7.344 -66.410 1.00 23.73 747 TYR B C 1
ATOM 3053 O O . TYR B 1 89 ? 2.174 -7.115 -67.577 1.00 20.73 747 TYR B O 1
ATOM 3071 N N . ARG B 1 90 ? 1.902 -8.552 -65.854 1.00 25.53 748 ARG B N 1
ATOM 3072 C CA . ARG B 1 90 ? 2.501 -9.687 -66.537 1.00 21.98 748 ARG B CA 1
ATOM 3073 C C . ARG B 1 90 ? 3.853 -9.269 -67.092 1.00 17.52 748 ARG B C 1
ATOM 3074 O O . ARG B 1 90 ? 4.761 -8.970 -66.312 1.00 21.50 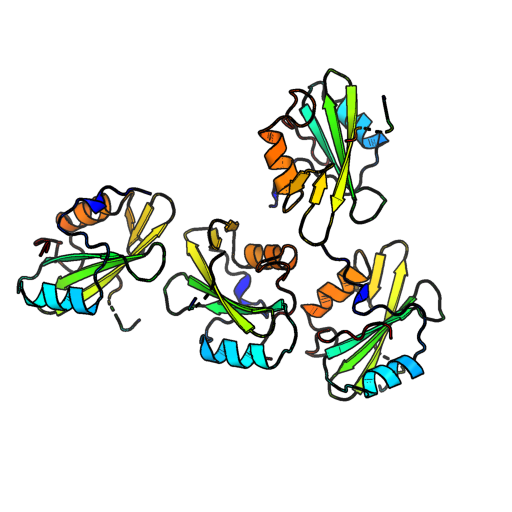748 ARG B O 1
ATOM 3095 N N . LYS B 1 91 ? 4.031 -9.268 -68.411 1.00 23.95 749 LYS B N 1
ATOM 3096 C CA . LYS B 1 91 ? 5.298 -8.852 -69.012 1.00 23.32 749 LYS B CA 1
ATOM 3097 C C . LYS B 1 91 ? 5.262 -7.426 -69.557 1.00 24.87 749 LYS B C 1
ATOM 3098 O O . LYS B 1 91 ? 6.254 -6.973 -70.137 1.00 26.75 749 LYS B O 1
ATOM 3117 N N . MET B 1 92 ? 4.159 -6.707 -69.364 1.00 23.48 750 MET B N 1
ATOM 3118 C CA . MET B 1 92 ? 4.003 -5.371 -69.931 1.00 21.96 750 MET B CA 1
ATOM 3119 C C . MET B 1 92 ? 4.708 -4.342 -69.050 1.00 20.79 750 MET B C 1
ATOM 3120 O O . MET B 1 92 ? 4.451 -4.264 -67.843 1.00 17.18 750 MET B O 1
ATOM 3134 N N . LYS B 1 93 ? 5.607 -3.572 -69.659 1.00 22.26 751 LYS B N 1
ATOM 3135 C CA . LYS B 1 93 ? 6.216 -2.396 -69.052 1.00 19.89 751 LYS B CA 1
ATOM 3136 C C . LYS B 1 93 ? 5.476 -1.152 -69.510 1.00 19.47 751 LYS B C 1
ATOM 3137 O O . LYS B 1 93 ? 4.868 -1.127 -70.581 1.00 18.38 751 LYS B O 1
ATOM 3156 N N . LEU B 1 94 ? 5.548 -0.110 -68.703 1.00 16.18 752 LEU B N 1
ATOM 3157 C CA . LEU B 1 94 ? 4.977 1.166 -69.116 1.00 18.61 752 LEU B CA 1
ATOM 3158 C C . LEU B 1 94 ? 5.822 1.723 -70.248 1.00 18.10 752 LEU B C 1
ATOM 3159 O O . LEU B 1 94 ? 7.041 1.878 -70.105 1.00 21.20 752 LEU B O 1
ATOM 3175 N N . ARG B 1 95 ? 5.201 1.978 -71.368 1.00 13.91 753 ARG B N 1
ATOM 3176 C CA . ARG B 1 95 ? 5.989 2.237 -72.567 1.00 13.42 753 ARG B CA 1
ATOM 3177 C C . ARG B 1 95 ? 5.624 3.511 -73.307 1.00 15.84 753 ARG B C 1
ATOM 3178 O O . ARG B 1 95 ? 6.532 4.221 -73.768 1.00 14.84 753 ARG B O 1
ATOM 3199 N N . TYR B 1 96 ? 4.328 3.804 -73.469 1.00 13.68 754 TYR B N 1
ATOM 3200 C CA . TYR B 1 96 ? 3.860 4.926 -74.279 1.00 12.82 754 TYR B CA 1
ATOM 3201 C C . TYR B 1 96 ? 3.067 5.895 -73.416 1.00 16.76 754 TYR B C 1
ATOM 3202 O O . TYR B 1 96 ? 1.844 5.746 -73.268 1.00 14.30 754 TYR B O 1
ATOM 3220 N N . PRO B 1 97 ? 3.714 6.892 -72.826 1.00 13.81 755 PRO B N 1
ATOM 3221 C CA . PRO B 1 97 ? 2.969 7.863 -72.027 1.00 14.65 755 PRO B CA 1
ATOM 3222 C C . PRO B 1 97 ? 2.040 8.663 -72.920 1.00 16.11 755 PRO B C 1
ATOM 3223 O O . PRO B 1 97 ? 2.374 8.996 -74.063 1.00 15.20 755 PRO B O 1
ATOM 3234 N N . ILE B 1 98 ? 0.850 8.933 -72.404 1.00 20.30 756 ILE B N 1
ATOM 3235 C CA . ILE B 1 98 ? -0.174 9.666 -73.136 1.00 18.96 756 ILE B CA 1
ATOM 3236 C C . ILE B 1 98 ? -0.288 11.053 -72.517 1.00 20.41 756 ILE B C 1
ATOM 3237 O O . ILE B 1 98 ? -0.643 11.189 -71.336 1.00 21.24 756 ILE B O 1
ATOM 3253 N N . ASN B 1 99 ? 0.026 12.077 -73.311 1.00 25.83 757 ASN B N 1
ATOM 3254 C CA . ASN B 1 99 ? 0.082 13.461 -72.835 1.00 30.48 757 ASN B CA 1
ATOM 3255 C C . ASN B 1 99 ? -1.127 14.269 -73.262 1.00 41.41 757 ASN B C 1
ATOM 3256 O O . ASN B 1 99 ? -1.533 15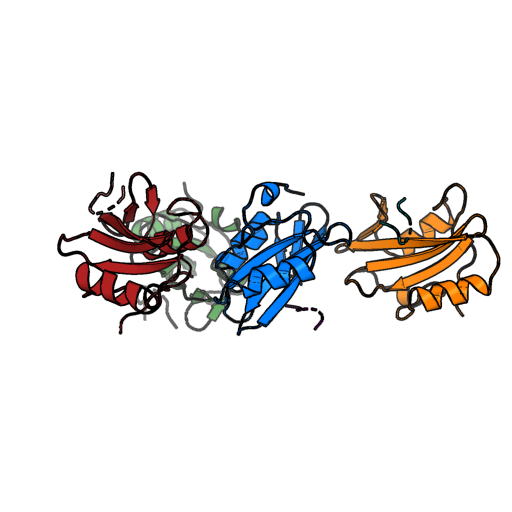.198 -72.545 1.00 40.09 757 ASN B O 1
ATOM 3267 N N . GLU B 1 100 ? -1.666 13.935 -74.434 1.00 34.50 758 GLU B N 1
ATOM 3268 C CA . GLU B 1 100 ? -2.862 14.527 -75.005 1.00 49.33 758 GLU B CA 1
ATOM 3269 C C . GLU B 1 100 ? -4.099 14.279 -74.148 1.00 43.94 758 GLU B C 1
ATOM 3270 O O . GLU B 1 100 ? -4.820 15.218 -73.790 1.00 49.96 758 GLU B O 1
ATOM 3282 N N . MET C 1 4 ? 1.010 10.661 -27.795 1.00 128.08 662 MET C N 1
ATOM 3283 C CA . MET C 1 4 ? 0.078 10.921 -26.704 1.00 78.76 662 MET C CA 1
ATOM 3284 C C . MET C 1 4 ? 0.494 10.201 -25.426 1.00 83.87 662 MET C C 1
ATOM 3285 O O . MET C 1 4 ? 0.161 10.636 -24.323 1.00 75.07 662 MET C O 1
ATOM 3299 N N . HIS C 1 5 ? 1.213 9.091 -25.579 1.00 102.43 663 HIS C N 1
ATOM 3300 C CA . HIS C 1 5 ? 1.749 8.360 -24.440 1.00 97.63 663 HIS C CA 1
ATOM 3301 C C . HIS C 1 5 ? 3.054 8.950 -23.922 1.00 80.05 663 HIS C C 1
ATOM 3302 O O . HIS C 1 5 ? 3.673 8.359 -23.031 1.00 71.43 663 HIS C O 1
ATOM 3305 N N . GLU C 1 6 ? 3.474 10.101 -24.455 1.00 79.89 664 GLU C N 1
ATOM 3306 C CA . GLU C 1 6 ? 4.745 10.713 -24.083 1.00 74.25 664 GLU C CA 1
ATOM 3307 C C . GLU C 1 6 ? 4.759 11.228 -22.649 1.00 61.36 664 GLU C C 1
ATOM 3308 O O . GLU C 1 6 ? 5.820 11.627 -22.160 1.00 52.92 664 GLU C O 1
ATOM 3320 N N . SER C 1 7 ? 3.616 11.225 -21.966 1.00 54.92 665 SER C N 1
ATOM 3321 C CA . SER C 1 7 ? 3.578 11.650 -20.576 1.00 48.51 665 SER C CA 1
ATOM 3322 C C . SER C 1 7 ? 4.445 10.772 -19.675 1.00 53.01 665 SER C C 1
ATOM 3323 O O . SER C 1 7 ? 4.821 11.206 -18.578 1.00 39.01 665 SER C O 1
ATOM 3331 N N . LYS C 1 8 ? 4.779 9.553 -20.106 1.00 55.21 666 LYS C N 1
ATOM 3332 C CA . LYS C 1 8 ? 5.577 8.665 -19.265 1.00 54.15 666 LYS C CA 1
ATOM 3333 C C . LYS C 1 8 ? 6.891 9.299 -18.823 1.00 56.99 666 LYS C C 1
ATOM 3334 O O . LYS C 1 8 ? 7.474 8.858 -17.827 1.00 49.46 666 LYS C O 1
ATOM 3337 N N . GLU C 1 9 ? 7.372 10.321 -19.536 1.00 45.58 667 GLU C N 1
ATOM 3338 C CA . GLU C 1 9 ? 8.676 10.895 -19.228 1.00 48.16 667 GLU C CA 1
ATOM 3339 C C . GLU C 1 9 ? 8.628 11.889 -18.072 1.00 41.60 667 GLU C C 1
ATOM 3340 O O . GLU C 1 9 ? 9.646 12.099 -17.403 1.00 35.08 667 GLU C O 1
ATOM 3352 N N . TRP C 1 10 ? 7.479 12.523 -17.836 1.00 35.23 668 TRP C N 1
ATOM 3353 C CA . TRP C 1 10 ? 7.421 13.654 -16.920 1.00 29.47 668 TRP C CA 1
ATOM 3354 C C . TRP C 1 10 ? 6.154 13.728 -16.089 1.00 27.46 668 TRP C C 1
ATOM 3355 O O . TRP C 1 10 ? 6.075 14.597 -15.216 1.00 27.48 668 TRP C O 1
ATOM 3376 N N . TYR C 1 11 ? 5.171 12.872 -16.311 1.00 29.61 669 TYR C N 1
ATOM 3377 C CA . TYR C 1 11 ? 3.903 12.992 -15.611 1.00 32.29 669 TYR C CA 1
ATOM 3378 C C . TYR C 1 11 ? 3.893 12.139 -14.350 1.00 39.04 669 TYR C C 1
ATOM 3379 O O . TYR C 1 11 ? 4.312 10.977 -14.367 1.00 30.50 669 TYR C O 1
ATOM 3397 N N . HIS C 1 12 ? 3.384 12.720 -13.264 1.00 43.00 670 HIS C N 1
ATOM 3398 C CA . HIS C 1 12 ? 3.312 12.058 -11.965 1.00 44.15 670 HIS C CA 1
ATOM 3399 C C . HIS C 1 12 ? 1.886 12.185 -11.448 1.00 37.30 670 HIS C C 1
ATOM 3400 O O . HIS C 1 12 ? 1.461 13.276 -11.062 1.00 40.91 670 HIS C O 1
ATOM 3414 N N . ALA C 1 13 ? 1.148 11.073 -11.443 1.00 49.95 671 ALA C N 1
ATOM 3415 C CA . ALA C 1 13 ? -0.239 11.098 -10.990 1.00 48.40 671 ALA C CA 1
ATOM 3416 C C . ALA C 1 13 ? -0.358 11.225 -9.473 1.00 54.20 671 ALA C C 1
ATOM 3417 O O . ALA C 1 13 ? -1.405 11.658 -8.982 1.00 55.30 671 ALA C O 1
ATOM 3424 N N . SER C 1 14 ? 0.684 10.871 -8.723 1.00 54.40 672 SER C N 1
ATOM 3425 C CA . SER C 1 14 ? 0.663 10.926 -7.260 1.00 53.64 672 SER C CA 1
ATOM 3426 C C . SER C 1 14 ? 1.953 11.590 -6.790 1.00 44.79 672 SER C C 1
ATOM 3427 O O . SER C 1 14 ? 2.994 10.933 -6.687 1.00 50.19 672 SER C O 1
ATOM 3435 N N . LEU C 1 15 ? 1.889 12.892 -6.506 1.00 46.32 673 LEU C N 1
ATOM 3436 C CA . LEU C 1 15 ? 3.079 13.637 -6.105 1.00 44.96 673 LEU C CA 1
ATOM 3437 C C . LEU C 1 15 ? 2.699 15.014 -5.567 1.00 38.62 673 LEU C C 1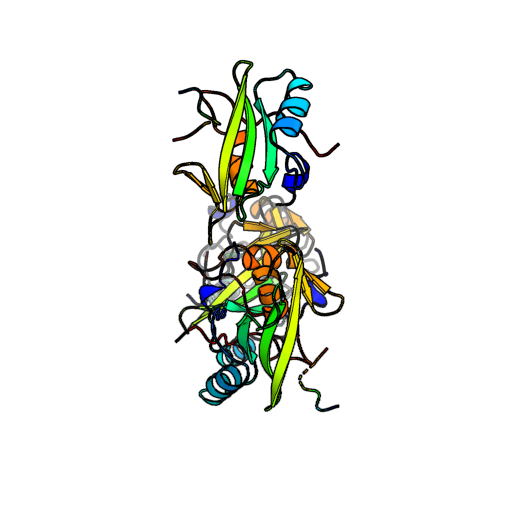
ATOM 3438 O O . LEU C 1 15 ? 1.961 15.762 -6.215 1.00 37.30 673 LEU C O 1
ATOM 3454 N N . THR C 1 16 ? 3.201 15.358 -4.386 1.00 44.78 674 THR C N 1
ATOM 3455 C CA . THR C 1 16 ? 2.902 16.633 -3.752 1.00 38.15 674 THR C CA 1
ATOM 3456 C C . THR C 1 16 ? 3.913 17.696 -4.161 1.00 36.23 674 THR C C 1
ATOM 3457 O O . THR C 1 16 ? 5.018 17.405 -4.621 1.00 38.79 674 THR C O 1
ATOM 3468 N N . ARG C 1 17 ? 3.527 18.948 -3.942 1.00 38.87 675 ARG C N 1
ATOM 3469 C CA . ARG C 1 17 ? 4.425 20.066 -4.200 1.00 41.38 675 ARG C CA 1
ATOM 3470 C C . ARG C 1 17 ? 5.775 19.851 -3.530 1.00 43.17 675 ARG C C 1
ATOM 3471 O O . ARG C 1 17 ? 6.825 20.055 -4.145 1.00 37.39 675 ARG C O 1
ATOM 3492 N N . ALA C 1 18 ? 5.770 19.428 -2.264 1.00 39.07 676 ALA C N 1
ATOM 3493 C CA . ALA C 1 18 ? 7.033 19.259 -1.554 1.00 37.35 676 ALA C CA 1
ATOM 3494 C C . ALA C 1 18 ? 7.839 18.111 -2.139 1.00 35.39 676 ALA C C 1
ATOM 3495 O O . ALA C 1 18 ? 9.056 18.224 -2.316 1.00 37.28 676 ALA C O 1
ATOM 3502 N N . GLN C 1 19 ? 7.182 16.989 -2.426 1.00 40.75 677 GLN C N 1
ATOM 3503 C CA . GLN C 1 19 ? 7.878 15.894 -3.081 1.00 46.50 677 GLN C CA 1
ATOM 3504 C C . GLN C 1 19 ? 8.482 16.358 -4.400 1.00 45.38 677 GLN C C 1
ATOM 3505 O O . GLN C 1 19 ? 9.601 15.966 -4.756 1.00 42.33 677 GLN C O 1
ATOM 3519 N N . ALA C 1 20 ? 7.764 17.220 -5.124 1.00 38.92 678 ALA C N 1
ATOM 3520 C CA . ALA C 1 20 ? 8.257 17.699 -6.411 1.00 47.19 678 ALA C CA 1
ATOM 3521 C C . ALA C 1 20 ? 9.498 18.560 -6.235 1.00 44.89 678 ALA C C 1
ATOM 3522 O O . ALA C 1 20 ? 10.466 18.428 -6.994 1.00 44.35 678 ALA C O 1
ATOM 3529 N N . GLU C 1 21 ? 9.496 19.447 -5.237 1.00 46.16 679 GLU C N 1
ATOM 3530 C CA . GLU C 1 21 ? 10.681 20.260 -4.991 1.00 42.94 679 GLU C CA 1
ATOM 3531 C C . GLU C 1 21 ? 11.863 19.397 -4.581 1.00 42.41 679 GLU C C 1
ATOM 3532 O O . GLU C 1 21 ? 13.009 19.722 -4.903 1.00 48.37 679 GLU C O 1
ATOM 3544 N N . HIS C 1 22 ? 11.605 18.285 -3.890 1.00 49.47 680 HIS C N 1
ATOM 3545 C CA . HIS C 1 22 ? 12.680 17.370 -3.520 1.00 45.42 680 HIS C CA 1
ATOM 3546 C C . HIS C 1 22 ? 13.303 16.727 -4.754 1.00 49.67 680 HIS C C 1
ATOM 3547 O O . HIS C 1 22 ? 14.530 16.722 -4.912 1.00 52.39 680 HIS C O 1
ATOM 3561 N N . MET C 1 23 ? 12.477 16.171 -5.643 1.00 45.49 681 MET C N 1
ATOM 3562 C CA . MET C 1 23 ? 13.020 15.566 -6.857 1.00 42.10 681 MET C CA 1
ATOM 3563 C C . MET C 1 23 ? 13.804 16.584 -7.671 1.00 38.43 681 MET C C 1
ATOM 3564 O O . MET C 1 23 ? 14.888 16.279 -8.179 1.00 45.08 681 MET C O 1
ATOM 3578 N N . LEU C 1 24 ? 13.279 17.805 -7.795 1.00 36.51 682 LEU C N 1
ATOM 3579 C CA . LEU C 1 24 ? 13.956 18.827 -8.582 1.00 42.00 682 LEU C CA 1
ATOM 3580 C C . LEU C 1 24 ? 15.272 19.253 -7.948 1.00 45.43 682 LEU C C 1
ATOM 3581 O O . LEU C 1 24 ? 16.192 19.657 -8.664 1.00 47.09 682 LEU C O 1
ATOM 3597 N N . MET C 1 25 ? 15.384 19.187 -6.619 1.00 47.89 683 MET C N 1
ATOM 3598 C CA . MET C 1 25 ? 16.648 19.528 -5.971 1.00 53.79 683 MET C CA 1
ATOM 3599 C C . MET C 1 25 ? 17.773 18.592 -6.400 1.00 50.01 683 MET C C 1
ATOM 3600 O O . MET C 1 25 ? 18.937 19.007 -6.456 1.00 55.01 683 MET C O 1
ATOM 3614 N N . ARG C 1 26 ? 17.453 17.332 -6.696 1.00 49.16 684 ARG C N 1
ATOM 3615 C CA . ARG C 1 26 ? 18.455 16.344 -7.082 1.00 56.44 684 ARG C CA 1
ATOM 3616 C C . ARG C 1 26 ? 18.846 16.424 -8.558 1.00 61.98 684 ARG C C 1
ATOM 3617 O O . ARG C 1 26 ? 19.721 15.663 -8.995 1.00 60.15 684 ARG C O 1
ATOM 3621 N N . VAL C 1 27 ? 18.229 17.315 -9.329 1.00 56.00 685 VAL C N 1
ATOM 3622 C CA . VAL C 1 27 ? 18.544 17.484 -10.745 1.00 55.85 685 VAL C CA 1
ATOM 3623 C C . VAL C 1 27 ? 18.983 18.928 -10.956 1.00 57.36 685 VAL C C 1
ATOM 3624 O O . VAL C 1 27 ? 18.139 19.795 -11.223 1.00 56.88 685 VAL C O 1
ATOM 3637 N N . PRO C 1 28 ? 20.352 19.246 -10.869 1.00 53.93 686 PRO C N 1
ATOM 3638 C CA . PRO C 1 28 ? 20.820 20.645 -10.927 1.00 58.45 686 PRO C CA 1
ATOM 3639 C C . PRO C 1 28 ? 20.963 21.159 -12.356 1.00 61.08 686 PRO C C 1
ATOM 3640 O O . PRO C 1 28 ? 22.059 21.388 -12.879 1.00 63.88 686 PRO C O 1
ATOM 3651 N N . ARG C 1 29 ? 19.822 21.349 -13.016 1.00 60.19 687 ARG C N 1
ATOM 3652 C CA . ARG C 1 29 ? 19.795 21.886 -14.370 1.00 56.21 687 ARG C CA 1
ATOM 3653 C C . ARG C 1 29 ? 18.553 22.751 -14.524 1.00 45.63 687 ARG C C 1
ATOM 3654 O O . ARG C 1 29 ? 17.447 22.294 -14.224 1.00 37.65 687 ARG C O 1
ATOM 3675 N N . ASP C 1 30 ? 18.740 23.995 -14.962 1.00 31.24 688 ASP C N 1
ATOM 3676 C CA . ASP C 1 30 ? 17.615 24.787 -15.422 1.00 33.22 688 ASP C CA 1
ATOM 3677 C C . ASP C 1 30 ? 16.946 24.070 -16.583 1.00 32.68 688 ASP C C 1
ATOM 3678 O O . ASP C 1 30 ? 17.616 23.495 -17.447 1.00 29.92 688 ASP C O 1
ATOM 3687 N N . GLY C 1 31 ? 15.619 24.108 -16.599 1.00 33.44 689 GLY C N 1
ATOM 3688 C CA . GLY C 1 31 ? 14.851 23.367 -17.572 1.00 32.91 689 GLY C CA 1
ATOM 3689 C C . GLY C 1 31 ? 14.439 21.997 -17.104 1.00 32.15 689 GLY C C 1
ATOM 3690 O O . GLY C 1 31 ? 13.750 21.287 -17.852 1.00 25.86 689 GLY C O 1
ATOM 3694 N N . ALA C 1 32 ? 14.872 21.591 -15.910 1.00 25.22 690 ALA C N 1
ATOM 3695 C CA . ALA C 1 32 ? 14.359 20.388 -15.288 1.00 28.59 690 ALA C CA 1
ATOM 3696 C C . ALA C 1 32 ? 12.917 20.621 -14.874 1.00 21.31 690 ALA C C 1
ATOM 3697 O O . ALA C 1 32 ? 12.572 21.692 -14.372 1.00 26.82 690 ALA C O 1
ATOM 3704 N N . PHE C 1 33 ? 12.068 19.620 -15.104 1.00 25.57 691 PHE C N 1
ATOM 3705 C CA . PHE C 1 33 ? 10.651 19.798 -14.828 1.00 24.73 691 PHE C CA 1
ATOM 3706 C C . PHE C 1 33 ? 9.974 18.452 -14.625 1.00 23.13 691 PHE C C 1
ATOM 3707 O O . PHE C 1 33 ? 10.511 17.390 -14.950 1.00 25.23 691 PHE C O 1
ATOM 3724 N N . LEU C 1 34 ? 8.765 18.531 -14.085 1.00 24.39 692 LEU C N 1
ATOM 3725 C CA . LEU C 1 34 ? 7.832 17.419 -14.038 1.00 24.03 692 LEU C CA 1
ATOM 3726 C C . LEU C 1 34 ? 6.435 18.015 -14.049 1.00 26.17 692 LEU C C 1
ATOM 3727 O O . LEU C 1 34 ? 6.254 19.215 -13.849 1.00 24.31 692 LEU C O 1
ATOM 3743 N N . VAL C 1 35 ? 5.450 17.172 -14.322 1.00 25.61 693 VAL C N 1
ATOM 3744 C CA . VAL C 1 35 ? 4.053 17.555 -14.198 1.00 27.86 693 VAL C CA 1
ATOM 3745 C C . VAL C 1 35 ? 3.402 16.630 -13.182 1.00 27.56 693 VAL C C 1
ATOM 3746 O O . VAL C 1 35 ? 3.628 15.417 -13.199 1.00 28.63 693 VAL C O 1
ATOM 3759 N N . ARG C 1 36 ? 2.581 17.206 -12.315 1.00 27.97 694 ARG C N 1
ATOM 3760 C CA . ARG C 1 36 ? 1.925 16.467 -11.252 1.00 45.13 694 ARG C CA 1
ATOM 3761 C C . ARG C 1 36 ? 0.442 16.803 -11.254 1.00 33.26 694 ARG C C 1
ATOM 3762 O O . ARG C 1 36 ? 0.057 17.953 -11.477 1.00 30.30 694 ARG C O 1
ATOM 3783 N N . LYS C 1 37 ? -0.386 15.787 -11.042 1.00 46.22 695 LYS C N 1
ATOM 3784 C CA . LYS C 1 37 ? -1.802 16.017 -10.802 1.00 47.37 695 LYS C CA 1
ATOM 3785 C C . LYS C 1 37 ? -1.984 16.711 -9.457 1.00 42.39 695 LYS C C 1
ATOM 3786 O O . LYS C 1 37 ? -1.330 16.361 -8.470 1.00 47.80 695 LYS C O 1
ATOM 3805 N N . ARG C 1 38 ? -2.862 17.706 -9.418 1.00 43.74 696 ARG C N 1
ATOM 3806 C CA . ARG C 1 38 ? -3.151 18.421 -8.184 1.00 51.70 696 ARG C CA 1
ATOM 3807 C C . ARG C 1 38 ? -4.375 17.837 -7.484 1.00 53.57 696 ARG C C 1
ATOM 3808 O O . ARG C 1 38 ? -5.180 17.113 -8.077 1.00 48.64 696 ARG C O 1
ATOM 3829 N N . ASN C 1 39 ? -4.494 18.158 -6.194 1.00 53.86 697 ASN C N 1
ATOM 3830 C CA . ASN C 1 39 ? -5.652 17.721 -5.420 1.00 62.81 697 ASN C CA 1
ATOM 3831 C C . ASN C 1 39 ? -6.947 18.220 -6.048 1.00 55.94 697 ASN C C 1
ATOM 3832 O O . ASN C 1 39 ? -7.895 17.449 -6.240 1.00 58.11 697 ASN C O 1
ATOM 3843 N N . GLU C 1 40 ? -7.008 19.507 -6.369 1.00 56.10 698 GLU C N 1
ATOM 3844 C CA . GLU C 1 40 ? -8.178 20.037 -7.047 1.00 60.85 698 GLU C CA 1
ATOM 3845 C C . GLU C 1 40 ? -8.448 19.228 -8.315 1.00 67.26 698 GLU C C 1
ATOM 3846 O O . GLU C 1 40 ? -7.508 18.881 -9.042 1.00 60.34 698 GLU C O 1
ATOM 3858 N N . PRO C 1 41 ? -9.703 18.892 -8.605 1.00 70.99 699 PRO C N 1
ATOM 3859 C CA . PRO C 1 41 ? -9.997 18.156 -9.839 1.00 69.65 699 PRO C CA 1
ATOM 3860 C C . PRO C 1 41 ? -9.739 18.995 -11.081 1.00 61.13 699 PRO C C 1
ATOM 3861 O O . PRO C 1 41 ? -9.776 20.229 -11.066 1.00 54.27 699 PRO C O 1
ATOM 3872 N N . ASN C 1 42 ? -9.479 18.290 -12.178 1.00 55.13 700 ASN C N 1
ATOM 3873 C CA . ASN C 1 42 ? -9.217 18.927 -13.463 1.00 56.38 700 ASN C CA 1
ATOM 3874 C C . ASN C 1 42 ? -8.119 19.982 -13.341 1.00 50.69 700 ASN C C 1
ATOM 3875 O O . ASN C 1 42 ? -8.234 21.089 -13.868 1.00 51.89 700 ASN C O 1
ATOM 3886 N N . SER C 1 43 ? -7.041 19.638 -12.634 1.00 48.92 701 SER C N 1
ATOM 3887 C CA . SER C 1 43 ? -5.971 20.591 -12.369 1.00 48.36 701 SER C CA 1
ATOM 3888 C C . SER C 1 43 ? -4.628 19.879 -12.308 1.00 45.40 701 SER C C 1
ATOM 3889 O O . SER C 1 43 ? -4.535 18.755 -11.810 1.00 41.95 701 SER C O 1
ATOM 3897 N N . TYR C 1 44 ? -3.588 20.547 -12.811 1.00 44.04 702 TYR C N 1
ATOM 3898 C CA . TYR C 1 44 ? -2.227 20.026 -12.774 1.00 41.24 702 TYR C CA 1
ATOM 3899 C C . TYR C 1 44 ? -1.276 21.153 -12.399 1.00 32.18 702 TYR C C 1
ATOM 3900 O O . TYR C 1 44 ? -1.634 22.333 -12.416 1.00 35.96 702 TYR C O 1
ATOM 3918 N N . ALA C 1 45 ? -0.047 20.777 -12.056 1.00 32.70 703 ALA C N 1
ATOM 3919 C CA . ALA C 1 45 ? 1.032 21.737 -11.872 1.00 30.56 703 ALA C CA 1
ATOM 3920 C C . ALA C 1 45 ? 2.253 21.296 -12.663 1.00 25.80 703 ALA C C 1
ATOM 3921 O O . ALA C 1 45 ? 2.584 20.107 -12.699 1.00 28.90 703 ALA C O 1
ATOM 3928 N N . ILE C 1 46 ? 2.912 22.258 -13.297 1.00 24.10 704 ILE C N 1
ATOM 3929 C CA . ILE C 1 46 ? 4.264 22.079 -13.813 1.00 26.72 704 ILE C CA 1
ATOM 3930 C C . ILE C 1 46 ? 5.218 22.619 -12.757 1.00 23.34 704 ILE C C 1
ATOM 3931 O O . ILE C 1 46 ? 5.140 23.794 -12.394 1.00 33.31 704 ILE C O 1
ATOM 3947 N N . SER C 1 47 ? 6.102 21.762 -12.249 1.00 29.19 705 SER C N 1
ATOM 3948 C CA . SER C 1 47 ? 7.163 22.170 -11.336 1.00 31.19 705 SER C CA 1
ATOM 3949 C C . SER C 1 47 ? 8.481 22.112 -12.095 1.00 27.00 705 SER C C 1
ATOM 3950 O O . SER C 1 47 ? 8.822 21.068 -12.661 1.00 25.78 705 SER C O 1
ATOM 3958 N N . PHE C 1 48 ? 9.209 23.228 -12.114 1.00 25.16 706 PHE C N 1
ATOM 3959 C CA . PHE C 1 48 ? 10.412 23.334 -12.920 1.00 26.77 706 PHE C CA 1
ATOM 3960 C C . PHE C 1 48 ? 11.461 24.194 -12.224 1.00 35.16 706 PHE C C 1
ATOM 3961 O O . PHE C 1 48 ? 11.167 24.952 -11.296 1.00 31.48 706 PHE C O 1
ATOM 3978 N N . ARG C 1 49 ? 12.695 24.068 -12.711 1.00 35.47 707 ARG C N 1
ATOM 3979 C CA . ARG C 1 49 ? 13.831 24.869 -12.263 1.00 36.62 707 ARG C CA 1
ATOM 3980 C C . ARG C 1 49 ? 14.155 25.921 -13.306 1.00 39.30 707 ARG C C 1
ATOM 3981 O O . ARG C 1 49 ? 14.400 25.587 -14.470 1.00 35.96 707 ARG C O 1
ATOM 4002 N N . ALA C 1 50 ? 14.208 27.177 -12.881 1.00 41.68 708 ALA C N 1
ATOM 4003 C CA . ALA C 1 50 ? 14.621 28.256 -13.763 1.00 40.73 708 ALA C CA 1
ATOM 4004 C C . ALA C 1 50 ? 15.545 29.185 -12.997 1.00 49.50 708 ALA C C 1
ATOM 4005 O O . ALA C 1 50 ? 15.240 29.575 -11.866 1.00 46.81 708 ALA C O 1
ATOM 4012 N N . GLU C 1 51 ? 16.675 29.519 -13.615 1.00 53.10 709 GLU C N 1
ATOM 4013 C CA . GLU C 1 51 ? 17.686 30.378 -12.997 1.00 55.20 709 GLU C CA 1
ATOM 4014 C C . GLU C 1 51 ? 17.927 29.993 -11.539 1.00 48.89 709 GLU C C 1
ATOM 4015 O O . GLU C 1 51 ? 17.975 30.843 -10.648 1.00 55.38 709 GLU C O 1
ATOM 4027 N N . GLY C 1 52 ? 18.065 28.689 -11.295 1.00 55.58 710 GLY C N 1
ATOM 4028 C CA . GLY C 1 52 ? 18.438 28.171 -9.996 1.00 49.98 710 GLY C CA 1
ATOM 4029 C C . GLY C 1 52 ? 17.302 27.955 -9.017 1.00 55.28 710 GLY C C 1
ATOM 4030 O O . GLY C 1 52 ? 17.520 27.305 -7.983 1.00 58.27 710 GLY C O 1
ATOM 4034 N N . LYS C 1 53 ? 16.101 28.455 -9.308 1.00 53.01 711 LYS C N 1
ATOM 4035 C CA . LYS C 1 53 ? 14.981 28.415 -8.378 1.00 52.92 711 LYS C CA 1
ATOM 4036 C C . LYS C 1 53 ? 13.884 27.477 -8.874 1.00 45.84 711 LYS C C 1
ATOM 4037 O O . LYS C 1 53 ? 13.730 27.254 -10.077 1.00 45.80 711 LYS C O 1
ATOM 4041 N N . ILE C 1 54 ? 13.113 26.944 -7.925 1.00 49.52 712 ILE C N 1
ATOM 4042 C CA . ILE C 1 54 ? 11.963 26.096 -8.219 1.00 47.56 712 ILE C CA 1
ATOM 4043 C C . ILE C 1 54 ? 10.731 26.976 -8.390 1.00 50.15 712 ILE C C 1
ATOM 4044 O O . ILE C 1 54 ? 10.465 27.854 -7.560 1.00 42.88 712 ILE C O 1
ATOM 4060 N N . LYS C 1 55 ? 9.965 26.722 -9.456 1.00 42.04 713 LYS C N 1
ATOM 4061 C CA . LYS C 1 55 ? 8.716 27.422 -9.719 1.00 34.52 713 LYS C CA 1
ATOM 4062 C C . LYS C 1 55 ? 7.633 26.403 -10.051 1.00 39.57 713 LYS C C 1
ATOM 4063 O O . LYS C 1 55 ? 7.924 25.294 -10.506 1.00 34.48 713 LYS C O 1
ATOM 4082 N N . HIS C 1 56 ? 6.379 26.791 -9.810 1.00 31.85 714 HIS C N 1
ATOM 4083 C CA . HIS C 1 56 ? 5.220 25.942 -10.050 1.00 38.18 714 HIS C CA 1
ATOM 4084 C C . HIS C 1 56 ? 4.178 26.745 -10.814 1.00 37.43 714 HIS C C 1
ATOM 4085 O O . HIS C 1 56 ? 3.909 27.898 -10.467 1.00 39.18 714 HIS C O 1
ATOM 4099 N N . CYS C 1 57 ? 3.587 26.132 -11.845 1.00 34.50 715 CYS C N 1
ATOM 4100 C CA . CYS C 1 57 ? 2.582 26.775 -12.691 1.00 39.15 715 CYS C CA 1
ATOM 4101 C C . CYS C 1 57 ? 1.335 25.908 -12.732 1.00 39.62 715 CYS C C 1
ATOM 4102 O O . CYS C 1 57 ? 1.436 24.695 -12.940 1.00 34.55 715 CYS C O 1
ATOM 4110 N N . ARG C 1 58 ? 0.161 26.525 -12.569 1.00 33.04 716 ARG C N 1
ATOM 4111 C CA . ARG C 1 58 ? -1.096 25.786 -12.587 1.00 42.32 716 ARG C CA 1
ATOM 4112 C C . ARG C 1 58 ? -1.596 25.607 -14.014 1.00 36.43 716 ARG C C 1
ATOM 4113 O O . ARG C 1 58 ? -1.527 26.528 -14.830 1.00 37.05 716 ARG C O 1
ATOM 4134 N N . VAL C 1 59 ? -2.109 24.413 -14.302 1.00 31.83 717 VAL C N 1
ATOM 4135 C CA . VAL C 1 59 ? -2.699 24.089 -15.593 1.00 37.31 717 VAL C CA 1
ATOM 4136 C C . VAL C 1 59 ? -4.084 23.513 -15.341 1.00 41.03 717 VAL C C 1
ATOM 4137 O O . VAL C 1 59 ? -4.248 22.628 -14.495 1.00 35.12 717 VAL C O 1
ATOM 4150 N N . GLN C 1 60 ? -5.073 24.014 -16.072 1.00 41.47 718 GLN C N 1
ATOM 4151 C CA . GLN C 1 60 ? -6.472 23.682 -15.847 1.00 48.04 718 GLN C CA 1
ATOM 4152 C C . GLN C 1 60 ? -7.028 22.881 -17.023 1.00 46.37 718 GLN C C 1
ATOM 4153 O O . GLN C 1 60 ? -6.877 23.282 -18.182 1.00 41.47 718 GLN C O 1
ATOM 4167 N N . GLN C 1 61 ? -7.674 21.755 -16.720 1.00 40.28 719 GLN C N 1
ATOM 4168 C CA . GLN C 1 61 ? -8.341 20.943 -17.731 1.00 50.18 719 GLN C CA 1
ATOM 4169 C C . GLN C 1 61 ? -9.749 21.480 -17.972 1.00 47.63 719 GLN C C 1
ATOM 4170 O O . GLN C 1 61 ? -10.497 21.716 -17.020 1.00 50.66 719 GLN C O 1
ATOM 4184 N N . GLU C 1 62 ? -10.102 21.670 -19.242 1.00 42.52 720 GLU C N 1
ATOM 4185 C CA . GLU C 1 62 ? -11.409 22.183 -19.643 1.00 44.56 720 GLU C CA 1
ATOM 4186 C C . GLU C 1 62 ? -12.084 21.167 -20.575 1.00 42.68 720 GLU C C 1
ATOM 4187 O O . GLU C 1 62 ? -11.626 20.036 -20.729 1.00 36.68 720 GLU C O 1
ATOM 4199 N N . GLY C 1 63 ? -13.183 21.581 -21.207 1.00 40.89 721 GLY C N 1
ATOM 4200 C CA . GLY C 1 63 ? -13.982 20.633 -21.969 1.00 41.12 721 GLY C CA 1
ATOM 4201 C C . GLY C 1 63 ? -13.328 20.228 -23.275 1.00 45.08 721 GLY C C 1
ATOM 4202 O O . GLY C 1 63 ? -13.470 19.088 -23.727 1.00 42.56 721 GLY C O 1
ATOM 4206 N N . GLN C 1 64 ? -12.620 21.160 -23.906 1.00 27.48 722 GLN C N 1
ATOM 4207 C CA . GLN C 1 64 ? -11.986 20.926 -25.191 1.00 36.98 722 GLN C CA 1
ATOM 4208 C C . GLN C 1 64 ? -10.494 21.245 -25.191 1.00 39.57 722 GLN C C 1
ATOM 4209 O O . GLN C 1 64 ? -9.815 20.913 -26.172 1.00 34.34 722 GLN C O 1
ATOM 4223 N N . THR C 1 65 ? -9.968 21.869 -24.135 1.00 37.84 723 THR C N 1
ATOM 4224 C CA . THR C 1 65 ? -8.585 22.326 -24.105 1.00 32.49 723 THR C CA 1
ATOM 4225 C C . THR C 1 65 ? -8.036 22.206 -22.689 1.00 28.37 723 THR C C 1
ATOM 4226 O O . THR C 1 65 ? -8.777 22.001 -21.728 1.00 32.75 723 THR C O 1
ATOM 4237 N N . VAL C 1 66 ? -6.714 22.349 -22.573 1.00 29.39 724 VAL C N 1
ATOM 4238 C CA . VAL C 1 66 ? -6.047 22.614 -21.304 1.00 25.02 724 VAL C CA 1
ATOM 4239 C C . VAL C 1 66 ? -5.523 24.042 -21.368 1.00 31.85 724 VAL C C 1
ATOM 4240 O O . VAL C 1 66 ? -5.204 24.553 -22.447 1.00 27.90 724 VAL C O 1
ATOM 4253 N N . MET C 1 67 ? -5.462 24.701 -20.211 1.00 25.27 725 MET C N 1
ATOM 4254 C CA . MET C 1 67 ? -5.124 26.117 -20.171 1.00 34.53 725 MET C CA 1
ATOM 4255 C C . MET C 1 67 ? -3.979 26.402 -19.215 1.00 24.29 725 MET C C 1
ATOM 4256 O O . MET C 1 67 ? -3.956 25.907 -18.085 1.00 31.21 725 MET C O 1
ATOM 4270 N N . LEU C 1 68 ? -3.049 27.237 -19.674 1.00 30.67 726 LEU C N 1
ATOM 4271 C CA . LEU C 1 68 ? -1.962 27.768 -18.857 1.00 33.22 726 LEU C CA 1
ATOM 4272 C C . LEU C 1 68 ? -2.005 29.280 -19.008 1.00 31.67 726 LEU C C 1
ATOM 4273 O O . LEU C 1 68 ? -1.686 29.811 -20.079 1.00 31.16 726 LEU C O 1
ATOM 4289 N N . GLY C 1 69 ? -2.423 29.971 -17.962 1.00 35.71 727 GLY C N 1
ATOM 4290 C CA . GLY C 1 69 ? -2.708 31.384 -18.129 1.00 33.31 727 GLY C CA 1
ATOM 4291 C C . GLY C 1 69 ? -3.726 31.559 -19.244 1.00 34.50 727 GLY C C 1
ATOM 4292 O O . GLY C 1 69 ? -4.826 30.995 -19.210 1.00 41.36 727 GLY C O 1
ATOM 4296 N N . ASN C 1 70 ? -3.353 32.313 -20.274 1.00 42.11 728 ASN C N 1
ATOM 4297 C CA . ASN C 1 70 ? -4.217 32.543 -21.425 1.00 47.63 728 ASN C CA 1
ATOM 4298 C C . ASN C 1 70 ? -3.863 31.670 -22.624 1.00 45.49 728 ASN C C 1
ATOM 4299 O O . ASN C 1 70 ? -4.445 31.846 -23.699 1.00 44.56 728 ASN C O 1
ATOM 4310 N N . SER C 1 71 ? -2.921 30.747 -22.476 1.00 30.45 729 SER C N 1
ATOM 4311 C CA . SER C 1 71 ? -2.565 29.844 -23.555 1.00 35.91 729 SER C CA 1
ATOM 4312 C C . SER C 1 71 ? -3.406 28.577 -23.469 1.00 32.71 729 SER C C 1
ATOM 4313 O O . SER C 1 71 ? -3.618 28.032 -22.384 1.00 29.42 729 SER C O 1
ATOM 4321 N N . GLU C 1 72 ? -3.872 28.117 -24.627 1.00 29.98 730 GLU C N 1
ATOM 4322 C CA . GLU C 1 72 ? -4.748 26.960 -24.760 1.00 28.24 730 GLU C CA 1
ATOM 4323 C C . GLU C 1 72 ? -4.100 25.906 -25.646 1.00 25.22 730 GLU C C 1
ATOM 4324 O O . GLU C 1 72 ? -3.521 26.231 -26.691 1.00 25.44 730 GLU C O 1
ATOM 4336 N N . PHE C 1 73 ? -4.214 24.643 -25.223 1.00 21.58 731 PHE C N 1
ATOM 4337 C CA . PHE C 1 73 ? -3.744 23.503 -25.986 1.00 23.16 731 PHE C CA 1
ATOM 4338 C C . PHE C 1 73 ? -4.799 22.403 -25.963 1.00 26.66 731 PHE C C 1
ATOM 4339 O O . PHE C 1 73 ? -5.628 22.324 -25.048 1.00 28.09 731 PHE C O 1
ATOM 4356 N N . ASP C 1 74 ? -4.766 21.552 -26.994 1.00 28.32 732 ASP C N 1
ATOM 4357 C CA . ASP C 1 74 ? -5.692 20.424 -27.046 1.00 31.77 732 ASP C CA 1
ATOM 4358 C C . ASP C 1 74 ? -5.499 19.481 -25.867 1.00 28.59 732 ASP C C 1
ATOM 4359 O O . ASP C 1 74 ? -6.443 18.797 -25.461 1.00 28.21 732 ASP C O 1
ATOM 4368 N N . SER C 1 75 ? -4.292 19.420 -25.307 1.00 26.75 733 SER C N 1
ATOM 4369 C CA . SER C 1 75 ? -3.958 18.374 -24.359 1.00 26.50 733 SER C CA 1
ATOM 4370 C C . SER C 1 75 ? -2.722 18.764 -23.574 1.00 30.95 733 SER C C 1
ATOM 4371 O O . SER C 1 75 ? -1.948 19.637 -23.975 1.00 22.11 733 SER C O 1
ATOM 4379 N N . LEU C 1 76 ? -2.541 18.077 -22.450 1.00 25.27 734 LEU C N 1
ATOM 4380 C CA . LEU C 1 76 ? -1.353 18.281 -21.637 1.00 25.37 734 LEU C CA 1
ATOM 4381 C C . LEU C 1 76 ? -0.089 17.903 -22.410 1.00 24.06 734 LEU C C 1
ATOM 4382 O O . LEU C 1 76 ? 0.936 18.590 -22.320 1.00 22.15 734 LEU C O 1
ATOM 4398 N N . VAL C 1 77 ? -0.150 16.827 -23.195 1.00 20.83 735 VAL C N 1
ATOM 4399 C CA . VAL C 1 77 ? 1.014 16.419 -23.983 1.00 23.48 735 VAL C CA 1
ATOM 4400 C C . VAL C 1 77 ? 1.366 17.498 -25.000 1.00 23.70 735 VAL C C 1
ATOM 4401 O O . VAL C 1 77 ? 2.544 17.814 -25.202 1.00 21.60 735 VAL C O 1
ATOM 4414 N N . ASP C 1 78 ? 0.351 18.090 -25.646 1.00 19.48 736 ASP C N 1
ATOM 4415 C CA . ASP C 1 78 ? 0.594 19.179 -26.590 1.00 24.32 736 ASP C CA 1
ATOM 4416 C C . ASP C 1 78 ? 1.157 20.393 -25.870 1.00 19.47 736 ASP C C 1
ATOM 4417 O O . ASP C 1 78 ? 1.985 21.128 -26.421 1.00 18.49 736 ASP C O 1
ATOM 4426 N N . LEU C 1 79 ? 0.690 20.640 -24.648 1.00 14.30 737 LEU C N 1
ATOM 4427 C CA . LEU C 1 79 ? 1.209 21.774 -23.890 1.00 21.51 737 LEU C CA 1
ATOM 4428 C C . LEU C 1 79 ? 2.698 21.595 -23.633 1.00 21.61 737 LEU C C 1
ATOM 4429 O O . LEU C 1 79 ? 3.511 22.488 -23.907 1.00 19.82 737 LEU C O 1
ATOM 4445 N N . ILE C 1 80 ? 3.079 20.436 -23.101 1.00 18.68 738 ILE C N 1
ATOM 4446 C CA . ILE C 1 80 ? 4.482 20.216 -22.768 1.00 17.37 738 ILE C CA 1
ATOM 4447 C C . ILE C 1 80 ? 5.328 20.220 -24.025 1.00 14.71 738 ILE C C 1
ATOM 4448 O O . ILE C 1 80 ? 6.397 20.830 -24.063 1.00 17.38 738 ILE C O 1
ATOM 4464 N N . SER C 1 81 ? 4.845 19.586 -25.091 1.00 18.18 739 SER C N 1
ATOM 4465 C CA . SER C 1 81 ? 5.604 19.559 -26.338 1.00 20.38 739 SER C CA 1
ATOM 4466 C C . SER C 1 81 ? 5.891 20.970 -26.846 1.00 20.33 739 SER C C 1
ATOM 4467 O O . SER C 1 81 ? 6.980 21.257 -27.363 1.00 18.33 739 SER C O 1
ATOM 4479 N N . TYR C 1 82 ? 4.921 21.865 -26.706 1.00 16.13 740 TYR C N 1
ATOM 4480 C CA . TYR C 1 82 ? 5.100 23.227 -27.169 1.00 16.74 740 TYR C CA 1
ATOM 4481 C C . TYR C 1 82 ? 6.198 23.936 -26.381 1.00 17.74 740 TYR C C 1
ATOM 4482 O O . TYR C 1 82 ? 7.053 24.612 -26.965 1.00 18.07 740 TYR C O 1
ATOM 4500 N N . TYR C 1 83 ? 6.220 23.768 -25.056 1.00 15.74 741 TYR C N 1
ATOM 4501 C CA . TYR C 1 83 ? 7.238 24.427 -24.235 1.00 17.52 741 TYR C CA 1
ATOM 4502 C C . TYR C 1 83 ? 8.563 23.671 -24.168 1.00 20.95 741 TYR C C 1
ATOM 4503 O O . TYR C 1 83 ? 9.500 24.161 -23.521 1.00 18.15 741 TYR C O 1
ATOM 4521 N N . GLU C 1 84 ? 8.664 22.499 -24.806 1.00 14.86 742 GLU C N 1
ATOM 4522 C CA . GLU C 1 84 ? 9.962 21.933 -25.172 1.00 19.27 742 GLU C CA 1
ATOM 4523 C C . GLU C 1 84 ? 10.619 22.725 -26.291 1.00 21.48 742 GLU C C 1
ATOM 4524 O O . GLU C 1 84 ? 11.854 22.716 -26.415 1.00 21.62 742 GLU C O 1
ATOM 4536 N N . LYS C 1 85 ? 9.820 23.431 -27.089 1.00 17.93 743 LYS C N 1
ATOM 4537 C CA . LYS C 1 85 ? 10.289 24.131 -28.276 1.00 17.35 743 LYS C CA 1
ATOM 4538 C C . LYS C 1 85 ? 10.305 25.641 -28.135 1.00 26.15 743 LYS C C 1
ATOM 4539 O O . LYS C 1 85 ? 11.012 26.307 -28.898 1.00 30.87 743 LYS C O 1
ATOM 4558 N N . HIS C 1 86 ? 9.501 26.193 -27.236 1.00 23.34 744 HIS C N 1
ATOM 4559 C CA . HIS C 1 86 ? 9.375 27.621 -27.021 1.00 26.80 744 HIS C CA 1
ATOM 4560 C C . HIS C 1 86 ? 9.468 27.911 -25.533 1.00 19.60 744 HIS C C 1
ATOM 4561 O O . HIS C 1 86 ? 9.014 27.111 -24.717 1.00 23.70 744 HIS C O 1
ATOM 4575 N N . PRO C 1 87 ? 10.017 29.064 -25.153 1.00 22.67 745 PRO C N 1
ATOM 4576 C CA . PRO C 1 87 ? 10.270 29.313 -23.731 1.00 27.42 745 PRO C CA 1
ATOM 4577 C C . PRO C 1 87 ? 8.983 29.403 -22.929 1.00 26.26 745 PRO C C 1
ATOM 4578 O O . PRO C 1 87 ? 8.015 30.045 -23.338 1.00 29.21 745 PRO C O 1
ATOM 4589 N N . LEU C 1 88 ? 8.989 28.744 -21.772 1.00 22.45 746 LEU C N 1
ATOM 4590 C CA . LEU C 1 88 ? 7.902 28.840 -20.813 1.00 33.69 746 LEU C CA 1
ATOM 4591 C C . LEU C 1 88 ? 8.129 29.973 -19.831 1.00 37.89 746 LEU C C 1
ATOM 4592 O O . LEU C 1 88 ? 7.184 30.670 -19.459 1.00 31.28 746 LEU C O 1
ATOM 4608 N N . TYR C 1 89 ? 9.374 30.150 -19.405 1.00 32.91 747 TYR C N 1
ATOM 4609 C CA . TYR C 1 89 ? 9.726 31.085 -18.342 1.00 39.27 747 TYR C CA 1
ATOM 4610 C C . TYR C 1 89 ? 11.011 31.772 -18.769 1.00 33.45 747 TYR C C 1
ATOM 4611 O O . TYR C 1 89 ? 12.063 31.131 -18.814 1.00 38.43 747 TYR C O 1
ATOM 4629 N N . ARG C 1 90 ? 10.916 33.059 -19.110 1.00 41.25 748 ARG C N 1
ATOM 4630 C CA . ARG C 1 90 ? 12.047 33.805 -19.648 1.00 45.58 748 ARG C CA 1
ATOM 4631 C C . ARG C 1 90 ? 12.577 33.107 -20.898 1.00 40.86 748 ARG C C 1
ATOM 4632 O O . ARG C 1 90 ? 11.942 33.168 -21.954 1.00 36.12 748 ARG C O 1
ATOM 4653 N N . LYS C 1 91 ? 13.729 32.442 -20.795 1.00 31.31 749 LYS C N 1
ATOM 4654 C CA . LYS C 1 91 ? 14.336 31.756 -21.932 1.00 35.18 749 LYS C CA 1
ATOM 4655 C C . LYS C 1 91 ? 14.421 30.253 -21.715 1.00 26.07 749 LYS C C 1
ATOM 4656 O O . LYS C 1 91 ? 15.025 29.552 -22.536 1.00 33.80 749 LYS C O 1
ATOM 4675 N N . MET C 1 92 ? 13.807 29.741 -20.658 1.00 26.94 750 MET C N 1
ATOM 4676 C CA . MET C 1 92 ? 13.924 28.340 -20.281 1.00 28.37 750 MET C CA 1
ATOM 4677 C C . MET C 1 92 ? 12.866 27.503 -20.990 1.00 24.66 750 MET C C 1
ATOM 4678 O O . MET C 1 92 ? 11.672 27.813 -20.926 1.00 24.49 750 MET C O 1
ATOM 4692 N N . LYS C 1 93 ? 13.312 26.447 -21.659 1.00 24.90 751 LYS C N 1
ATOM 4693 C CA . LYS C 1 93 ? 12.438 25.419 -22.202 1.00 25.15 751 LYS C CA 1
ATOM 4694 C C . LYS C 1 93 ? 12.437 24.193 -21.297 1.00 25.95 751 LYS C C 1
ATOM 4695 O O . LYS C 1 93 ? 13.362 23.956 -20.520 1.00 24.41 751 LYS C O 1
ATOM 4714 N N . LEU C 1 94 ? 11.371 23.411 -21.409 1.00 21.40 752 LEU C N 1
ATOM 4715 C CA . LEU C 1 94 ? 11.203 22.196 -20.619 1.00 17.28 752 LEU C CA 1
ATOM 4716 C C . LEU C 1 94 ? 12.032 21.080 -21.246 1.00 23.96 752 LEU C C 1
ATOM 4717 O O . LEU C 1 94 ? 11.531 20.277 -22.029 1.00 20.34 752 LEU C O 1
ATOM 4733 N N . ARG C 1 95 ? 13.318 21.008 -20.882 1.00 22.98 753 ARG C N 1
ATOM 4734 C CA . ARG C 1 95 ? 14.250 20.116 -21.559 1.00 18.47 753 ARG C CA 1
ATOM 4735 C C . ARG C 1 95 ? 14.642 18.856 -20.797 1.00 22.55 753 ARG C C 1
ATOM 4736 O O . ARG C 1 95 ? 15.084 17.894 -21.432 1.00 20.30 753 ARG C O 1
ATOM 4757 N N . TYR C 1 96 ? 14.521 18.823 -19.474 1.00 20.39 754 TYR C N 1
ATOM 4758 C CA . TYR C 1 96 ? 15.063 17.720 -18.678 1.00 24.12 754 TYR C CA 1
ATOM 4759 C C . TYR C 1 96 ? 13.945 17.139 -17.819 1.00 25.97 754 TYR C C 1
ATOM 4760 O O . TYR C 1 96 ? 13.807 17.465 -16.631 1.00 25.03 754 TYR C O 1
ATOM 4778 N N . PRO C 1 97 ? 13.134 16.255 -18.385 1.00 24.65 755 PRO C N 1
ATOM 4779 C CA . PRO C 1 97 ? 12.026 15.690 -17.614 1.00 24.87 755 PRO C CA 1
ATOM 4780 C C . PRO C 1 97 ? 12.515 14.775 -16.502 1.00 38.01 755 PRO C C 1
ATOM 4781 O O . PRO C 1 97 ? 13.592 14.179 -16.585 1.00 35.56 755 PRO C O 1
ATOM 4792 N N . ILE C 1 98 ? 11.700 14.686 -15.448 1.00 34.80 756 ILE C N 1
ATOM 4793 C CA . ILE C 1 98 ? 11.909 13.781 -14.318 1.00 38.42 756 ILE C CA 1
ATOM 4794 C C . ILE C 1 98 ? 10.737 12.807 -14.270 1.00 44.52 756 ILE C C 1
ATOM 4795 O O . ILE C 1 98 ? 9.588 13.226 -14.083 1.00 41.79 756 ILE C O 1
ATOM 4811 N N . ASN C 1 99 ? 11.021 11.514 -14.409 1.00 46.52 757 ASN C N 1
ATOM 4812 C CA . ASN C 1 99 ? 9.968 10.509 -14.476 1.00 58.87 757 ASN C CA 1
ATOM 4813 C C . ASN C 1 99 ? 9.754 9.845 -13.116 1.00 61.16 757 ASN C C 1
ATOM 4814 O O . ASN C 1 99 ? 10.506 10.053 -12.161 1.00 55.88 757 ASN C O 1
ATOM 4825 N N . GLU C 1 100 ? 8.700 9.031 -13.045 1.00 66.33 758 GLU C N 1
ATOM 4826 C CA . GLU C 1 100 ? 8.323 8.364 -11.801 1.00 73.15 758 GLU C CA 1
ATOM 4827 C C . GLU C 1 100 ? 9.397 7.366 -11.384 1.00 77.34 758 GLU C C 1
ATOM 4828 O O . GLU C 1 100 ? 9.654 6.384 -12.089 1.00 77.75 758 GLU C O 1
ATOM 4840 N N . GLU C 1 101 ? 10.014 7.612 -10.234 1.00 73.91 759 GLU C N 1
ATOM 4841 C CA . GLU C 1 101 ? 11.026 6.708 -9.703 1.00 75.88 759 GLU C CA 1
ATOM 4842 C C . GLU C 1 101 ? 10.360 5.530 -8.996 1.00 79.89 759 GLU C C 1
ATOM 4843 O O . GLU C 1 101 ? 11.017 4.755 -8.302 1.00 82.60 759 GLU C O 1
ATOM 4855 N N . HIS D 1 3 ? -11.454 15.618 -20.131 1.00 52.91 661 HIS D N 1
ATOM 4856 C CA . HIS D 1 3 ? -12.327 16.718 -20.530 1.00 49.20 661 HIS D CA 1
ATOM 4857 C C . HIS D 1 3 ? -13.790 16.375 -20.236 1.00 57.37 661 HIS D C 1
ATOM 4858 O O . HIS D 1 3 ? -14.703 16.843 -20.925 1.00 54.23 661 HIS D O 1
ATOM 4861 N N . MET D 1 4 ? -14.003 15.559 -19.205 1.00 51.50 662 MET D N 1
ATOM 4862 C CA . MET D 1 4 ? -15.337 15.149 -18.784 1.00 56.09 662 MET D CA 1
ATOM 4863 C C . MET D 1 4 ? -15.762 15.977 -17.572 1.00 58.65 662 MET D C 1
ATOM 4864 O O . MET D 1 4 ? -15.033 16.051 -16.575 1.00 64.62 662 MET D O 1
ATOM 4878 N N . HIS D 1 5 ? -16.934 16.607 -17.668 1.00 62.71 663 HIS D N 1
ATOM 4879 C CA . HIS D 1 5 ? -17.514 17.382 -16.573 1.00 64.00 663 HIS D CA 1
ATOM 4880 C C . HIS D 1 5 ? -18.983 17.639 -16.881 1.00 59.18 663 HIS D C 1
ATOM 4881 O O . HIS D 1 5 ? -19.538 18.687 -16.529 1.00 55.88 663 HIS D O 1
ATOM 4885 N N . GLU D 1 6 ? -19.610 16.664 -17.540 1.00 55.54 664 GLU D N 1
ATOM 4886 C CA . GLU D 1 6 ? -20.942 16.786 -18.111 1.00 50.51 664 GLU D CA 1
ATOM 4887 C C . GLU D 1 6 ? -22.048 16.500 -17.104 1.00 43.74 664 GLU D C 1
ATOM 4888 O O . GLU D 1 6 ? -23.197 16.284 -17.511 1.00 36.93 664 GLU D O 1
ATOM 4900 N N . SER D 1 7 ? -21.733 16.484 -15.805 1.00 39.44 665 SER D N 1
ATOM 4901 C CA . SER D 1 7 ? -22.742 16.121 -14.820 1.00 30.71 665 SER D CA 1
ATOM 4902 C C . SER D 1 7 ? -23.951 17.035 -14.895 1.00 29.74 665 SER D C 1
ATOM 4903 O O . SER D 1 7 ? -25.028 16.661 -14.421 1.00 29.82 665 SER D O 1
ATOM 4911 N N . LYS D 1 8 ? -23.805 18.222 -15.486 1.00 34.42 666 LYS D N 1
ATOM 4912 C CA . LYS D 1 8 ? -24.940 19.127 -15.603 1.00 30.49 666 LYS D CA 1
ATOM 4913 C C . LYS D 1 8 ? -26.080 18.511 -16.410 1.00 34.20 666 LYS D C 1
ATOM 4914 O O . LYS D 1 8 ? -27.232 18.927 -16.252 1.00 28.07 666 LYS D O 1
ATOM 4933 N N . GLU D 1 9 ? -25.788 17.535 -17.271 1.00 29.30 667 GLU D N 1
ATOM 4934 C CA . GLU D 1 9 ? -26.817 16.952 -18.131 1.00 27.22 667 GLU D CA 1
ATOM 4935 C C . GLU D 1 9 ? -27.687 15.936 -17.412 1.00 26.65 667 GLU D C 1
ATOM 4936 O O . GLU D 1 9 ? -28.794 15.658 -17.880 1.00 24.08 667 GLU D O 1
ATOM 4948 N N . TRP D 1 10 ? -27.219 15.352 -16.299 1.00 22.99 668 TRP D N 1
ATOM 4949 C CA . TRP D 1 10 ? -27.928 14.215 -15.729 1.00 19.85 668 TRP D CA 1
ATOM 4950 C C . TRP D 1 10 ? -27.946 14.134 -14.207 1.00 20.01 668 TRP D C 1
ATOM 4951 O O . TRP D 1 10 ? -28.598 13.231 -13.681 1.00 20.87 668 TRP D O 1
ATOM 4972 N N . TYR D 1 11 ? -27.268 15.021 -13.490 1.00 23.88 669 TYR D N 1
ATOM 4973 C CA . TYR D 1 11 ? -27.164 14.917 -12.037 1.00 21.38 669 TYR D CA 1
ATOM 4974 C C . TYR D 1 11 ? -28.237 15.753 -11.360 1.00 22.69 669 TYR D C 1
ATOM 4975 O O . TYR D 1 11 ? -28.430 16.920 -11.704 1.00 24.55 669 TYR D O 1
ATOM 4993 N N . HIS D 1 12 ? -28.915 15.150 -10.383 1.00 24.13 670 HIS D N 1
ATOM 4994 C CA . HIS D 1 12 ? -29.976 15.787 -9.608 1.00 24.10 670 HIS D CA 1
ATOM 4995 C C . HIS D 1 12 ? -29.558 15.693 -8.146 1.00 26.75 670 HIS D C 1
ATOM 4996 O O . HIS D 1 12 ? -29.500 14.595 -7.589 1.00 22.95 670 HIS D O 1
ATOM 5010 N N . ALA D 1 13 ? -29.215 16.826 -7.542 1.00 30.32 671 ALA D N 1
ATOM 5011 C CA . ALA D 1 13 ? -28.858 16.804 -6.128 1.00 33.81 671 ALA D CA 1
ATOM 5012 C C . ALA D 1 13 ? -30.077 16.617 -5.236 1.00 34.86 671 ALA D C 1
ATOM 5013 O O . ALA D 1 13 ? -29.925 16.180 -4.090 1.00 31.04 671 ALA D O 1
ATOM 5020 N N . SER D 1 14 ? -31.284 16.926 -5.737 1.00 29.23 672 SER D N 1
ATOM 5021 C CA . SER D 1 14 ? -32.510 16.882 -4.929 1.00 31.50 672 SER D CA 1
ATOM 5022 C C . SER D 1 14 ? -33.626 16.244 -5.755 1.00 33.07 672 SER D C 1
ATOM 5023 O O . SER D 1 14 ? -34.344 16.926 -6.486 1.00 35.27 672 SER D O 1
ATOM 5031 N N . LEU D 1 15 ? -33.798 14.938 -5.596 1.00 28.77 673 LEU D N 1
ATOM 5032 C CA . LEU D 1 15 ? -34.807 14.209 -6.348 1.00 30.20 673 LEU D CA 1
ATOM 5033 C C . LEU D 1 15 ? -35.005 12.857 -5.691 1.00 28.86 673 LEU D C 1
ATOM 5034 O O . LEU D 1 15 ? -34.030 12.148 -5.438 1.00 31.60 673 LEU D O 1
ATOM 5050 N N . THR D 1 16 ? -36.260 12.500 -5.420 1.00 33.11 674 THR D N 1
ATOM 5051 C CA . THR D 1 16 ? -36.567 11.231 -4.779 1.00 24.32 674 THR D CA 1
ATOM 5052 C C . THR D 1 16 ? -36.712 10.119 -5.814 1.00 26.33 674 THR D C 1
ATOM 5053 O O . THR D 1 16 ? -36.796 10.353 -7.019 1.00 26.36 674 THR D O 1
ATOM 5064 N N . ARG D 1 17 ? -36.752 8.887 -5.314 1.00 22.78 675 ARG D N 1
ATOM 5065 C CA . ARG D 1 17 ? -36.975 7.734 -6.179 1.00 26.84 675 ARG D CA 1
ATOM 5066 C C . ARG D 1 17 ? -38.270 7.882 -6.960 1.00 29.89 675 ARG D C 1
ATOM 5067 O O . ARG D 1 17 ? -38.314 7.628 -8.168 1.00 29.06 675 ARG D O 1
ATOM 5088 N N . ALA D 1 18 ? -39.353 8.240 -6.268 1.00 30.17 676 ALA D N 1
ATOM 5089 C CA . ALA D 1 18 ? -40.648 8.364 -6.928 1.00 31.69 676 ALA D CA 1
ATOM 5090 C C . ALA D 1 18 ? -40.627 9.482 -7.956 1.00 26.74 676 ALA D C 1
ATOM 5091 O O . ALA D 1 18 ? -41.180 9.339 -9.050 1.00 31.34 676 ALA D O 1
ATOM 5098 N N . GLN D 1 19 ? -40.016 10.613 -7.611 1.00 25.15 677 GLN D N 1
ATOM 5099 C CA . GLN D 1 19 ? -39.894 11.696 -8.576 1.00 27.55 677 GLN D CA 1
ATOM 5100 C C . GLN D 1 19 ? -39.054 11.264 -9.771 1.00 33.05 677 GLN D C 1
ATOM 5101 O O . GLN D 1 19 ? -39.367 11.611 -10.917 1.00 34.41 677 GLN D O 1
ATOM 5115 N N . ALA D 1 20 ? -37.985 10.502 -9.522 1.00 26.16 678 ALA D N 1
ATOM 5116 C CA . ALA D 1 20 ? -37.155 10.019 -10.621 1.00 33.06 678 ALA D CA 1
ATOM 5117 C C . ALA D 1 20 ? -37.968 9.156 -11.568 1.00 31.29 678 ALA D C 1
ATOM 5118 O O . ALA D 1 20 ? -37.846 9.281 -12.791 1.00 32.04 678 ALA D O 1
ATOM 5125 N N . GLU D 1 21 ? -38.811 8.278 -11.024 1.00 31.12 679 GLU D N 1
ATOM 5126 C CA . GLU D 1 21 ? -39.616 7.421 -11.881 1.00 26.52 679 GLU D CA 1
ATOM 5127 C C . GLU D 1 21 ? -40.656 8.230 -12.644 1.00 36.58 679 GLU D C 1
ATOM 5128 O O . GLU D 1 21 ? -40.984 7.901 -13.789 1.00 35.30 679 GL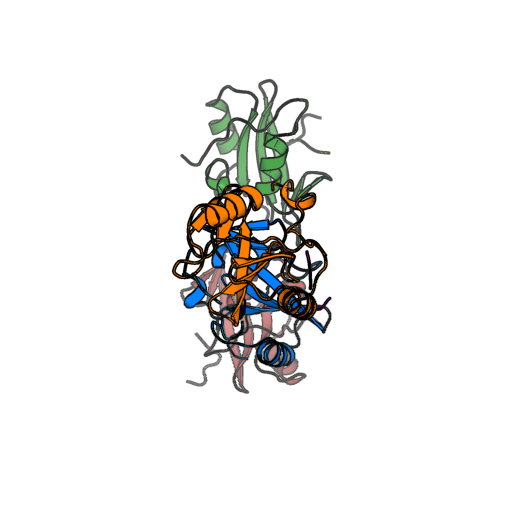U D O 1
ATOM 5140 N N . HIS D 1 22 ? -41.173 9.294 -12.036 1.00 35.03 680 HIS D N 1
ATOM 5141 C CA . HIS D 1 22 ? -42.090 10.169 -12.754 1.00 39.42 680 HIS D CA 1
ATOM 5142 C C . HIS D 1 22 ? -41.384 10.859 -13.915 1.00 39.06 680 HIS D C 1
ATOM 5143 O O . HIS D 1 22 ? -41.923 10.929 -15.025 1.00 32.77 680 HIS D O 1
ATOM 5157 N N . MET D 1 23 ? -40.176 11.376 -13.679 1.00 31.14 681 MET D N 1
ATOM 5158 C CA . MET D 1 23 ? -39.439 12.033 -14.753 1.00 32.07 681 MET D CA 1
ATOM 5159 C C . MET D 1 23 ? -39.166 11.070 -15.896 1.00 30.54 681 MET D C 1
ATOM 5160 O O . MET D 1 23 ? -39.262 11.450 -17.071 1.00 25.15 681 MET D O 1
ATOM 5174 N N . LEU D 1 24 ? -38.814 9.823 -15.574 1.00 24.06 682 LEU D N 1
ATOM 5175 C CA . LEU D 1 24 ? -38.545 8.833 -16.608 1.00 27.23 682 LEU D CA 1
ATOM 5176 C C . LEU D 1 24 ? -39.823 8.375 -17.301 1.00 40.71 682 LEU D C 1
ATOM 5177 O O . LEU D 1 24 ? -39.757 7.850 -18.415 1.00 34.44 682 LEU D O 1
ATOM 5193 N N . MET D 1 25 ? -40.979 8.554 -16.670 1.00 34.95 683 MET D N 1
ATOM 5194 C CA . MET D 1 25 ? -42.240 8.224 -17.318 1.00 39.14 683 MET D CA 1
ATOM 5195 C C . MET D 1 25 ? -42.708 9.308 -18.283 1.00 40.43 683 MET D C 1
ATOM 5196 O O . MET D 1 25 ? -43.583 9.040 -19.111 1.00 37.19 683 MET D O 1
ATOM 5210 N N . ARG D 1 26 ? -42.146 10.519 -18.210 1.00 38.77 684 ARG D N 1
ATOM 5211 C CA . ARG D 1 26 ? -42.590 11.583 -19.106 1.00 46.42 684 ARG D CA 1
ATOM 5212 C C . ARG D 1 26 ? -42.202 11.283 -20.551 1.00 54.12 684 ARG D C 1
ATOM 5213 O O . ARG D 1 26 ? -43.053 11.307 -21.449 1.00 56.18 684 ARG D O 1
ATOM 5234 N N . VAL D 1 27 ? -40.924 11.012 -20.795 1.00 54.03 685 VAL D N 1
ATOM 5235 C CA . VAL D 1 27 ? -40.435 10.684 -22.135 1.00 55.71 685 VAL D CA 1
ATOM 5236 C C . VAL D 1 27 ? -39.910 9.254 -22.092 1.00 52.69 685 VAL D C 1
ATOM 5237 O O . VAL D 1 27 ? -38.692 9.045 -21.998 1.00 39.73 685 VAL D O 1
ATOM 5240 N N . PRO D 1 28 ? -40.781 8.244 -22.129 1.00 49.64 686 PRO D N 1
ATOM 5241 C CA . PRO D 1 28 ? -40.319 6.861 -21.936 1.00 42.37 686 PRO D CA 1
ATOM 5242 C C . PRO D 1 28 ? -39.517 6.373 -23.132 1.00 44.29 686 PRO D C 1
ATOM 5243 O O . PRO D 1 28 ? -40.044 6.256 -24.239 1.00 42.70 686 PRO D O 1
ATOM 5254 N N . ARG D 1 29 ? -38.236 6.090 -22.900 1.00 45.26 687 ARG D N 1
ATOM 5255 C CA . ARG D 1 29 ? -37.372 5.523 -23.928 1.00 37.24 687 ARG D CA 1
ATOM 5256 C C . ARG D 1 29 ? -36.210 4.789 -23.268 1.00 35.67 687 ARG D C 1
ATOM 5257 O O . ARG D 1 29 ? -35.613 5.289 -22.311 1.00 32.11 687 ARG D O 1
ATOM 5278 N N . ASP D 1 30 ? -35.896 3.607 -23.788 1.00 29.51 688 ASP D N 1
ATOM 5279 C CA . ASP D 1 30 ? -34.789 2.834 -23.255 1.00 33.43 688 ASP D CA 1
ATOM 5280 C C . ASP D 1 30 ? -33.486 3.591 -23.475 1.00 36.33 688 ASP D C 1
ATOM 5281 O O . ASP D 1 30 ? -33.276 4.201 -24.528 1.00 30.14 688 ASP D O 1
ATOM 5290 N N . GLY D 1 31 ? -32.614 3.563 -22.464 1.00 28.47 689 GLY D N 1
ATOM 5291 C CA . GLY D 1 31 ? -31.417 4.378 -22.461 1.00 25.24 689 GLY D CA 1
ATOM 5292 C C . GLY D 1 31 ? -31.561 5.721 -21.775 1.00 24.86 689 GLY D C 1
ATOM 5293 O O . GLY D 1 31 ? -30.548 6.416 -21.593 1.00 25.28 689 GLY D O 1
ATOM 5297 N N . ALA D 1 32 ? -32.784 6.115 -21.398 1.00 21.62 690 ALA D N 1
ATOM 5298 C CA . ALA D 1 32 ? -32.983 7.322 -20.617 1.00 23.33 690 ALA D CA 1
ATOM 5299 C C . ALA D 1 32 ? -32.514 7.084 -19.184 1.00 18.28 690 ALA D C 1
ATOM 5300 O O . ALA D 1 32 ? -32.655 5.986 -18.645 1.00 21.17 690 ALA D O 1
ATOM 5307 N N . PHE D 1 33 ? -31.946 8.110 -18.569 1.00 23.70 691 PHE D N 1
ATOM 5308 C CA . PHE D 1 33 ? -31.388 7.904 -17.243 1.00 22.03 691 PHE D CA 1
ATOM 5309 C C . PHE D 1 33 ? -31.178 9.244 -16.569 1.00 23.65 691 PHE D C 1
ATOM 5310 O O . PHE D 1 33 ? -31.156 10.300 -17.213 1.00 21.68 691 PHE D O 1
ATOM 5327 N N . LEU D 1 34 ? -30.988 9.169 -15.256 1.00 18.81 692 LEU D N 1
ATOM 5328 C CA . LEU D 1 34 ? -30.526 10.293 -14.466 1.00 20.84 692 LEU D CA 1
ATOM 5329 C C . LEU D 1 34 ? -29.749 9.724 -13.293 1.00 16.04 692 LEU D C 1
ATOM 5330 O O . LEU D 1 34 ? -29.768 8.521 -13.037 1.00 22.29 692 LEU D O 1
ATOM 5346 N N . VAL D 1 35 ? -29.031 10.598 -12.602 1.00 20.17 693 VAL D N 1
ATOM 5347 C CA . VAL D 1 35 ? -28.316 10.232 -11.387 1.00 19.24 693 VAL D CA 1
ATOM 5348 C C . VAL D 1 35 ? -28.810 11.161 -10.290 1.00 22.95 693 VAL D C 1
ATOM 5349 O O . VAL D 1 35 ? -28.879 12.380 -10.490 1.00 23.98 693 VAL D O 1
ATOM 5362 N N . ARG D 1 36 ? -29.181 10.586 -9.147 1.00 23.54 694 ARG D N 1
ATOM 5363 C CA . ARG D 1 36 ? -29.698 11.368 -8.035 1.00 23.18 694 ARG D CA 1
ATOM 5364 C C . ARG D 1 36 ? -28.898 11.081 -6.771 1.00 24.86 694 ARG D C 1
ATOM 5365 O O . ARG D 1 36 ? -28.521 9.934 -6.513 1.00 19.71 694 ARG D O 1
ATOM 5386 N N . LYS D 1 37 ? -28.631 12.138 -6.006 1.00 22.65 695 LYS D N 1
ATOM 5387 C CA . LYS D 1 37 ? -28.141 11.986 -4.646 1.00 29.15 695 LYS D CA 1
ATOM 5388 C C . LYS D 1 37 ? -29.178 11.230 -3.822 1.00 31.98 695 LYS D C 1
ATOM 5389 O O . LYS D 1 37 ? -30.379 11.494 -3.916 1.00 28.47 695 LYS D O 1
ATOM 5408 N N . ARG D 1 38 ? -28.720 10.255 -3.044 1.00 30.77 696 ARG D N 1
ATOM 5409 C CA . ARG D 1 38 ? -29.620 9.450 -2.229 1.00 31.80 696 ARG D CA 1
ATOM 5410 C C . ARG D 1 38 ? -29.761 10.043 -0.824 1.00 31.72 696 ARG D C 1
ATOM 5411 O O . ARG D 1 38 ? -29.015 10.938 -0.413 1.00 28.63 696 ARG D O 1
ATOM 5432 N N . ASN D 1 39 ? -30.734 9.517 -0.077 1.00 31.49 697 ASN D N 1
ATOM 5433 C CA . ASN D 1 39 ? -30.897 9.903 1.326 1.00 36.71 697 ASN D CA 1
ATOM 5434 C C . ASN D 1 39 ? -29.797 9.302 2.195 1.00 43.58 697 ASN D C 1
ATOM 5435 O O . ASN D 1 39 ? -29.526 9.823 3.283 1.00 36.15 697 ASN D O 1
ATOM 5446 N N . GLU D 1 40 ? -29.163 8.223 1.725 1.00 45.82 698 GLU D N 1
ATOM 5447 C CA . GLU D 1 40 ? -27.979 7.658 2.367 1.00 40.12 698 GLU D CA 1
ATOM 5448 C C . GLU D 1 40 ? -26.742 8.425 1.905 1.00 50.83 698 GLU D C 1
ATOM 5449 O O . GLU D 1 40 ? -26.466 8.456 0.700 1.00 46.76 698 GLU D O 1
ATOM 5461 N N . PRO D 1 41 ? -25.978 9.054 2.807 1.00 53.96 699 PRO D N 1
ATOM 5462 C CA . PRO D 1 41 ? -24.812 9.840 2.369 1.00 54.96 699 PRO D CA 1
ATOM 5463 C C . PRO D 1 41 ? -23.782 9.003 1.623 1.00 43.79 699 PRO D C 1
ATOM 5464 O O . PRO D 1 41 ? -23.767 7.771 1.688 1.00 34.40 699 PRO D O 1
ATOM 5475 N N . ASN D 1 42 ? -22.900 9.705 0.906 1.00 48.18 700 ASN D N 1
ATOM 5476 C CA . ASN D 1 42 ? -21.855 9.061 0.106 1.00 45.39 700 ASN D CA 1
ATOM 5477 C C . ASN D 1 42 ? -22.452 7.997 -0.809 1.00 41.89 700 ASN D C 1
ATOM 5478 O O . ASN D 1 42 ? -21.879 6.927 -1.019 1.00 38.67 700 ASN D O 1
ATOM 5489 N N . SER D 1 43 ? -23.629 8.290 -1.353 1.00 38.34 701 SER D N 1
ATOM 5490 C CA . SER D 1 43 ? -24.327 7.344 -2.206 1.00 36.86 701 SER D CA 1
ATOM 5491 C C . SER D 1 43 ? -25.130 8.102 -3.250 1.00 35.45 701 SER D C 1
ATOM 5492 O O . SER D 1 43 ? -25.676 9.174 -2.973 1.00 33.24 701 SER D O 1
ATOM 5500 N N . TYR D 1 44 ? -25.211 7.526 -4.443 1.00 30.50 702 TYR D N 1
ATOM 5501 C CA . TYR D 1 44 ? -26.084 8.020 -5.493 1.00 30.35 702 TYR D CA 1
ATOM 5502 C C . TYR D 1 44 ? -26.889 6.852 -6.043 1.00 25.71 702 TYR D C 1
ATOM 5503 O O . TYR D 1 44 ? -26.597 5.689 -5.768 1.00 24.66 702 TYR D O 1
ATOM 5521 N N . ALA D 1 45 ? -27.905 7.174 -6.839 1.00 26.15 703 ALA D N 1
ATOM 5522 C CA . ALA D 1 45 ? -28.655 6.177 -7.588 1.00 28.31 703 ALA D CA 1
ATOM 5523 C C . ALA D 1 45 ? -28.651 6.559 -9.059 1.00 21.53 703 ALA D C 1
ATOM 5524 O O . ALA D 1 45 ? -28.916 7.714 -9.400 1.00 21.38 703 ALA D O 1
ATOM 5531 N N . ILE D 1 46 ? -28.351 5.596 -9.922 1.00 23.31 704 ILE D N 1
ATOM 5532 C CA . ILE D 1 46 ? -28.619 5.739 -11.350 1.00 22.69 704 ILE D CA 1
ATOM 5533 C C . ILE D 1 46 ? -30.001 5.157 -11.598 1.00 19.94 704 ILE D C 1
ATOM 5534 O O . ILE D 1 46 ? -30.232 3.964 -11.372 1.00 27.36 704 ILE D O 1
ATOM 5550 N N . SER D 1 47 ? -30.921 5.998 -12.042 1.00 20.98 705 SER D N 1
ATOM 5551 C CA . SER D 1 47 ? -32.273 5.577 -12.363 1.00 21.41 705 SER D CA 1
ATOM 5552 C C . SER D 1 47 ? -32.399 5.606 -13.875 1.00 24.02 705 SER D C 1
ATOM 5553 O O . SER D 1 47 ? -32.135 6.635 -14.498 1.00 22.70 705 SER D O 1
ATOM 5561 N N . PHE D 1 48 ? -32.779 4.480 -14.459 1.00 23.60 706 PHE D N 1
ATOM 5562 C CA . PHE D 1 48 ? -32.708 4.356 -15.904 1.00 28.34 706 PHE D CA 1
ATOM 5563 C C . PHE D 1 48 ? -33.821 3.450 -16.399 1.00 28.68 706 PHE D C 1
ATOM 5564 O O . PHE D 1 48 ? -34.379 2.643 -15.651 1.00 29.63 706 PHE D O 1
ATOM 5581 N N . ARG D 1 49 ? -34.107 3.569 -17.688 1.00 28.72 707 ARG D N 1
ATOM 5582 C CA . ARG D 1 49 ? -35.096 2.739 -18.347 1.00 24.77 707 ARG D CA 1
ATOM 5583 C C . ARG D 1 49 ? -34.409 1.761 -19.288 1.00 31.28 707 ARG D C 1
ATOM 5584 O O . ARG D 1 49 ? -33.592 2.163 -20.125 1.00 25.68 707 ARG D O 1
ATOM 5605 N N . ALA D 1 50 ? -34.743 0.478 -19.149 1.00 28.60 708 ALA D N 1
ATOM 5606 C CA . ALA D 1 50 ? -34.146 -0.571 -19.964 1.00 31.76 708 ALA D CA 1
ATOM 5607 C C . ALA D 1 50 ? -35.214 -1.605 -20.264 1.00 39.62 708 ALA D C 1
ATOM 5608 O O . ALA D 1 50 ? -35.818 -2.163 -19.345 1.00 33.23 708 ALA D O 1
ATOM 5615 N N . GLU D 1 51 ? -35.461 -1.838 -21.548 1.00 45.28 709 GLU D N 1
ATOM 5616 C CA . GLU D 1 51 ? -36.403 -2.860 -21.989 1.00 44.78 709 GLU D CA 1
ATOM 5617 C C . GLU D 1 51 ? -37.779 -2.650 -21.359 1.00 41.61 709 GLU D C 1
ATOM 5618 O O . GLU D 1 51 ? -38.414 -3.578 -20.855 1.00 40.64 709 GLU D O 1
ATOM 5630 N N . GLY D 1 52 ? -38.242 -1.401 -21.407 1.00 36.26 710 GLY D N 1
ATOM 5631 C CA . GLY D 1 52 ? -39.563 -1.036 -20.956 1.00 41.95 710 GLY D CA 1
ATOM 5632 C C . GLY D 1 52 ? -39.730 -0.841 -19.465 1.00 42.14 710 GLY D C 1
ATOM 5633 O O . GLY D 1 52 ? -40.826 -0.464 -19.034 1.00 47.21 710 GLY D O 1
ATOM 5637 N N . LYS D 1 53 ? -38.692 -1.073 -18.664 1.00 45.78 711 LYS D N 1
ATOM 5638 C CA . LYS D 1 53 ? -38.784 -1.023 -17.210 1.00 34.92 711 LYS D CA 1
ATOM 5639 C C . LYS D 1 53 ? -37.889 0.079 -16.653 1.00 40.78 711 LYS D C 1
ATOM 5640 O O . LYS D 1 53 ? -36.810 0.349 -17.187 1.00 35.34 711 LYS D O 1
ATOM 5659 N N . ILE D 1 54 ? -38.329 0.704 -15.564 1.00 30.41 712 ILE D N 1
ATOM 5660 C CA . ILE D 1 54 ? -37.472 1.610 -14.808 1.00 32.59 712 ILE D CA 1
ATOM 5661 C C . ILE D 1 54 ? -36.723 0.784 -13.770 1.00 39.31 712 ILE D C 1
ATOM 5662 O O . ILE D 1 54 ? -37.326 -0.013 -13.040 1.00 33.58 712 ILE D O 1
ATOM 5678 N N . LYS D 1 55 ? -35.398 0.926 -13.751 1.00 27.93 713 LYS D N 1
ATOM 5679 C CA . LYS D 1 55 ? -34.542 0.273 -12.774 1.00 28.65 713 LYS D CA 1
ATOM 5680 C C . LYS D 1 55 ? -33.695 1.318 -12.067 1.00 28.65 713 LYS D C 1
ATOM 5681 O O . LYS D 1 55 ? -33.534 2.445 -12.535 1.00 29.60 713 LYS D O 1
ATOM 5700 N N . HIS D 1 56 ? -33.135 0.915 -10.935 1.00 32.37 714 HIS D N 1
ATOM 5701 C CA . HIS D 1 56 ? -32.280 1.775 -10.142 1.00 28.66 714 HIS D CA 1
ATOM 5702 C C . HIS D 1 56 ? -31.101 0.952 -9.665 1.00 26.16 714 HIS D C 1
ATOM 5703 O O . HIS D 1 56 ? -31.232 -0.247 -9.413 1.00 30.32 714 HIS D O 1
ATOM 5717 N N . CYS D 1 57 ? -29.942 1.593 -9.555 1.00 26.41 715 CYS D N 1
ATOM 5718 C CA . CYS D 1 57 ? -28.793 0.923 -8.971 1.00 32.25 715 CYS D CA 1
ATOM 5719 C C . CYS D 1 57 ? -27.968 1.918 -8.165 1.00 31.68 715 CYS D C 1
ATOM 5720 O O . CYS D 1 57 ? -27.915 3.117 -8.462 1.00 27.92 715 CYS D O 1
ATOM 5728 N N . ARG D 1 58 ? -27.335 1.395 -7.128 1.00 27.77 716 ARG D N 1
ATOM 5729 C CA . ARG D 1 58 ? -26.624 2.200 -6.155 1.00 31.52 716 ARG D CA 1
ATOM 5730 C C . ARG D 1 58 ? -25.175 2.384 -6.567 1.00 28.32 716 ARG D C 1
ATOM 5731 O O . ARG D 1 58 ? -24.519 1.442 -7.017 1.00 34.78 716 ARG D O 1
ATOM 5752 N N . VAL D 1 59 ? -24.695 3.612 -6.412 1.00 30.02 717 VAL D N 1
ATOM 5753 C CA . VAL D 1 59 ? -23.302 3.982 -6.619 1.00 33.80 717 VAL D CA 1
ATOM 5754 C C . VAL D 1 59 ? -22.763 4.494 -5.292 1.00 31.82 717 VAL D C 1
ATOM 5755 O O . VAL D 1 59 ? -23.331 5.428 -4.716 1.00 28.20 717 VAL D O 1
ATOM 5768 N N . GLN D 1 60 ? -21.668 3.898 -4.819 1.00 32.66 718 GLN D N 1
ATOM 5769 C CA . GLN D 1 60 ? -21.029 4.281 -3.562 1.00 35.02 718 GLN D CA 1
ATOM 5770 C C . GLN D 1 60 ? -19.838 5.200 -3.809 1.00 36.90 718 GLN D C 1
ATOM 5771 O O . GLN D 1 60 ? -19.037 4.969 -4.718 1.00 35.71 718 GLN D O 1
ATOM 5785 N N . GLN D 1 61 ? -19.733 6.236 -2.983 1.00 31.98 719 GLN D N 1
ATOM 5786 C CA . GLN D 1 61 ? -18.687 7.244 -3.044 1.00 36.18 719 GLN D CA 1
ATOM 5787 C C . GLN D 1 61 ? -17.755 7.067 -1.851 1.00 47.97 719 GLN D C 1
ATOM 5788 O O . GLN D 1 61 ? -18.219 6.977 -0.709 1.00 46.09 719 GLN D O 1
ATOM 5802 N N . GLU D 1 62 ? -16.446 7.029 -2.115 1.00 44.15 720 GLU D N 1
ATOM 5803 C CA . GLU D 1 62 ? -15.428 6.940 -1.062 1.00 49.45 720 GLU D CA 1
ATOM 5804 C C . GLU D 1 62 ? -14.296 7.895 -1.434 1.00 54.63 720 GLU D C 1
ATOM 5805 O O . GLU D 1 62 ? -13.332 7.501 -2.094 1.00 61.30 720 GLU D O 1
ATOM 5817 N N . GLY D 1 63 ? -14.426 9.152 -1.013 1.00 52.08 721 GLY D N 1
ATOM 5818 C CA . GLY D 1 63 ? -13.383 10.136 -1.235 1.00 61.88 721 GLY D CA 1
ATOM 5819 C C . GLY D 1 63 ? -12.957 10.249 -2.685 1.00 67.98 721 GLY D C 1
ATOM 5820 O O . GLY D 1 63 ? -11.951 9.655 -3.090 1.00 71.49 721 GLY D O 1
ATOM 5824 N N . GLN D 1 64 ? -13.720 11.001 -3.481 1.00 68.54 722 GLN D N 1
ATOM 5825 C CA . GLN D 1 64 ? -13.407 11.186 -4.895 1.00 62.81 722 GLN D CA 1
ATOM 5826 C C . GLN D 1 64 ? -13.792 9.962 -5.721 1.00 57.38 722 GLN D C 1
ATOM 5827 O O . GLN D 1 64 ? -14.460 10.089 -6.754 1.00 53.67 722 GLN D O 1
ATOM 5830 N N . THR D 1 65 ? -13.375 8.778 -5.273 1.00 51.88 723 THR D N 1
ATOM 5831 C CA . THR D 1 65 ? -13.655 7.539 -5.983 1.00 47.99 723 THR D CA 1
ATOM 5832 C C . THR D 1 65 ? -15.114 7.117 -5.819 1.00 45.88 723 THR D C 1
ATOM 5833 O O . THR D 1 65 ? -15.760 7.405 -4.807 1.00 42.54 723 THR D O 1
ATOM 5844 N N . VAL D 1 66 ? -15.633 6.425 -6.838 1.00 42.56 724 VAL D N 1
ATOM 5845 C CA . VAL D 1 66 ? -16.978 5.868 -6.795 1.00 39.82 724 VAL D CA 1
ATOM 5846 C C . VAL D 1 66 ? -16.916 4.404 -7.194 1.00 32.96 724 VAL D C 1
ATOM 5847 O O . VAL D 1 66 ? -15.994 3.953 -7.879 1.00 41.18 724 VAL D O 1
ATOM 5860 N N . MET D 1 67 ? -17.921 3.654 -6.750 1.00 34.54 725 MET D N 1
ATOM 5861 C CA . MET D 1 67 ? -17.949 2.212 -6.932 1.00 31.29 725 MET D CA 1
ATOM 5862 C C . MET D 1 67 ? -19.345 1.781 -7.349 1.00 38.69 725 MET D C 1
ATOM 5863 O O . MET D 1 67 ? -20.332 2.157 -6.712 1.00 38.67 725 MET D O 1
ATOM 5877 N N . LEU D 1 68 ? -19.420 0.997 -8.418 1.00 40.06 726 LEU D N 1
ATOM 5878 C CA . LEU D 1 68 ? -20.653 0.350 -8.846 1.00 40.25 726 LEU D CA 1
ATOM 5879 C C . LEU D 1 68 ? -20.386 -1.146 -8.810 1.00 39.32 726 LEU D C 1
ATOM 5880 O O . LEU D 1 68 ? -19.551 -1.646 -9.568 1.00 43.14 726 LEU D O 1
ATOM 5896 N N . GLY D 1 69 ? -21.080 -1.858 -7.925 1.00 52.56 727 GLY D N 1
ATOM 5897 C CA . GLY D 1 69 ? -20.742 -3.243 -7.663 1.00 53.86 727 GLY D CA 1
ATOM 5898 C C . GLY D 1 69 ? -19.255 -3.396 -7.408 1.00 57.16 727 GLY D C 1
ATOM 5899 O O . GLY D 1 69 ? -18.696 -2.714 -6.542 1.00 52.20 727 GLY D O 1
ATOM 5903 N N . ASN D 1 70 ? -18.596 -4.260 -8.179 1.00 59.97 728 ASN D N 1
ATOM 5904 C CA . ASN D 1 70 ? -17.162 -4.487 -8.052 1.00 65.27 728 ASN D CA 1
ATOM 5905 C C . ASN D 1 70 ? -16.324 -3.585 -8.961 1.00 60.49 728 ASN D C 1
ATOM 5906 O O . ASN D 1 70 ? -15.108 -3.778 -9.045 1.00 59.17 728 ASN D O 1
ATOM 5910 N N . SER D 1 71 ? -16.933 -2.606 -9.631 1.00 54.91 729 SER D N 1
ATOM 5911 C CA . SER D 1 71 ? -16.236 -1.741 -10.576 1.00 48.97 729 SER D CA 1
ATOM 5912 C C . SER D 1 71 ? -15.959 -0.383 -9.943 1.00 51.59 729 SER D C 1
ATOM 5913 O O . SER D 1 71 ? -16.865 0.248 -9.388 1.00 49.38 729 SER D O 1
ATOM 5921 N N . GLU D 1 72 ? -14.720 0.076 -10.058 1.00 42.41 730 GLU D N 1
ATOM 5922 C CA . GLU D 1 72 ? -14.282 1.309 -9.426 1.00 42.35 730 GLU D CA 1
ATOM 5923 C C . GLU D 1 72 ? -13.926 2.340 -10.486 1.00 37.97 730 GLU D C 1
ATOM 5924 O O . GLU D 1 72 ? -13.342 2.003 -11.519 1.00 46.35 730 GLU D O 1
ATOM 5936 N N . PHE D 1 73 ? -14.256 3.598 -10.221 1.00 34.76 731 PHE D N 1
ATOM 5937 C CA . PHE D 1 73 ? -14.026 4.662 -11.177 1.00 33.60 731 PHE D CA 1
ATOM 5938 C C . PHE D 1 73 ? -13.489 5.874 -10.443 1.00 42.79 731 PHE D C 1
ATOM 5939 O O . PHE D 1 73 ? -13.763 6.076 -9.258 1.00 41.89 731 PHE D O 1
ATOM 5956 N N . ASP D 1 74 ? -12.722 6.686 -11.169 1.00 43.98 732 ASP D N 1
ATOM 5957 C CA . ASP D 1 74 ? -12.086 7.847 -10.566 1.00 49.65 732 ASP D CA 1
ATOM 5958 C C . ASP D 1 74 ? -13.101 8.872 -10.082 1.00 44.06 732 ASP D C 1
ATOM 5959 O O . ASP D 1 74 ? -12.781 9.676 -9.200 1.00 37.47 732 ASP D O 1
ATOM 5968 N N . SER D 1 75 ? -14.314 8.867 -10.629 1.00 41.46 733 SER D N 1
ATOM 5969 C CA . SER D 1 75 ? -15.304 9.878 -10.276 1.00 36.90 733 SER D CA 1
ATOM 5970 C C . SER D 1 75 ? -16.660 9.456 -10.821 1.00 36.21 733 SER D C 1
ATOM 5971 O O . SER D 1 75 ? -16.778 8.504 -11.597 1.00 26.74 733 SER D O 1
ATOM 5979 N N . LEU D 1 76 ? -17.688 10.195 -10.406 1.00 30.27 734 LEU D N 1
ATOM 5980 C CA . LEU D 1 76 ? -19.027 9.912 -10.894 1.00 28.88 734 LEU D CA 1
ATOM 5981 C C . LEU D 1 76 ? -19.115 10.128 -12.402 1.00 26.05 734 LEU D C 1
ATOM 5982 O O . LEU D 1 76 ? -19.735 9.327 -13.112 1.00 24.77 734 LEU D O 1
ATOM 5998 N N . VAL D 1 77 ? -18.508 11.209 -12.908 1.00 27.19 735 VAL D N 1
ATOM 5999 C CA . VAL D 1 77 ? -18.609 11.517 -14.335 1.00 25.95 735 VAL D CA 1
ATOM 6000 C C . VAL D 1 77 ? -17.854 10.486 -15.156 1.00 30.94 735 VAL D C 1
ATOM 6001 O O . VAL D 1 77 ? -18.265 10.147 -16.272 1.00 25.87 735 VAL D O 1
ATOM 6014 N N . ASP D 1 78 ? -16.734 9.976 -14.634 1.00 30.46 736 ASP D N 1
ATOM 6015 C CA . ASP D 1 78 ? -16.019 8.934 -15.365 1.00 29.60 736 ASP D CA 1
ATOM 6016 C C . ASP D 1 78 ? -16.831 7.649 -15.388 1.00 24.39 736 ASP D C 1
ATOM 6017 O O . ASP D 1 78 ? -16.805 6.909 -16.377 1.00 23.03 736 ASP D O 1
ATOM 6026 N N . LEU D 1 79 ? -17.564 7.367 -14.311 1.00 23.79 737 LEU D N 1
ATOM 6027 C CA . LEU D 1 79 ? -18.433 6.200 -14.309 1.00 20.08 737 LEU D CA 1
ATOM 6028 C C . LEU D 1 79 ? -19.511 6.335 -15.373 1.00 20.44 737 LEU D C 1
ATOM 6029 O O . LEU D 1 79 ? -19.766 5.396 -16.134 1.00 22.69 737 LEU D O 1
ATOM 6045 N N . ILE D 1 80 ? -20.189 7.486 -15.417 1.00 17.97 738 ILE D N 1
ATOM 6046 C CA . ILE D 1 80 ? -21.288 7.649 -16.369 1.00 16.55 738 ILE D CA 1
ATOM 6047 C C . ILE D 1 80 ? -20.757 7.611 -17.806 1.00 19.78 738 ILE D C 1
ATOM 6048 O O . ILE D 1 80 ? -21.340 6.965 -18.680 1.00 17.01 738 ILE D O 1
ATOM 6064 N N . SER D 1 81 ? -19.618 8.260 -18.063 1.00 21.34 739 SER D N 1
ATOM 6065 C CA . SER D 1 81 ? -19.030 8.233 -19.396 1.00 25.48 739 SER D CA 1
ATOM 6066 C C . SER D 1 81 ? -18.726 6.806 -19.846 1.00 21.57 739 SER D C 1
ATOM 6067 O O . SER D 1 81 ? -18.962 6.447 -21.007 1.00 19.94 739 SER D O 1
ATOM 6079 N N . TYR D 1 82 ? -18.223 5.966 -18.938 1.00 21.78 740 TYR D N 1
ATOM 6080 C CA . TYR D 1 82 ? -17.963 4.568 -19.269 1.00 24.54 740 TYR D CA 1
ATOM 6081 C C . TYR D 1 82 ? -19.227 3.868 -19.761 1.00 22.20 740 TYR D C 1
ATOM 6082 O O . TYR D 1 82 ? -19.202 3.138 -20.764 1.00 22.18 740 TYR D O 1
ATOM 6100 N N . TYR D 1 83 ? -20.346 4.064 -19.066 1.00 21.86 741 TYR D N 1
ATOM 6101 C CA . TYR D 1 83 ? -21.566 3.350 -19.418 1.00 18.68 741 TYR D CA 1
ATOM 6102 C C . TYR D 1 83 ? -22.365 4.057 -20.498 1.00 18.02 741 TYR D C 1
ATOM 6103 O O . TYR D 1 83 ? -23.412 3.554 -20.892 1.00 17.05 741 TYR D O 1
ATOM 6121 N N . GLU D 1 84 ? -21.874 5.190 -21.010 1.00 17.14 742 GLU D N 1
ATOM 6122 C CA . GLU D 1 84 ? -22.312 5.668 -22.323 1.00 19.01 742 GLU D CA 1
ATOM 6123 C C . GLU D 1 84 ? -21.705 4.842 -23.454 1.00 21.93 742 GLU D C 1
ATOM 6124 O O . GLU D 1 84 ? -22.253 4.808 -24.564 1.00 20.12 742 GLU D O 1
ATOM 6136 N N . LYS D 1 85 ? -20.583 4.175 -23.186 1.00 19.11 743 LYS D N 1
ATOM 6137 C CA . LYS D 1 85 ? -19.825 3.455 -24.194 1.00 21.16 743 LYS D CA 1
ATOM 6138 C C . LYS D 1 85 ? -19.907 1.953 -24.043 1.00 29.24 743 LYS D C 1
ATOM 6139 O O . LYS D 1 85 ? -19.631 1.230 -25.006 1.00 27.25 743 LYS D O 1
ATOM 6158 N N . HIS D 1 86 ? -20.254 1.471 -22.863 1.00 24.65 744 HIS D N 1
ATOM 6159 C CA . HIS D 1 86 ? -20.338 0.050 -22.603 1.00 24.26 744 HIS D CA 1
ATOM 6160 C C . HIS D 1 86 ? -21.648 -0.243 -21.898 1.00 25.86 744 HIS D C 1
ATOM 6161 O O . HIS D 1 86 ? -22.125 0.574 -21.106 1.00 23.81 744 HIS D O 1
ATOM 6175 N N . PRO D 1 87 ? -22.249 -1.394 -22.163 1.00 27.62 745 PRO D N 1
ATOM 6176 C CA . PRO D 1 87 ? -23.569 -1.670 -21.586 1.00 28.38 745 PRO D CA 1
ATOM 6177 C C . PRO D 1 87 ? -23.513 -1.667 -20.066 1.00 27.89 745 PRO D C 1
ATOM 6178 O O . PRO D 1 87 ? -22.604 -2.232 -19.460 1.00 30.01 745 PRO D O 1
ATOM 6189 N N . LEU D 1 88 ? -24.489 -1.003 -19.457 1.00 25.01 746 LEU D N 1
ATOM 6190 C CA . LEU D 1 88 ? -24.711 -1.090 -18.020 1.00 25.31 746 LEU D CA 1
ATOM 6191 C C . LEU D 1 88 ? -25.586 -2.285 -17.664 1.00 32.49 746 LEU D C 1
ATOM 6192 O O . LEU D 1 88 ? -25.292 -3.024 -16.713 1.00 39.71 746 LEU D O 1
ATOM 6208 N N . TYR D 1 89 ? -26.649 -2.481 -18.434 1.00 33.11 747 TYR D N 1
ATOM 6209 C CA . TYR D 1 89 ? -27.702 -3.441 -18.123 1.00 36.79 747 TYR D CA 1
ATOM 6210 C C . TYR D 1 89 ? -28.084 -4.102 -19.436 1.00 36.78 747 TYR D C 1
ATOM 6211 O O . TYR D 1 89 ? -28.607 -3.433 -20.332 1.00 37.86 747 TYR D O 1
ATOM 6229 N N . ARG D 1 90 ? -27.807 -5.402 -19.553 1.00 41.48 748 ARG D N 1
ATOM 6230 C CA . ARG D 1 90 ? -28.073 -6.146 -20.779 1.00 43.57 748 ARG D CA 1
ATOM 6231 C C . ARG D 1 90 ? -27.287 -5.514 -21.927 1.00 40.86 748 ARG D C 1
ATOM 6232 O O . ARG D 1 90 ? -26.055 -5.565 -21.928 1.00 35.54 748 ARG D O 1
ATOM 6253 N N . LYS D 1 91 ? -27.978 -4.918 -22.899 1.00 31.52 749 LYS D N 1
ATOM 6254 C CA . LYS D 1 91 ? -27.342 -4.206 -24.003 1.00 43.91 749 LYS D CA 1
ATOM 6255 C C . LYS D 1 91 ? -27.507 -2.697 -23.887 1.00 34.32 749 LYS D C 1
ATOM 6256 O O . LYS D 1 91 ? -27.145 -1.960 -24.816 1.00 31.53 749 LYS D O 1
ATOM 6275 N N . MET D 1 92 ? -28.024 -2.219 -22.763 1.00 30.96 750 MET D N 1
ATOM 6276 C CA . MET D 1 92 ? -28.436 -0.830 -22.630 1.00 33.57 750 MET D CA 1
ATOM 6277 C C . MET D 1 92 ? -27.262 0.048 -22.223 1.00 27.87 750 MET D C 1
ATOM 6278 O O . MET D 1 92 ? -26.584 -0.232 -21.233 1.00 24.85 750 MET D O 1
ATOM 6292 N N . LYS D 1 93 ? -27.063 1.130 -22.970 1.00 25.61 751 LYS D N 1
ATOM 6293 C CA . LYS D 1 93 ? -26.127 2.188 -22.648 1.00 21.99 751 LYS D CA 1
ATOM 6294 C C . LYS D 1 93 ? -26.893 3.409 -22.161 1.00 24.86 751 LYS D C 1
ATOM 6295 O O . LYS D 1 93 ? -28.065 3.607 -22.495 1.00 26.97 751 LYS D O 1
ATOM 6314 N N . LEU D 1 94 ? -26.202 4.243 -21.384 1.00 23.52 752 LEU D N 1
ATOM 6315 C CA . LEU D 1 94 ? -26.770 5.476 -20.838 1.00 21.45 752 LEU D CA 1
ATOM 6316 C C . LEU D 1 94 ? -26.718 6.572 -21.900 1.00 19.86 752 LEU D C 1
ATOM 6317 O O . LEU D 1 94 ? -25.813 7.407 -21.908 1.00 20.71 752 LEU D O 1
ATOM 6333 N N . ARG D 1 95 ? -27.724 6.615 -22.771 1.00 21.18 753 ARG D N 1
ATOM 6334 C CA . ARG D 1 95 ? -27.690 7.522 -23.918 1.00 24.30 753 ARG D CA 1
ATOM 6335 C C . ARG D 1 95 ? -28.536 8.786 -23.789 1.00 23.49 753 ARG D C 1
ATOM 6336 O O . ARG D 1 95 ? -28.218 9.784 -24.444 1.00 22.86 753 ARG D O 1
ATOM 6357 N N . TYR D 1 96 ? -29.622 8.793 -23.012 1.00 21.18 754 TYR D N 1
ATOM 6358 C CA . TYR D 1 96 ? -30.567 9.911 -23.047 1.00 18.51 754 TYR D CA 1
ATOM 6359 C C . TYR D 1 96 ? -30.708 10.530 -21.668 1.00 24.85 754 TYR D C 1
ATOM 6360 O O . TYR D 1 96 ? -31.622 10.171 -20.908 1.00 21.01 754 TYR D O 1
ATOM 6378 N N . PRO D 1 97 ? -29.832 11.465 -21.306 1.00 21.01 755 PRO D N 1
ATOM 6379 C CA . PRO D 1 97 ? -29.847 11.991 -19.938 1.00 19.04 755 PRO D CA 1
ATOM 6380 C C . PRO D 1 97 ? -31.022 12.921 -19.691 1.00 26.31 755 PRO D C 1
ATOM 6381 O O . PRO D 1 97 ? -31.488 13.632 -20.584 1.00 21.31 755 PRO D O 1
ATOM 6392 N N . ILE D 1 98 ? -31.490 12.917 -18.447 1.00 18.89 756 ILE D N 1
ATOM 6393 C CA . ILE D 1 98 ? -32.594 13.769 -18.009 1.00 20.64 756 ILE D CA 1
ATOM 6394 C C . ILE D 1 98 ? -32.046 14.812 -17.052 1.00 31.90 756 ILE D C 1
ATOM 6395 O O . ILE D 1 98 ? -31.661 14.481 -15.924 1.00 24.77 756 ILE D O 1
ATOM 6411 N N . ASN D 1 99 ? -32.067 16.078 -17.470 1.00 26.42 757 ASN D N 1
ATOM 6412 C CA . ASN D 1 99 ? -31.445 17.144 -16.695 1.00 30.39 757 ASN D CA 1
ATOM 6413 C C . ASN D 1 99 ? -32.404 17.683 -15.632 1.00 39.83 757 ASN D C 1
ATOM 6414 O O . ASN D 1 99 ? -33.603 17.395 -15.628 1.00 33.57 757 ASN D O 1
ATOM 6425 N N . GLU D 1 100 ? -31.851 18.478 -14.716 1.00 33.09 758 GLU D N 1
ATOM 6426 C CA . GLU D 1 100 ?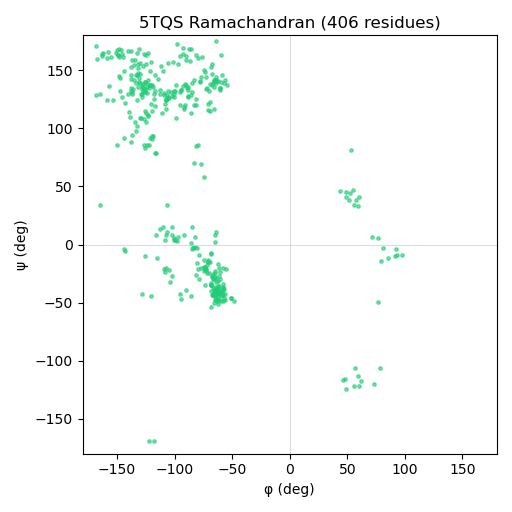 -32.624 19.011 -13.599 1.00 41.46 758 GLU D CA 1
ATOM 6427 C C . GLU D 1 100 ? -33.615 20.057 -14.090 1.00 40.45 758 GLU D C 1
ATOM 6428 O O . GLU D 1 100 ? -33.219 21.082 -14.655 1.00 44.66 758 GLU D O 1
ATOM 6440 N N . GLU D 1 101 ? -34.898 19.802 -13.844 1.00 45.10 759 GLU D N 1
ATOM 6441 C CA . GLU D 1 101 ? -35.976 20.721 -14.196 1.00 51.89 759 GLU D CA 1
ATOM 6442 C C . GLU D 1 101 ? -36.085 20.904 -15.710 1.00 61.77 759 GLU D C 1
ATOM 6443 O O . GLU D 1 101 ? -37.054 20.459 -16.336 1.00 61.55 759 GLU D O 1
ATOM 6447 N N . LEU E 2 3 ? -20.116 18.836 -48.391 1.00 64.45 781 LEU E N 1
ATOM 6448 C CA . LEU E 2 3 ? -19.035 17.851 -48.369 1.00 50.09 781 LEU E CA 1
ATOM 6449 C C . LEU E 2 3 ? -19.575 16.430 -48.278 1.00 40.09 781 LEU E C 1
ATOM 6450 O O . LEU E 2 3 ? -20.335 16.099 -47.363 1.00 43.23 781 LEU E O 1
ATOM 6455 N N . TYR E 2 4 ? -19.191 15.605 -49.249 1.00 48.45 782 TYR E N 1
ATOM 6456 C CA . TYR E 2 4 ? -19.502 14.183 -49.218 1.00 37.22 782 TYR E CA 1
ATOM 6457 C C . TYR E 2 4 ? -18.778 13.601 -48.017 1.00 28.75 782 TYR E C 1
ATOM 6458 O O . TYR E 2 4 ? -19.368 12.886 -47.214 1.00 25.88 782 TYR E O 1
ATOM 6499 N N . TRP E 2 6 ? -16.705 15.012 -44.695 1.00 21.43 784 TRP E N 1
ATOM 6500 C CA . TRP E 2 6 ? -16.274 16.133 -43.887 1.00 27.65 784 TRP E CA 1
ATOM 6501 C C . TRP E 2 6 ? -14.768 16.069 -43.655 1.00 33.60 784 TRP E C 1
ATOM 6502 O O . TRP E 2 6 ? -14.232 14.992 -43.398 1.00 26.43 784 TRP E O 1
ATOM 6523 N N . ASP E 2 7 ? -14.098 17.218 -43.775 1.00 29.23 785 ASP E N 1
ATOM 6524 C CA . ASP E 2 7 ? -12.647 17.336 -43.558 1.00 38.69 785 ASP E CA 1
ATOM 6525 C C . ASP E 2 7 ? -12.303 18.161 -42.330 1.00 39.65 785 ASP E C 1
ATOM 6526 O O . ASP E 2 7 ? -12.826 19.251 -42.158 1.00 38.37 785 ASP E O 1
ATOM 6535 N N . GLN E 2 8 ? -11.390 17.658 -41.504 1.00 30.00 786 GLN E N 1
ATOM 6536 C CA . GLN E 2 8 ? -10.912 18.417 -40.351 1.00 30.00 786 GLN E CA 1
ATOM 6537 N N . ASN F 2 2 ? -11.307 -5.009 -55.692 1.00 51.01 780 ASN F N 1
ATOM 6538 C CA . ASN F 2 2 ? -12.721 -4.871 -56.017 1.00 55.66 780 ASN F CA 1
ATOM 6539 C C . ASN F 2 2 ? -12.928 -5.088 -57.519 1.00 41.73 780 ASN F C 1
ATOM 6540 O O . ASN F 2 2 ? -12.092 -5.693 -58.196 1.00 41.02 780 ASN F O 1
ATOM 6550 N N . LEU F 2 3 ? -14.036 -4.569 -58.044 1.00 33.88 781 LEU F N 1
ATOM 6551 C CA . LEU F 2 3 ? -14.384 -4.820 -59.436 1.00 37.35 781 LEU F CA 1
ATOM 6552 C C . LEU F 2 3 ? -13.591 -3.946 -60.386 1.00 28.93 781 LEU F C 1
ATOM 6553 O O . LEU F 2 3 ? -13.319 -4.360 -61.515 1.00 30.99 781 LEU F O 1
ATOM 6569 N N . TYR F 2 4 ? -13.208 -2.754 -59.947 1.00 23.26 782 TYR F N 1
ATOM 6570 C CA . TYR F 2 4 ? -12.869 -1.697 -60.881 1.00 20.02 782 TYR F CA 1
ATOM 6571 C C . TYR F 2 4 ? -11.372 -1.407 -60.986 1.00 23.84 782 TYR F C 1
ATOM 6572 O O . TYR F 2 4 ? -10.952 -0.705 -61.898 1.00 20.58 782 TYR F O 1
ATOM 6613 N N . TRP F 2 6 ? -7.294 -3.120 -60.851 1.00 18.92 784 TRP F N 1
ATOM 6614 C CA . TRP F 2 6 ? -6.400 -4.270 -60.874 1.00 25.01 784 TRP F CA 1
ATOM 6615 C C . TRP F 2 6 ? -5.434 -4.250 -59.691 1.00 32.86 784 TRP F C 1
ATOM 6616 O O . TRP F 2 6 ? -4.840 -3.220 -59.400 1.00 28.22 784 TRP F O 1
ATOM 6637 N N . ASP F 2 7 ? -5.273 -5.388 -59.021 1.00 33.48 785 ASP F N 1
ATOM 6638 C CA . ASP F 2 7 ? -4.268 -5.514 -57.955 1.00 42.24 785 ASP F CA 1
ATOM 6639 C C . ASP F 2 7 ? -2.998 -6.198 -58.433 1.00 42.12 785 ASP F C 1
ATOM 6640 O O . ASP F 2 7 ? -3.051 -7.250 -59.070 1.00 43.51 785 ASP F O 1
ATOM 6649 N N . GLN F 2 8 ? -1.853 -5.593 -58.117 1.00 30.00 786 GLN F N 1
ATOM 6650 C CA . GLN F 2 8 ? -0.556 -6.187 -58.434 1.00 30.00 786 GLN F CA 1
ATOM 6651 N N . ASP G 2 1 ? -36.211 -12.225 -8.055 1.00 38.56 779 ASP H N 1
ATOM 6652 C CA . ASP G 2 1 ? -35.858 -11.028 -8.811 1.00 42.22 779 ASP H CA 1
ATOM 6653 C C . ASP G 2 1 ? -36.808 -9.878 -8.479 1.00 42.57 779 ASP H C 1
ATOM 6654 O O . ASP G 2 1 ? -37.421 -9.864 -7.412 1.00 45.24 779 ASP H O 1
ATOM 6662 N N . ASN G 2 2 ? -36.910 -8.911 -9.397 1.00 49.22 780 ASN H N 1
ATOM 6663 C CA . ASN G 2 2 ? -37.786 -7.746 -9.235 1.00 48.64 780 ASN H CA 1
ATOM 6664 C C . ASN G 2 2 ? -37.409 -6.930 -7.996 1.00 45.05 780 ASN H C 1
ATOM 6665 O O . ASN G 2 2 ? -38.267 -6.418 -7.273 1.00 38.71 780 ASN H O 1
ATOM 6676 N N . LEU G 2 3 ? -36.109 -6.779 -7.771 1.00 39.43 781 LEU H N 1
ATOM 6677 C CA . LEU G 2 3 ? -35.605 -6.102 -6.589 1.00 36.32 781 LEU H CA 1
ATOM 6678 C C . LEU G 2 3 ? -35.760 -4.589 -6.722 1.00 32.53 781 LEU H C 1
ATOM 6679 O O . LEU G 2 3 ? -35.931 -4.049 -7.817 1.00 33.75 781 LEU H O 1
ATOM 6695 N N . TYR G 2 4 ? -35.708 -3.907 -5.579 1.00 28.73 782 TYR H N 1
ATOM 6696 C CA . TYR G 2 4 ? -35.759 -2.445 -5.516 1.00 32.51 782 TYR H CA 1
ATOM 6697 C C . TYR G 2 4 ? -34.534 -1.827 -6.181 1.00 32.16 782 TYR H C 1
ATOM 6698 O O . TYR G 2 4 ? -34.627 -0.824 -6.895 1.00 32.34 782 TYR H O 1
ATOM 6739 N N . TRP G 2 6 ? -31.122 -2.964 -8.532 1.00 37.97 784 TRP H N 1
ATOM 6740 C CA . TRP G 2 6 ? -30.405 -3.975 -9.293 1.00 44.10 784 TRP H CA 1
ATOM 6741 C C . TRP G 2 6 ? -28.929 -3.872 -8.938 1.00 49.01 784 TRP H C 1
ATOM 6742 O O . TRP G 2 6 ? -28.385 -2.770 -8.860 1.00 49.60 784 TRP H O 1
ATOM 6763 N N . ASP G 2 7 ? -28.289 -5.011 -8.693 1.00 60.53 785 ASP H N 1
ATOM 6764 C CA . ASP G 2 7 ? -26.891 -5.022 -8.268 1.00 64.96 785 ASP H CA 1
ATOM 6765 C C . ASP G 2 7 ? -25.974 -5.509 -9.389 1.00 65.12 785 ASP H C 1
ATOM 6766 O O . ASP G 2 7 ? -25.833 -6.712 -9.609 1.00 60.29 785 ASP H O 1
ATOM 6768 N N . ASP H 2 1 ? 4.697 39.606 -6.088 1.00 61.02 779 ASP G N 1
ATOM 6769 C CA . ASP H 2 1 ? 5.702 38.723 -6.670 1.00 80.80 779 ASP G CA 1
ATOM 6770 C C . ASP H 2 1 ? 5.985 37.528 -5.769 1.00 77.12 779 ASP G C 1
ATOM 6771 O O . ASP H 2 1 ? 5.426 37.419 -4.675 1.00 63.74 779 ASP G O 1
ATOM 6779 N N . ASN H 2 2 ? 6.860 36.639 -6.245 1.00 75.77 780 ASN G N 1
ATOM 6780 C CA . ASN H 2 2 ? 7.221 35.423 -5.520 1.00 68.78 780 ASN G CA 1
ATOM 6781 C C . ASN H 2 2 ? 5.969 34.696 -5.034 1.00 63.18 780 ASN G C 1
ATOM 6782 O O . ASN H 2 2 ? 5.912 34.183 -3.914 1.00 60.28 780 ASN G O 1
ATOM 6786 N N . LEU H 2 3 ? 4.951 34.652 -5.891 1.00 50.32 781 LEU G N 1
ATOM 6787 C CA . LEU H 2 3 ? 3.686 34.048 -5.518 1.00 54.03 781 LEU G CA 1
ATOM 6788 C C . LEU H 2 3 ? 3.866 32.551 -5.243 1.00 54.71 781 LEU G C 1
ATOM 6789 O O . LEU H 2 3 ? 4.943 31.975 -5.420 1.00 53.10 781 LEU G O 1
ATOM 6793 N N . TYR H 2 4 ? 2.784 31.927 -4.789 1.00 52.61 782 TYR G N 1
ATOM 6794 C CA . TYR H 2 4 ? 2.748 30.486 -4.536 1.00 48.93 782 TYR G CA 1
ATOM 6795 C C . TYR H 2 4 ? 2.915 29.752 -5.869 1.00 48.22 782 TYR G C 1
ATOM 6796 O O . TYR H 2 4 ? 3.680 28.792 -5.990 1.00 45.93 782 TYR G O 1
ATOM 6837 N N . TRP H 2 6 ? 3.578 30.610 -10.160 1.00 52.25 784 TRP G N 1
ATOM 6838 C CA . TRP H 2 6 ? 3.989 31.603 -11.149 1.00 57.27 784 TRP G CA 1
ATOM 6839 C C . TRP H 2 6 ? 2.826 31.833 -12.119 1.00 56.67 784 TRP G C 1
ATOM 6840 O O . TRP H 2 6 ? 2.360 30.898 -12.770 1.00 55.08 784 TRP G O 1
ATOM 6861 N N . ASP H 2 7 ? 2.356 33.073 -12.210 1.00 66.40 785 ASP G N 1
ATOM 6862 C CA . ASP H 2 7 ? 1.060 33.349 -12.828 1.00 65.74 785 ASP G CA 1
ATOM 6863 C C . ASP H 2 7 ? 1.135 34.222 -14.074 1.00 62.76 785 ASP G C 1
ATOM 6864 O O . ASP H 2 7 ? 2.218 34.479 -14.610 1.00 58.78 785 ASP G O 1
ATOM 6868 N N . GLN H 2 8 ? -0.042 34.665 -14.523 1.00 30.00 786 GLN G N 1
ATOM 6869 C CA . GLN H 2 8 ? -0.173 35.551 -15.681 1.00 30.00 786 GLN G CA 1
#

B-factor: mean 36.95, std 16.18, range [9.6, 153.7]

Secondary structure (P-SEA, 3-state):
ccccccccccccccccaaaaaaaaaaccccccbbbbbcccccbbbbccccccbbbbbbbbbccccccccccccccaaaaaaaaaacccccccccccccccc/ccccccccccccccccaaaaaaaaaaccccccbbbbbcccccbbbbccccccbbbbbbbbbccccccccccccccaaaaaaaaaaccccccccccccccc/ccccccbbbccccaaaaaaaaaaccccccbbbbbcccccbbbbbbbcccbbbbbbbbbccccccccccccccaaaaaaaaaccccccccccccccccc/cccccccbbbccccaaaaaaaaaaccccccccccccccccccccccccccbbbbbbbbbcccbbbccccccccaaaaaaaaaccccccccccccccccc/ccccc/cccccc/ccccccc/cccccc

Nearest PDB structures (foldseek):
  5tqs-assembly2_B  TM=9.720E-01  e=8.286E-18  Bos taurus
  7z3j-assembly1_A  TM=9.676E-01  e=5.372E-17  Rattus norvegicus
  4k45-assembly1_A  TM=9.680E-01  e=1.456E-16  Rattus norvegicus
  5eg3-assembly1_B  TM=9.727E-01  e=6.912E-16  Rattus norvegicus
  6pbc-assembly1_A  TM=9.673E-01  e=6.912E-16  Rattus norvegicus

Solvent-accessible surface area: 23044 Å² total

Foldseek 3Di:
DDPPCVPPLQEAADADPVRQQVQALVPPDFLEWHKYCDPDPQKIWIWTADPNDIDIFIWGRDDQWIDGPNDIGRDPVRVLVVQCPQPDPDRHGNPHRGRSD/DDPVCVPPLQEAADADPVRQVVLQVVPQDFLEWHKYDDPDPQKIWIWGHHPRDIDIFIWGRDPQWIDGPNDIGRDPVRVLVVQCVAPDPDRHGNPHRGRD/DVVLQQAEAADADPVRQVVLQVVPPDFLEWHKYDDPDPQKIWIWTDHPRDIDIFIWGHDDQWIDTPHDTHRDPVRVLVVQCPQPPPDGHGNPHHDGDD/DFDVLQQAEAADADPVRQVVLCVVDPDFLEWHKYQDPDPQKIWIWGDHPRDTDIAIWGHDPQWIDGPPDIDNHPRRVLVVQCPQPPPDRGGNPHHHGDD/DVDDD/DPVDDD/DPPVDD/DPPVDDD

GO terms:
  GO:0005737 cytoplasm (C, IDA)
  GO:0005886 plasma membrane (C, IDA)
  GO:0005515 protein binding (F, IPI)
  GO:0035924 cellular response to vascular endothelial growth factor stimulus (P, IDA)

Sequence (422 aa):
GSHMHESKEWYHASLTRAQAEHMLMRVPRDGAFLVRKRNEPNSYAISFRAEGKIKHCRVQQEGQTVMLGNSEFDSLVDLISYYEKHPLYRKMKLRYPINEEGSHMHESKEWYHASLTRAQAEHMLMRVPRDGAFLVRKRNEPNSYAISFRAEGKIKHCRVQQEGQTVMLGNSEFDSLVDLISYYEKHPLYRKMKLRYPINEMHESKEWYHASLTRAQAEHMLMRVPRDGAFLVRKRNEPNSYAISFRAEGKIKHCRVQQEGQTVMLGNSEFDSLVDLISYYEKHPLYRKMKLRYPINEEHMHESKEWYHASLTRAQAEHMLMRVPRDGAFLVRKRNEPNSYAISFRAEGKIKHCRVQQEGQTVMLGNSEFDSLVDLISYYEKHPLYRKMKLRYPINEELYWDQNLYWDQDNLYWDDNLYWDQ

InterPro domains:
  IPR000008 C2 domain [PF00168] (1090-1186)
  IPR000008 C2 domain [PS50004] (1071-1194)
  IPR000008 C2 domain [SM00239] (1089-1192)
  IPR000909 Phosphatidylinositol-specific phospholipase C, X domain [PF00388] (322-465)
  IPR000909 Phosphatidylinositol-specific phospholipase C, X domain [SM00148] (320-464)
  IPR000980 SH2 domain [PF00017] (550-639)
  IPR000980 SH2 domain [PF00017] (668-741)
  IPR000980 SH2 domain [PS50001] (550-657)
  IPR000980 SH2 domain [PS50001] (668-756)
  IPR000980 SH2 domain [SM00252] (548-645)
  IPR000980 SH2 domain [SM00252] (666-747)
  IPR001192 Phosphoinositide phospholipase C family [PR00390] (325-343)
  IPR001192 Phosphoinositide phospholipase C family [PR00390] (351-371)
  IPR001192 Phosphoinositide phospholipase C family [PR00390] (448-465)
  IPR001192 Phosphoinositide phospholipase C family [PR00390] (1008-1029)
  IPR001192 Phosphoinositide phospholipase C family [PR00390] (1029-1047)
  IPR001192 Phosphoinositide phospholipase C family [PR00390] (1178-1188)
  IPR001192 Phosphoinositide phospholipase C family [PTHR10336] (28-1211)
  IPR001452 SH3 domain [PF00018] (797-843)
  IPR001452 SH3 domain [PR00452] (794-804)